Protein AF-0000000081331380 (afdb_homodimer)

Structure (mmCIF, N/CA/C/O backbone):
data_AF-0000000081331380-model_v1
#
loop_
_entity.id
_entity.type
_entity.pdbx_description
1 polymer 'TetR/AcrR family transcriptional regulator'
#
loop_
_atom_site.group_PDB
_atom_site.id
_atom_site.type_symbol
_atom_site.label_atom_id
_atom_site.label_alt_id
_atom_site.label_comp_id
_atom_site.label_asym_id
_atom_site.label_entity_id
_atom_site.label_seq_id
_atom_site.pdbx_PDB_ins_code
_atom_site.Cartn_x
_atom_site.Cartn_y
_atom_site.Cartn_z
_atom_site.occupancy
_atom_site.B_iso_or_equiv
_atom_site.auth_seq_id
_atom_site.auth_comp_id
_atom_site.auth_asym_id
_atom_site.auth_atom_id
_atom_site.pdbx_PDB_model_num
ATOM 1 N N . MET A 1 1 ? 70.5 43.375 11.656 1 28.25 1 MET A N 1
ATOM 2 C CA . MET A 1 1 ? 70.062 42.062 12.07 1 28.25 1 MET A CA 1
ATOM 3 C C . MET A 1 1 ? 68.625 41.875 11.82 1 28.25 1 MET A C 1
ATOM 5 O O . MET A 1 1 ? 68 40.969 12.391 1 28.25 1 MET A O 1
ATOM 9 N N . ALA A 1 2 ? 67.812 42.719 11.156 1 38.34 2 ALA A N 1
ATOM 10 C CA . ALA A 1 2 ? 66.375 42.875 11.289 1 38.34 2 ALA A CA 1
ATOM 11 C C . ALA A 1 2 ? 65.625 41.688 10.633 1 38.34 2 ALA A C 1
ATOM 13 O O . ALA A 1 2 ? 65.688 41.531 9.414 1 38.34 2 ALA A O 1
ATOM 14 N N . THR A 1 3 ? 65.562 40.438 11.336 1 35.47 3 THR A N 1
ATOM 15 C CA . THR A 1 3 ? 64.875 39.156 11.109 1 35.47 3 THR A CA 1
ATOM 16 C C . THR A 1 3 ? 63.375 39.344 10.914 1 35.47 3 THR A C 1
ATOM 18 O O . THR A 1 3 ? 62.656 39.719 11.844 1 35.47 3 THR A O 1
ATOM 21 N N . ASN A 1 4 ? 62.844 39.938 9.828 1 35.03 4 ASN A N 1
ATOM 22 C CA . ASN A 1 4 ? 61.438 40.094 9.477 1 35.03 4 ASN A CA 1
ATOM 23 C C . ASN A 1 4 ? 60.688 38.781 9.508 1 35.03 4 ASN A C 1
ATOM 25 O O . ASN A 1 4 ? 60.844 37.969 8.602 1 35.03 4 ASN A O 1
ATOM 29 N N . SER A 1 5 ? 60.531 38.062 10.688 1 35.53 5 SER A N 1
ATOM 30 C CA . SER A 1 5 ? 59.812 36.812 10.891 1 35.53 5 SER A CA 1
ATOM 31 C C . SER A 1 5 ? 58.344 36.969 10.43 1 35.53 5 SER A C 1
ATOM 33 O O . SER A 1 5 ? 57.562 37.719 11.016 1 35.53 5 SER A O 1
ATOM 35 N N . ARG A 1 6 ? 58 36.844 9.148 1 36.44 6 ARG A N 1
ATOM 36 C CA . ARG A 1 6 ? 56.688 36.75 8.531 1 36.44 6 ARG A CA 1
ATOM 37 C C . ARG A 1 6 ? 55.75 35.906 9.375 1 36.44 6 ARG A C 1
ATOM 39 O O . ARG A 1 6 ? 56.219 35 10.102 1 36.44 6 ARG A O 1
ATOM 46 N N . ALA A 1 7 ? 54.375 36.25 9.359 1 38.44 7 ALA A N 1
ATOM 47 C CA . ALA A 1 7 ? 53.031 36.031 9.844 1 38.44 7 ALA A CA 1
ATOM 48 C C . ALA A 1 7 ? 52.562 34.594 9.609 1 38.44 7 ALA A C 1
ATOM 50 O O . ALA A 1 7 ? 52.562 34.125 8.469 1 38.44 7 ALA A O 1
ATOM 51 N N . ALA A 1 8 ? 52.844 33.625 10.453 1 37.19 8 ALA A N 1
ATOM 52 C CA . ALA A 1 8 ? 52.281 32.281 10.562 1 37.19 8 ALA A CA 1
ATOM 53 C C . ALA A 1 8 ? 50.781 32.312 10.328 1 37.19 8 ALA A C 1
ATOM 55 O O . ALA A 1 8 ? 50 32.875 11.125 1 37.19 8 ALA A O 1
ATOM 56 N N . CYS A 1 9 ? 50.281 32.562 9.07 1 34.78 9 CYS A N 1
ATOM 57 C CA . CYS A 1 9 ? 48.875 32.344 8.68 1 34.78 9 CYS A CA 1
ATOM 58 C C . CYS A 1 9 ? 48.375 31.016 9.258 1 34.78 9 CYS A C 1
ATOM 60 O O . CYS A 1 9 ? 48.844 29.938 8.883 1 34.78 9 CYS A O 1
ATOM 62 N N . THR A 1 10 ? 48.062 30.844 10.523 1 36.84 10 THR A N 1
ATOM 63 C CA . THR A 1 10 ? 47.406 29.734 11.18 1 36.84 10 THR A CA 1
ATOM 64 C C . THR A 1 10 ? 46.25 29.219 10.328 1 36.84 10 THR A C 1
ATOM 66 O O . THR A 1 10 ? 45.312 29.969 10.016 1 36.84 10 THR A O 1
ATOM 69 N N . THR A 1 11 ? 46.406 28.375 9.328 1 38.19 11 THR A N 1
ATOM 70 C CA . THR A 1 11 ? 45.438 27.5 8.648 1 38.19 11 THR A CA 1
ATOM 71 C C . THR A 1 11 ? 44.406 26.984 9.625 1 38.19 11 THR A C 1
ATOM 73 O O . THR A 1 11 ? 44.656 26.047 10.383 1 38.19 11 THR A O 1
ATOM 76 N N . ALA A 1 12 ? 43.781 27.75 10.492 1 40.62 12 ALA A N 1
ATOM 77 C CA . ALA A 1 12 ? 42.688 27.266 11.32 1 40.62 12 ALA A CA 1
ATOM 78 C C . ALA A 1 12 ? 41.781 26.312 10.539 1 40.62 12 ALA A C 1
ATOM 80 O O . ALA A 1 12 ? 41.375 26.625 9.406 1 40.62 12 ALA A O 1
ATOM 81 N N . ARG A 1 13 ? 41.656 24.922 10.742 1 41.34 13 ARG A N 1
ATOM 82 C CA . ARG A 1 13 ? 41.062 23.688 10.234 1 41.34 13 ARG A CA 1
ATOM 83 C C . ARG A 1 13 ? 39.562 23.859 10.008 1 41.34 13 ARG A C 1
ATOM 85 O O . ARG A 1 13 ? 38.781 23.953 10.969 1 41.34 13 ARG A O 1
ATOM 92 N N . LYS A 1 14 ? 38.906 24.453 9.07 1 46.94 14 LYS A N 1
ATOM 93 C CA . LYS A 1 14 ? 37.594 24.5 8.414 1 46.94 14 LYS A CA 1
ATOM 94 C C . LYS A 1 14 ? 36.875 23.172 8.547 1 46.94 14 LYS A C 1
ATOM 96 O O . LYS A 1 14 ? 35.719 23.062 8.141 1 46.94 14 LYS A O 1
ATOM 101 N N . VAL A 1 15 ? 37.344 21.969 8.547 1 48.25 15 VAL A N 1
ATOM 102 C CA . VAL A 1 15 ? 36.781 20.625 8.68 1 48.25 15 VAL A CA 1
ATOM 103 C C . VAL A 1 15 ? 35.844 20.578 9.875 1 48.25 15 VAL A C 1
ATOM 105 O O . VAL A 1 15 ? 34.938 19.75 9.922 1 48.25 15 VAL A O 1
ATOM 108 N N . PRO A 1 16 ? 36.062 21.156 11.086 1 54.44 16 PRO A N 1
ATOM 109 C CA . PRO A 1 16 ? 35.438 20.938 12.391 1 54.44 16 PRO A CA 1
ATOM 110 C C . PRO A 1 16 ? 34 21.406 12.43 1 54.44 16 PRO A C 1
ATOM 112 O O . PRO A 1 16 ? 33.156 20.781 13.078 1 54.44 16 PRO A O 1
ATOM 115 N N . VAL A 1 17 ? 33.719 22.484 11.805 1 56.91 17 VAL A N 1
ATOM 116 C CA . VAL A 1 17 ? 32.375 23.094 11.805 1 56.91 17 VAL A CA 1
ATOM 117 C C . VAL A 1 17 ? 31.422 22.172 11.07 1 56.91 17 VAL A C 1
ATOM 119 O O . VAL A 1 17 ? 30.281 21.969 11.523 1 56.91 17 VAL A O 1
ATOM 122 N N . GLN A 1 18 ? 32 21.531 10.023 1 72 18 GLN A N 1
ATOM 123 C CA . GLN A 1 18 ? 31.141 20.656 9.227 1 72 18 GLN A CA 1
ATOM 124 C C . GLN A 1 18 ? 30.797 19.375 10 1 72 18 GLN A C 1
ATOM 126 O O . GLN A 1 18 ? 29.672 18.906 9.938 1 72 18 GLN A O 1
ATOM 131 N N . GLU A 1 19 ? 31.891 18.969 10.695 1 76.31 19 GLU A N 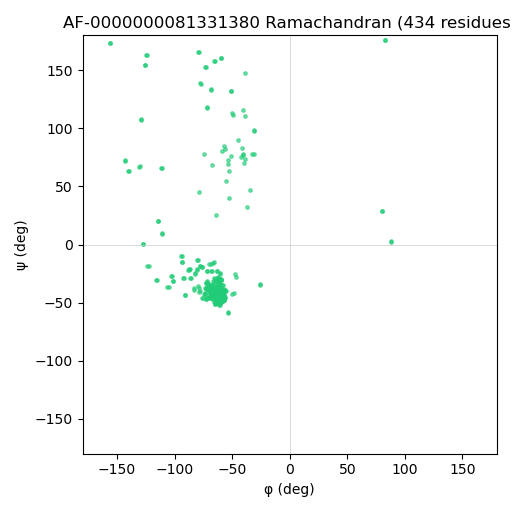1
ATOM 132 C CA . GLU A 1 19 ? 31.656 17.75 11.469 1 76.31 19 GLU A CA 1
ATOM 133 C C . GLU A 1 19 ? 30.688 18.016 12.625 1 76.31 19 GLU A C 1
ATOM 135 O O . GLU A 1 19 ? 29.844 17.172 12.938 1 76.31 19 GLU A O 1
ATOM 140 N N . ARG A 1 20 ? 30.922 19.109 13.32 1 76.31 20 ARG A N 1
ATOM 141 C CA . ARG A 1 20 ? 30.016 19.469 14.406 1 76.31 20 ARG A CA 1
ATOM 142 C C . ARG A 1 20 ? 28.594 19.656 13.898 1 76.31 20 ARG A C 1
ATOM 144 O O . ARG A 1 20 ? 27.641 19.234 14.555 1 76.31 20 ARG A O 1
ATOM 151 N N . SER A 1 21 ? 28.562 20.312 12.805 1 84.75 21 SER A N 1
ATOM 152 C CA . SER A 1 21 ? 27.266 20.531 12.18 1 84.75 21 SER A CA 1
ATOM 153 C C . SER A 1 21 ? 26.594 19.203 11.82 1 84.75 21 SER A C 1
ATOM 155 O O . SER A 1 21 ? 25.406 19.031 12.055 1 84.75 21 SER A O 1
ATOM 157 N N . ARG A 1 22 ? 27.469 18.359 11.406 1 89.44 22 ARG A N 1
ATOM 158 C CA . ARG A 1 22 ? 26.922 17.062 11.031 1 89.44 22 ARG A CA 1
ATOM 159 C C . ARG A 1 22 ? 26.438 16.297 12.258 1 89.44 22 ARG A C 1
ATOM 161 O O . ARG A 1 22 ? 25.375 15.68 12.227 1 89.44 22 ARG A O 1
ATOM 168 N N . ARG A 1 23 ? 27.141 16.375 13.266 1 91.88 23 ARG A N 1
ATOM 169 C CA . ARG A 1 23 ? 26.766 15.695 14.5 1 91.88 23 ARG A CA 1
ATOM 170 C C . ARG A 1 23 ? 25.469 16.297 15.07 1 91.88 23 ARG A C 1
ATOM 172 O O . ARG A 1 23 ? 24.625 15.562 15.578 1 91.88 23 ARG A O 1
ATOM 179 N N . THR A 1 24 ? 25.391 17.594 15 1 94.06 24 THR A N 1
ATOM 180 C CA . THR A 1 24 ? 24.188 18.281 15.492 1 94.06 24 THR A CA 1
ATOM 181 C C . THR A 1 24 ? 22.969 17.859 14.672 1 94.06 24 THR A C 1
ATOM 183 O O . THR A 1 24 ? 21.922 17.531 15.234 1 94.06 24 THR A O 1
ATOM 186 N N . VAL A 1 25 ? 23.141 17.828 13.406 1 95.81 25 VAL A N 1
ATOM 187 C CA . VAL A 1 25 ? 22.062 17.438 12.516 1 95.81 25 VAL A CA 1
ATOM 188 C C . VAL A 1 25 ? 21.641 15.992 12.812 1 95.81 25 VAL A C 1
ATOM 190 O O . VAL A 1 25 ? 20.438 15.703 12.922 1 95.81 25 VAL A O 1
ATOM 193 N N . GLU A 1 26 ? 22.594 15.164 12.992 1 95.81 26 GLU A N 1
ATOM 194 C CA . GLU A 1 26 ? 22.312 13.758 13.281 1 95.81 26 GLU A CA 1
ATOM 195 C C . GLU A 1 26 ? 21.578 13.609 14.609 1 95.81 26 GLU A C 1
ATOM 197 O O . GLU A 1 26 ? 20.641 12.812 14.719 1 95.81 26 GLU A O 1
ATOM 202 N N . ALA A 1 27 ? 21.984 14.344 15.547 1 96.81 27 ALA A N 1
ATOM 203 C CA . ALA A 1 27 ? 21.344 14.305 16.859 1 96.81 27 ALA A CA 1
ATOM 204 C C . ALA A 1 27 ? 19.875 14.75 16.75 1 96.81 27 ALA A C 1
ATOM 206 O O . ALA A 1 27 ? 19 14.164 17.375 1 96.81 27 ALA A O 1
ATOM 207 N N . ILE A 1 28 ? 19.688 15.742 15.961 1 97.44 28 ILE A N 1
ATOM 208 C CA . ILE A 1 28 ? 18.344 16.281 15.781 1 97.44 28 ILE A CA 1
ATOM 209 C C . ILE A 1 28 ? 17.469 15.25 15.062 1 97.44 28 ILE A C 1
ATOM 211 O O . ILE A 1 28 ? 16.344 15 15.469 1 97.44 28 ILE A O 1
ATOM 215 N N . LEU A 1 29 ? 18.016 14.656 14.07 1 97.25 29 LEU A N 1
ATOM 216 C CA . LEU A 1 29 ? 17.25 13.672 13.305 1 97.25 29 LEU A CA 1
ATOM 217 C C . LEU A 1 29 ? 16.938 12.445 14.148 1 97.25 29 LEU A C 1
ATOM 219 O O . LEU A 1 29 ? 15.844 11.891 14.062 1 97.25 29 LEU A O 1
ATOM 223 N N . GLN A 1 30 ? 17.859 12.062 14.961 1 97.38 30 GLN A N 1
ATOM 224 C CA . GLN A 1 30 ? 17.641 10.938 15.859 1 97.38 30 GLN A CA 1
ATOM 225 C C . GLN A 1 30 ? 16.547 11.266 16.891 1 97.38 30 GLN A C 1
ATOM 227 O O . GLN A 1 30 ? 15.672 10.445 17.156 1 97.38 30 GLN A O 1
ATOM 232 N N . ALA A 1 31 ? 16.625 12.414 17.391 1 98.25 31 ALA A N 1
ATOM 233 C CA . ALA A 1 31 ? 15.633 12.867 18.344 1 98.25 31 ALA A CA 1
ATOM 234 C C . ALA A 1 31 ? 14.25 12.945 17.703 1 98.25 31 ALA A C 1
ATOM 236 O O . ALA A 1 31 ? 13.25 12.555 18.312 1 98.25 31 ALA A O 1
ATOM 237 N N . ALA A 1 32 ? 14.234 13.469 16.5 1 97.62 32 ALA A N 1
ATOM 238 C CA . ALA A 1 32 ? 12.977 13.562 15.766 1 97.62 32 ALA A CA 1
ATOM 239 C C . ALA A 1 32 ? 12.344 12.188 15.594 1 97.62 32 ALA A C 1
ATOM 241 O O . ALA A 1 32 ? 11.141 12.016 15.82 1 97.62 32 ALA A O 1
ATOM 242 N N . SER A 1 33 ? 13.117 11.242 15.219 1 96.75 33 SER A N 1
ATOM 243 C CA . SER A 1 33 ? 12.641 9.875 15.062 1 96.75 33 SER A CA 1
ATOM 244 C C . SER A 1 33 ? 12.055 9.344 16.359 1 96.75 33 SER A C 1
ATOM 246 O O . SER A 1 33 ? 10.977 8.734 16.359 1 96.75 33 SER A O 1
ATOM 248 N N . GLN A 1 34 ? 12.719 9.602 17.406 1 97.62 34 GLN A N 1
ATOM 249 C CA . GLN A 1 34 ? 12.289 9.109 18.703 1 97.62 34 GLN A CA 1
ATOM 250 C C . GLN A 1 34 ? 10.984 9.766 19.156 1 97.62 34 GLN A C 1
ATOM 252 O O . GLN A 1 34 ? 10.094 9.094 19.672 1 97.62 34 GLN A O 1
ATOM 257 N N . VAL A 1 35 ? 10.891 11.047 18.938 1 97.88 35 VAL A N 1
ATOM 258 C CA . VAL A 1 35 ? 9.695 11.789 19.328 1 97.88 35 VAL A CA 1
ATOM 259 C C . VAL A 1 35 ? 8.516 11.344 18.469 1 97.88 35 VAL A C 1
ATOM 261 O O . VAL A 1 35 ? 7.406 11.148 18.984 1 97.88 35 VAL A O 1
ATOM 264 N N . LEU A 1 36 ? 8.727 11.125 17.219 1 94.38 36 LEU A N 1
ATOM 265 C CA . LEU A 1 36 ? 7.688 10.664 16.312 1 94.38 36 LEU A CA 1
ATOM 266 C C . LEU A 1 36 ? 7.164 9.297 16.734 1 94.38 36 LEU A C 1
ATOM 268 O O . LEU A 1 36 ? 5.953 9.062 16.734 1 94.38 36 LEU A O 1
ATOM 272 N N . VAL A 1 37 ? 8.047 8.453 17.094 1 94.56 37 VAL A N 1
ATOM 273 C CA . VAL A 1 37 ? 7.656 7.105 17.5 1 94.56 37 VAL A CA 1
ATOM 274 C C . VAL A 1 37 ? 6.879 7.164 18.812 1 94.56 37 VAL A C 1
ATOM 276 O O . VAL A 1 37 ? 5.895 6.445 19 1 94.56 37 VAL A O 1
ATOM 279 N N . ARG A 1 38 ? 7.305 8.031 19.641 1 95.12 38 ARG A N 1
ATOM 280 C CA . ARG A 1 38 ? 6.715 8.109 20.984 1 95.12 38 ARG A CA 1
ATOM 281 C C . ARG A 1 38 ? 5.324 8.727 20.922 1 95.12 38 ARG A C 1
ATOM 283 O O . ARG A 1 38 ? 4.387 8.219 21.547 1 95.12 38 ARG A O 1
ATOM 290 N N . CYS A 1 39 ? 5.156 9.844 20.094 1 93.06 39 CYS A N 1
ATOM 291 C CA . CYS A 1 39 ? 3.9 10.562 20.266 1 93.06 39 CYS A CA 1
ATOM 292 C C . CYS A 1 39 ? 3.189 10.75 18.938 1 93.06 39 CYS A C 1
ATOM 294 O O . CYS A 1 39 ? 2.066 11.25 18.891 1 93.06 39 CYS A O 1
ATOM 296 N N . GLY A 1 40 ? 3.809 10.242 17.906 1 88.56 40 GLY A N 1
ATOM 297 C CA . GLY A 1 40 ? 3.184 10.391 16.594 1 88.56 40 GLY A CA 1
ATOM 298 C C . GLY A 1 40 ? 3.465 11.734 15.953 1 88.56 40 GLY A C 1
ATOM 299 O O . GLY A 1 40 ? 4.051 12.625 16.578 1 88.56 40 GLY A O 1
ATOM 300 N N . TYR A 1 41 ? 3.002 11.922 14.727 1 86.94 41 TYR A N 1
ATOM 301 C CA . TYR A 1 41 ? 3.316 13.102 13.93 1 86.94 41 TYR A CA 1
ATOM 302 C C . TYR A 1 41 ? 2.572 14.328 14.453 1 86.94 41 TYR A C 1
ATOM 304 O O . TYR A 1 41 ? 3.156 15.406 14.586 1 86.94 41 TYR A O 1
ATOM 312 N N . GLU A 1 42 ? 1.344 14.195 14.703 1 83.06 42 GLU A N 1
ATOM 313 C CA . GLU A 1 42 ? 0.503 15.328 15.086 1 83.06 42 GLU A CA 1
ATOM 314 C C . GLU A 1 42 ? 0.975 15.961 16.391 1 83.06 42 GLU A C 1
ATOM 316 O O . GLU A 1 42 ? 1.01 17.18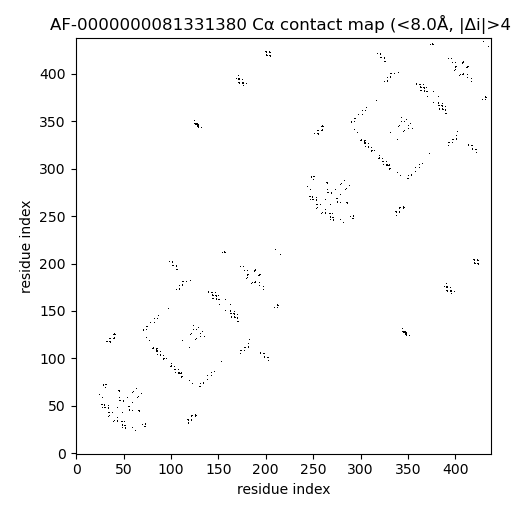8 16.516 1 83.06 42 GLU A O 1
ATOM 321 N N . ARG A 1 43 ? 1.41 15.266 17.297 1 90.81 43 ARG A N 1
ATOM 322 C CA . ARG A 1 43 ? 1.759 15.75 18.625 1 90.81 43 ARG A CA 1
ATOM 323 C C . ARG A 1 43 ? 3.238 16.109 18.719 1 90.81 43 ARG A C 1
ATOM 325 O O . ARG A 1 43 ? 3.672 16.766 19.656 1 90.81 43 ARG A O 1
ATOM 332 N N . ALA A 1 44 ? 3.971 15.648 17.734 1 94.12 44 ALA A N 1
ATOM 333 C CA . ALA A 1 44 ? 5.395 15.977 17.719 1 94.12 44 ALA A CA 1
ATOM 334 C C . ALA A 1 44 ? 5.613 17.469 17.453 1 94.12 44 ALA A C 1
ATOM 336 O O . ALA A 1 44 ? 5.02 18.031 16.547 1 94.12 44 ALA A O 1
ATOM 337 N N . THR A 1 45 ? 6.539 18.109 18.312 1 96.31 45 THR A N 1
ATOM 338 C CA . THR A 1 45 ? 6.859 19.516 18.125 1 96.31 45 THR A CA 1
ATOM 339 C C . THR A 1 45 ? 8.367 19.719 17.984 1 96.31 45 THR A C 1
ATOM 341 O O . THR A 1 45 ? 9.148 18.906 18.484 1 96.31 45 THR A O 1
ATOM 344 N N . THR A 1 46 ? 8.641 20.781 17.312 1 97.12 46 THR A N 1
ATOM 345 C CA . THR A 1 46 ? 10.055 21.125 17.188 1 97.12 46 THR A CA 1
ATOM 346 C C . THR A 1 46 ? 10.672 21.391 18.562 1 97.12 46 THR A C 1
ATOM 348 O O . THR A 1 46 ? 11.852 21.109 18.781 1 97.12 46 THR A O 1
ATOM 351 N N . GLY A 1 47 ? 9.898 21.891 19.438 1 97.62 47 GLY A N 1
ATOM 352 C CA . GLY A 1 47 ? 10.375 22.094 20.797 1 97.62 47 GLY A CA 1
ATOM 353 C C . GLY A 1 47 ? 10.766 20.812 21.5 1 97.62 47 GLY A C 1
ATOM 354 O O . GLY A 1 47 ? 11.844 20.719 22.078 1 97.62 47 GLY A O 1
ATOM 355 N N . ALA A 1 48 ? 9.891 19.844 21.438 1 98 48 ALA A N 1
ATOM 356 C CA . ALA A 1 48 ? 10.156 18.562 22.062 1 98 48 ALA A CA 1
ATOM 357 C C . ALA A 1 48 ? 11.375 17.891 21.438 1 98 48 ALA A C 1
ATOM 359 O O . ALA A 1 48 ? 12.164 17.25 22.125 1 98 48 ALA A O 1
ATOM 360 N N . ILE A 1 49 ? 11.539 18.031 20.156 1 98.44 49 ILE A N 1
ATOM 361 C CA . ILE A 1 49 ? 12.641 17.422 19.422 1 98.44 49 ILE A CA 1
ATOM 362 C C . ILE A 1 49 ? 13.953 18.094 19.812 1 98.44 49 ILE A C 1
ATOM 364 O O . ILE A 1 49 ? 14.953 17.406 20.062 1 98.44 49 ILE A O 1
ATOM 368 N N . ALA A 1 50 ? 13.922 19.422 19.875 1 98.31 50 ALA A N 1
ATOM 369 C CA . ALA A 1 50 ? 15.109 20.156 20.297 1 98.31 50 ALA A CA 1
ATOM 370 C C . ALA A 1 50 ? 15.539 19.75 21.688 1 98.31 50 ALA A C 1
ATOM 372 O O . ALA A 1 50 ? 16.719 19.484 21.938 1 98.31 50 ALA A O 1
ATOM 373 N N . GLU A 1 51 ? 14.617 19.672 22.562 1 98.31 51 GLU A N 1
ATOM 374 C CA . GLU A 1 51 ? 14.891 19.25 23.938 1 98.31 51 GLU A CA 1
ATOM 375 C C . GLU A 1 51 ? 15.5 17.859 23.984 1 98.31 51 GLU A C 1
ATOM 377 O O . GLU A 1 51 ? 16.5 17.641 24.672 1 98.31 51 GLU A O 1
ATOM 382 N N . ARG A 1 52 ? 14.984 16.953 23.266 1 97.94 52 ARG A N 1
ATOM 383 C CA . ARG A 1 52 ? 15.477 15.578 23.219 1 97.94 52 ARG A CA 1
ATOM 384 C C . ARG A 1 52 ? 16.875 15.516 22.625 1 97.94 52 ARG A C 1
ATOM 386 O O . ARG A 1 52 ? 17.703 14.688 23.031 1 97.94 52 ARG A O 1
ATOM 393 N N . ALA A 1 53 ? 17.125 16.344 21.672 1 97.75 53 ALA A N 1
ATOM 394 C CA . ALA A 1 53 ? 18.406 16.375 20.969 1 97.75 53 ALA A CA 1
ATOM 395 C C . ALA A 1 53 ? 19.469 17.078 21.812 1 97.75 53 ALA A C 1
ATOM 397 O O . ALA A 1 53 ? 20.672 16.984 21.516 1 97.75 53 ALA A O 1
ATOM 398 N N . GLY A 1 54 ? 19.016 17.844 22.781 1 97.81 54 GLY A N 1
ATOM 399 C CA . GLY A 1 54 ? 19.938 18.578 23.609 1 97.81 54 GLY A CA 1
ATOM 400 C C . GLY A 1 54 ? 20.453 19.859 22.969 1 97.81 54 GLY A C 1
ATOM 401 O O . GLY A 1 54 ? 21.594 20.25 23.188 1 97.81 54 GLY A O 1
ATOM 402 N N . VAL A 1 55 ? 19.656 20.422 22.125 1 97.31 55 VAL A N 1
ATOM 403 C CA . VAL A 1 55 ? 20.016 21.672 21.469 1 97.31 55 VAL A CA 1
ATOM 404 C C . VAL A 1 55 ? 18.938 22.719 21.719 1 97.31 55 VAL A C 1
ATOM 406 O O . VAL A 1 55 ? 17.828 22.391 22.141 1 97.31 55 VAL A O 1
ATOM 409 N N . SER A 1 56 ? 19.281 23.922 21.5 1 96.88 56 SER A N 1
ATOM 410 C CA . SER A 1 56 ? 18.281 24.984 21.594 1 96.88 56 SER A CA 1
ATOM 411 C C . SER A 1 56 ? 17.328 24.938 20.391 1 96.88 56 SER A C 1
ATOM 413 O O . SER A 1 56 ? 17.688 24.453 19.328 1 96.88 56 SER A O 1
ATOM 415 N N . ILE A 1 57 ? 16.109 25.438 20.641 1 96.38 57 ILE A N 1
ATOM 416 C CA . ILE A 1 57 ? 15.133 25.531 19.562 1 96.38 57 ILE A CA 1
ATOM 417 C C . ILE A 1 57 ? 15.695 26.391 18.438 1 96.38 57 ILE A C 1
ATOM 419 O O . ILE A 1 57 ? 15.43 26.125 17.25 1 96.38 57 ILE A O 1
ATOM 423 N N . GLY A 1 58 ? 16.469 27.406 18.75 1 96.12 58 GLY A N 1
ATOM 424 C CA . GLY A 1 58 ? 17.125 28.25 17.75 1 96.12 58 GLY A CA 1
ATOM 425 C C . GLY A 1 58 ? 18.109 27.484 16.891 1 96.12 58 GLY A C 1
ATOM 426 O O . GLY A 1 58 ? 18.156 27.672 15.68 1 96.12 58 GLY A O 1
ATOM 427 N N . THR A 1 59 ? 18.891 26.672 17.547 1 95.88 59 THR A N 1
ATOM 428 C CA . THR A 1 59 ? 19.844 25.828 16.828 1 95.88 59 THR A CA 1
ATOM 429 C C . THR A 1 59 ? 19.125 24.906 15.859 1 95.88 59 THR A C 1
ATOM 431 O O . THR A 1 59 ? 19.547 24.734 14.711 1 95.88 59 THR A O 1
ATOM 434 N N . LEU A 1 60 ? 18.016 24.234 16.312 1 97.44 60 LEU A N 1
ATOM 435 C CA . LEU A 1 60 ? 17.234 23.359 15.43 1 97.44 60 LEU A CA 1
ATOM 436 C C . LEU A 1 60 ? 16.766 24.109 14.188 1 97.44 60 LEU A C 1
ATOM 438 O O . LEU A 1 60 ? 16.875 23.609 13.07 1 97.44 60 LEU A O 1
ATOM 442 N N . TYR A 1 61 ? 16.359 25.328 14.367 1 96.62 61 TYR A N 1
ATOM 443 C CA . TYR A 1 61 ? 15.773 26.094 13.273 1 96.62 61 TYR A CA 1
ATOM 444 C C . TYR A 1 61 ? 16.844 26.594 12.312 1 96.62 61 TYR A C 1
ATOM 446 O O . TYR A 1 61 ? 16.547 26.984 11.188 1 96.62 61 TYR A O 1
ATOM 454 N N . GLN A 1 62 ? 18.094 26.625 12.781 1 95.69 62 GLN A N 1
ATOM 455 C CA . GLN A 1 62 ? 19.203 26.938 11.875 1 95.69 62 GLN A CA 1
ATOM 456 C C . GLN A 1 62 ? 19.312 25.875 10.773 1 95.69 62 GLN A C 1
ATOM 458 O O . GLN A 1 62 ? 19.734 26.188 9.656 1 95.69 62 GLN A O 1
ATOM 463 N N . TYR A 1 63 ? 18.891 24.703 11.148 1 95.88 63 TYR A N 1
ATOM 464 C CA . TYR A 1 63 ? 19.047 23.609 10.211 1 95.88 63 TYR A CA 1
ATOM 465 C C . TYR A 1 63 ? 17.719 23.234 9.57 1 95.88 63 TYR A C 1
ATOM 467 O O . TYR A 1 63 ? 17.672 22.797 8.414 1 95.88 63 TYR A O 1
ATOM 475 N N . PHE A 1 64 ? 16.641 23.312 10.344 1 96.75 64 PHE A N 1
ATOM 476 C CA . PHE A 1 64 ? 15.312 22.906 9.891 1 96.75 64 PHE A CA 1
ATOM 477 C C . PHE A 1 64 ? 14.305 24.016 10.172 1 96.75 64 PHE A C 1
ATOM 479 O O . PHE A 1 64 ? 13.805 24.141 11.289 1 96.75 64 PHE A O 1
ATOM 486 N N . PRO A 1 65 ? 13.875 24.672 9.133 1 94.94 65 PRO A N 1
ATOM 487 C CA . PRO A 1 65 ? 13.047 25.875 9.32 1 94.94 65 PRO A CA 1
ATOM 488 C C . PRO A 1 65 ? 11.664 25.547 9.883 1 94.94 65 PRO A C 1
ATOM 490 O O . PRO A 1 65 ? 11 26.422 10.438 1 94.94 65 PRO A O 1
ATOM 493 N N . ASN A 1 66 ? 11.25 24.266 9.664 1 93.06 66 ASN A N 1
ATOM 494 C CA . ASN A 1 66 ? 9.945 23.875 10.18 1 93.06 66 ASN A CA 1
ATOM 495 C C . ASN A 1 66 ? 9.859 22.359 10.391 1 93.06 66 ASN A C 1
ATOM 497 O O . ASN A 1 66 ? 10.781 21.625 10.023 1 93.06 66 ASN A O 1
ATOM 501 N N . LYS A 1 67 ? 8.773 21.938 10.969 1 91.44 67 LYS A N 1
ATOM 502 C CA . LYS A 1 67 ? 8.547 20.531 11.273 1 91.44 67 LYS A CA 1
ATOM 503 C C . LYS A 1 67 ? 8.523 19.688 10 1 91.44 67 LYS A C 1
ATOM 505 O O . LYS A 1 67 ? 9.078 18.594 9.969 1 91.44 67 LYS A O 1
ATOM 510 N N . GLU A 1 68 ? 7.969 20.203 8.938 1 87.69 68 GLU A N 1
ATOM 511 C CA . GLU A 1 68 ? 7.832 19.484 7.684 1 87.69 68 GLU A CA 1
ATOM 512 C C . GLU A 1 68 ? 9.195 19.172 7.066 1 87.69 68 GLU A C 1
ATOM 514 O O . GLU A 1 68 ? 9.43 18.062 6.598 1 87.69 68 GLU A O 1
ATOM 519 N N . SER A 1 69 ? 9.984 20.156 7.074 1 90.88 69 SER A N 1
ATOM 520 C CA . SER A 1 69 ? 11.32 19.969 6.516 1 90.88 69 SER A CA 1
ATOM 521 C C . SER A 1 69 ? 12.125 18.984 7.348 1 90.88 69 SER A C 1
ATOM 523 O O . SER A 1 69 ? 12.906 18.188 6.809 1 90.88 69 SER A O 1
ATOM 525 N N . LEU A 1 70 ? 11.945 19.078 8.648 1 93.94 70 LEU A N 1
ATOM 526 C CA . LEU A 1 70 ? 12.617 18.156 9.555 1 93.94 70 LEU A CA 1
ATOM 527 C C . LEU A 1 70 ? 12.148 16.719 9.32 1 93.94 70 LEU A C 1
ATOM 529 O O . LEU A 1 70 ? 12.969 15.812 9.156 1 93.94 70 LEU A O 1
ATOM 533 N N . VAL A 1 71 ? 10.914 16.531 9.203 1 91.5 71 VAL A N 1
ATOM 534 C CA . VAL A 1 71 ? 10.336 15.203 9.031 1 91.5 71 VAL A CA 1
ATOM 535 C C . VAL A 1 71 ? 10.695 14.664 7.648 1 91.5 71 VAL A C 1
ATOM 537 O O . VAL A 1 71 ? 10.945 13.469 7.488 1 91.5 71 VAL A O 1
ATOM 540 N N . ALA A 1 72 ? 10.734 15.531 6.691 1 89.12 72 ALA A N 1
ATOM 541 C CA . ALA A 1 72 ? 11.172 15.125 5.359 1 89.12 72 ALA A CA 1
ATOM 542 C C . ALA A 1 72 ? 12.586 14.539 5.402 1 89.12 72 ALA A C 1
ATOM 544 O O . ALA A 1 72 ? 12.867 13.547 4.727 1 89.12 72 ALA A O 1
ATOM 545 N N . SER A 1 73 ? 13.383 15.125 6.176 1 92.88 73 SER A N 1
ATOM 546 C CA . SER A 1 73 ? 14.75 14.641 6.305 1 92.88 73 SER A CA 1
ATOM 547 C C . SER A 1 73 ? 14.797 13.305 7.035 1 92.88 73 SER A C 1
ATOM 549 O O . SER A 1 73 ? 15.617 12.438 6.711 1 92.88 73 SER A O 1
ATOM 551 N N . VAL A 1 74 ? 13.93 13.125 8.031 1 93.94 74 VAL A N 1
ATOM 552 C CA . VAL A 1 74 ? 13.828 11.844 8.711 1 93.94 74 VAL A CA 1
ATOM 553 C C . VAL A 1 74 ? 13.398 10.758 7.727 1 93.94 74 VAL A C 1
ATOM 555 O O . VAL A 1 74 ? 13.969 9.664 7.711 1 93.94 74 VAL A O 1
ATOM 558 N N . ILE A 1 75 ? 12.508 11.086 6.895 1 91.31 75 ILE A N 1
ATOM 559 C CA . ILE A 1 75 ? 12 10.156 5.883 1 91.31 75 ILE A CA 1
ATOM 560 C C . ILE A 1 75 ? 13.133 9.781 4.922 1 91.31 75 ILE A C 1
ATOM 562 O O . ILE A 1 75 ? 13.336 8.602 4.621 1 91.31 75 ILE A O 1
ATOM 566 N N . GLU A 1 76 ? 13.805 10.805 4.48 1 90.75 76 GLU A N 1
ATOM 567 C CA . GLU A 1 76 ? 14.906 10.57 3.553 1 90.75 76 GLU A CA 1
ATOM 568 C C . GLU A 1 76 ? 15.938 9.617 4.156 1 90.75 76 GLU A C 1
ATOM 570 O O . GLU A 1 76 ? 16.438 8.719 3.477 1 90.75 76 GLU A O 1
ATOM 575 N N . GLY A 1 77 ? 16.281 9.883 5.379 1 92.12 77 GLY A N 1
ATOM 576 C CA . GLY A 1 77 ? 17.219 9 6.055 1 92.12 77 GLY A CA 1
ATOM 577 C C . GLY A 1 77 ? 16.719 7.574 6.188 1 92.12 77 GLY A C 1
ATOM 578 O O . GLY A 1 77 ? 17.453 6.625 5.93 1 92.12 77 GLY A O 1
ATOM 579 N N . HIS A 1 78 ? 15.484 7.465 6.574 1 91.88 78 HIS A N 1
ATOM 580 C CA . HIS A 1 78 ? 14.867 6.152 6.723 1 91.88 78 HIS A CA 1
ATOM 581 C C . HIS A 1 78 ? 14.828 5.406 5.398 1 91.88 78 HIS A C 1
ATOM 583 O O . HIS A 1 78 ? 15.195 4.23 5.332 1 91.88 78 HIS A O 1
ATOM 589 N N . PHE A 1 79 ? 14.484 6.082 4.344 1 90.62 79 PHE A N 1
ATOM 590 C CA . PHE A 1 79 ? 14.375 5.469 3.023 1 90.62 79 PHE A CA 1
ATOM 591 C C . PHE A 1 79 ? 15.742 5.105 2.475 1 90.62 79 PHE A C 1
ATOM 593 O O . PHE A 1 79 ? 15.891 4.102 1.772 1 90.62 79 PHE A O 1
ATOM 600 N N . ARG A 1 80 ? 16.703 5.914 2.814 1 93 80 ARG A N 1
ATOM 601 C CA . ARG A 1 80 ? 18.062 5.578 2.416 1 93 80 ARG A CA 1
ATOM 602 C C . ARG A 1 80 ? 18.531 4.277 3.064 1 93 80 ARG A C 1
ATOM 604 O O . ARG A 1 80 ? 19.219 3.473 2.434 1 93 80 ARG A O 1
ATOM 611 N N . GLU A 1 81 ? 18.188 4.125 4.301 1 94.25 81 GLU A N 1
ATOM 612 C CA . GLU A 1 81 ? 18.547 2.898 5.008 1 94.25 81 GLU A CA 1
ATOM 613 C C . GLU A 1 81 ? 17.844 1.688 4.395 1 94.25 81 GLU A C 1
ATOM 615 O O . GLU A 1 81 ? 18.469 0.635 4.215 1 94.25 81 GLU A O 1
ATOM 620 N N . VAL A 1 82 ? 16.625 1.855 4.074 1 93.19 82 VAL A N 1
ATOM 621 C CA . VAL A 1 82 ? 15.852 0.792 3.447 1 93.19 82 VAL A CA 1
ATOM 622 C C . VAL A 1 82 ? 16.484 0.41 2.111 1 93.19 82 VAL A C 1
ATOM 624 O O . VAL A 1 82 ? 16.719 -0.771 1.841 1 93.19 82 VAL A O 1
ATOM 627 N N . LEU A 1 83 ? 16.766 1.435 1.322 1 94.38 83 LEU A N 1
ATOM 628 C CA . LEU A 1 83 ? 17.359 1.215 0.008 1 94.38 83 LEU A CA 1
ATOM 629 C C . LEU A 1 83 ? 18.703 0.495 0.13 1 94.38 83 LEU A C 1
ATOM 631 O O . LEU A 1 83 ? 19 -0.413 -0.65 1 94.38 83 LEU A O 1
ATOM 635 N N . ALA A 1 84 ? 19.438 0.87 1.138 1 95.75 84 ALA A N 1
ATOM 636 C CA . ALA A 1 84 ? 20.766 0.289 1.326 1 95.75 84 ALA A CA 1
ATOM 637 C C . ALA A 1 84 ? 20.672 -1.201 1.64 1 95.75 84 ALA A C 1
ATOM 639 O O . ALA A 1 84 ? 21.484 -1.996 1.154 1 95.75 84 ALA A O 1
ATOM 640 N N . VAL A 1 85 ? 19.719 -1.571 2.406 1 96.06 85 VAL A N 1
ATOM 641 C CA . VAL A 1 85 ? 19.531 -2.967 2.781 1 96.06 85 VAL A CA 1
ATOM 642 C C . VAL A 1 85 ? 19.203 -3.795 1.543 1 96.06 85 VAL A C 1
ATOM 644 O O . VAL A 1 85 ? 19.797 -4.848 1.312 1 96.06 85 VAL A O 1
ATOM 647 N N . VAL A 1 86 ? 18.328 -3.314 0.739 1 95.38 86 VAL A N 1
ATOM 648 C CA . VAL A 1 86 ? 17.875 -4.043 -0.443 1 95.38 86 VAL A CA 1
ATOM 649 C C . VAL A 1 86 ? 19 -4.086 -1.48 1 95.38 86 VAL A C 1
ATOM 651 O O . VAL A 1 86 ? 19.281 -5.141 -2.055 1 95.38 86 VAL A O 1
ATOM 654 N N . GLU A 1 87 ? 19.594 -2.938 -1.663 1 95.31 87 GLU A N 1
ATOM 655 C CA . GLU A 1 87 ? 20.672 -2.852 -2.635 1 95.31 87 GLU A CA 1
ATOM 656 C C . GLU A 1 87 ? 21.812 -3.816 -2.287 1 95.31 87 GLU A C 1
ATOM 658 O O . GLU A 1 87 ? 22.344 -4.5 -3.164 1 95.31 87 GLU A O 1
ATOM 663 N N . SER A 1 88 ? 22.172 -3.844 -1.041 1 96.69 88 SER A N 1
ATOM 664 C CA . SER A 1 88 ? 23.25 -4.727 -0.588 1 96.69 88 SER A CA 1
ATOM 665 C C . SER A 1 88 ? 22.906 -6.191 -0.844 1 96.69 88 SER A C 1
ATOM 667 O O . SER A 1 88 ? 23.75 -6.961 -1.307 1 96.69 88 SER A O 1
ATOM 669 N N . ALA A 1 89 ? 21.703 -6.578 -0.539 1 96.44 89 ALA A N 1
ATOM 670 C CA . ALA A 1 89 ? 21.25 -7.953 -0.744 1 96.44 89 ALA A CA 1
ATOM 671 C C . ALA A 1 89 ? 21.281 -8.328 -2.223 1 96.44 89 ALA A C 1
ATOM 673 O O . ALA A 1 89 ? 21.75 -9.414 -2.588 1 96.44 89 ALA A O 1
ATOM 674 N N . LEU A 1 90 ? 20.828 -7.441 -3.102 1 94.69 90 LEU A N 1
ATOM 675 C CA . LEU A 1 90 ? 20.781 -7.703 -4.535 1 94.69 90 LEU A CA 1
ATOM 676 C C . LEU A 1 90 ? 22.188 -7.824 -5.113 1 94.69 90 LEU A C 1
ATOM 678 O O . LEU A 1 90 ? 22.438 -8.68 -5.965 1 94.69 90 LEU A O 1
ATOM 682 N N . GLN A 1 91 ? 23.047 -6.992 -4.605 1 94.75 91 GLN A N 1
ATOM 683 C CA . GLN A 1 91 ? 24.438 -7.039 -5.074 1 94.75 91 GLN A CA 1
ATOM 684 C C . GLN A 1 91 ? 25.109 -8.336 -4.648 1 94.75 91 GLN A C 1
ATOM 686 O O . GLN A 1 91 ? 25.828 -8.961 -5.438 1 94.75 91 GLN A O 1
ATOM 691 N N . THR A 1 92 ? 24.875 -8.719 -3.465 1 96.5 92 THR A N 1
ATOM 692 C CA . THR A 1 92 ? 25.484 -9.922 -2.908 1 96.5 92 THR A CA 1
ATOM 693 C C . THR A 1 92 ? 25.031 -11.164 -3.68 1 96.5 92 THR A C 1
ATOM 695 O O . THR A 1 92 ? 25.812 -12.109 -3.854 1 96.5 92 THR A O 1
ATOM 698 N N . HIS A 1 93 ? 23.812 -11.148 -4.188 1 95.75 93 HIS A N 1
ATOM 699 C CA . HIS A 1 93 ? 23.25 -12.352 -4.789 1 95.75 93 HIS A CA 1
ATOM 700 C C . HIS A 1 93 ? 23.031 -12.172 -6.289 1 95.75 93 HIS A C 1
ATOM 702 O O . HIS A 1 93 ? 22.234 -12.883 -6.898 1 95.75 93 HIS A O 1
ATOM 708 N N . CYS A 1 94 ? 23.719 -11.219 -6.867 1 90.75 94 CYS A N 1
ATOM 709 C CA . CYS A 1 94 ? 23.516 -10.852 -8.266 1 90.75 94 CYS A CA 1
ATOM 710 C C . CYS A 1 94 ? 23.812 -12.023 -9.188 1 90.75 94 CYS A C 1
ATOM 712 O O . CYS A 1 94 ? 23.234 -12.125 -10.273 1 90.75 94 CYS A O 1
ATOM 714 N N . ASP A 1 95 ? 24.625 -12.969 -8.805 1 93 95 ASP A N 1
ATOM 715 C CA . ASP A 1 95 ? 25.031 -14.078 -9.664 1 93 95 ASP A CA 1
ATOM 716 C C . ASP A 1 95 ? 24.438 -15.391 -9.172 1 93 95 ASP A C 1
ATOM 718 O O . ASP A 1 95 ? 24.812 -16.469 -9.648 1 93 95 ASP A O 1
ATOM 722 N N . SER A 1 96 ? 23.547 -15.289 -8.242 1 95.5 96 SER A N 1
ATOM 723 C CA . SER A 1 96 ? 22.938 -16.5 -7.699 1 95.5 96 SER A CA 1
ATOM 724 C C . SER A 1 96 ? 21.844 -17.031 -8.625 1 95.5 96 SER A C 1
ATOM 726 O O . SER A 1 96 ? 21.5 -16.391 -9.617 1 95.5 96 SER A O 1
ATOM 728 N N . SER A 1 97 ? 21.438 -18.297 -8.352 1 95.5 97 SER A N 1
ATOM 729 C CA . SER A 1 97 ? 20.297 -18.859 -9.07 1 95.5 97 SER A CA 1
ATOM 730 C C . SER A 1 97 ? 19.031 -18.016 -8.844 1 95.5 97 SER A C 1
ATOM 732 O O . SER A 1 97 ? 18.969 -17.234 -7.891 1 95.5 97 SER A O 1
ATOM 734 N N . LEU A 1 98 ? 18.062 -18.141 -9.695 1 94.25 98 LEU A N 1
ATOM 735 C CA . LEU A 1 98 ? 16.844 -17.344 -9.648 1 94.25 98 LEU A CA 1
ATOM 736 C C . LEU A 1 98 ? 16.141 -17.516 -8.312 1 94.25 98 LEU A C 1
ATOM 738 O O . LEU A 1 98 ? 15.664 -16.531 -7.727 1 94.25 98 LEU A O 1
ATOM 742 N N . ASP A 1 99 ? 16.094 -18.734 -7.816 1 96.25 99 ASP A N 1
ATOM 743 C CA . ASP A 1 99 ? 15.422 -19 -6.551 1 96.25 99 ASP A CA 1
ATOM 744 C C . ASP A 1 99 ? 16.141 -18.312 -5.391 1 96.25 99 ASP A C 1
ATOM 746 O O . ASP A 1 99 ? 15.5 -17.719 -4.516 1 96.25 99 ASP A O 1
ATOM 750 N N . VAL A 1 100 ? 17.438 -18.375 -5.406 1 96.81 100 VAL A N 1
ATOM 751 C CA . VAL A 1 100 ? 18.219 -17.734 -4.352 1 96.81 100 VAL A CA 1
ATOM 752 C C . VAL A 1 100 ? 18.094 -16.219 -4.449 1 96.81 100 VAL A C 1
ATOM 754 O O . VAL A 1 100 ? 17.969 -15.539 -3.434 1 96.81 100 VAL A O 1
ATOM 757 N N . PHE A 1 101 ? 18.078 -15.766 -5.656 1 96.38 101 PHE A N 1
ATOM 758 C CA . PHE A 1 101 ? 17.922 -14.336 -5.898 1 96.38 101 PHE A CA 1
ATOM 759 C C . PHE A 1 101 ? 16.562 -13.852 -5.41 1 96.38 101 PHE A C 1
ATOM 761 O O . PHE A 1 101 ? 16.469 -12.812 -4.762 1 96.38 101 PHE A O 1
ATOM 768 N N . LEU A 1 102 ? 15.555 -14.586 -5.695 1 97.12 102 LEU A N 1
ATOM 769 C CA . LEU A 1 102 ? 14.211 -14.242 -5.254 1 97.12 102 LEU A CA 1
ATOM 770 C C . LEU A 1 102 ? 14.125 -14.227 -3.73 1 97.12 102 LEU A C 1
ATOM 772 O O . LEU A 1 102 ? 13.539 -13.32 -3.145 1 97.12 102 LEU A O 1
ATOM 776 N N . LEU A 1 103 ? 14.695 -15.195 -3.084 1 97.62 103 LEU A N 1
ATOM 777 C CA . LEU A 1 103 ? 14.711 -15.242 -1.627 1 97.62 103 LEU A CA 1
ATOM 778 C C . LEU A 1 103 ? 15.422 -14.023 -1.045 1 97.62 103 LEU A C 1
ATOM 780 O O . LEU A 1 103 ? 15 -13.492 -0.018 1 97.62 103 LEU A O 1
ATOM 784 N N . ALA A 1 104 ? 16.469 -13.625 -1.699 1 97.19 104 ALA A N 1
ATOM 785 C CA . ALA A 1 104 ? 17.203 -12.438 -1.257 1 97.19 104 ALA A CA 1
ATOM 786 C C . ALA A 1 104 ? 16.344 -11.188 -1.327 1 97.19 104 ALA A C 1
ATOM 788 O O . ALA A 1 104 ? 16.391 -10.336 -0.441 1 97.19 104 ALA A O 1
ATOM 789 N N . ILE A 1 105 ? 15.57 -11.047 -2.367 1 96.94 105 ILE A N 1
ATOM 790 C CA . ILE A 1 105 ? 14.648 -9.922 -2.52 1 96.94 105 ILE A CA 1
ATOM 791 C C . ILE A 1 105 ? 13.648 -9.914 -1.366 1 96.94 105 ILE A C 1
ATOM 793 O O . ILE A 1 105 ? 13.469 -8.891 -0.702 1 96.94 105 ILE A O 1
ATOM 797 N N . ILE A 1 106 ? 13.047 -11.039 -1.096 1 97.81 106 ILE A N 1
ATOM 798 C CA . ILE A 1 106 ? 12.023 -11.172 -0.064 1 97.81 106 ILE A CA 1
ATOM 799 C C . ILE A 1 106 ? 12.625 -10.867 1.305 1 97.81 106 ILE A C 1
ATOM 801 O O . ILE A 1 106 ? 12.109 -10.039 2.053 1 97.81 106 ILE A O 1
ATOM 805 N N . ARG A 1 107 ? 13.75 -11.438 1.593 1 97.06 107 ARG A N 1
ATOM 806 C CA . ARG A 1 107 ? 14.383 -11.312 2.9 1 97.06 107 ARG A CA 1
ATOM 807 C C . ARG A 1 107 ? 14.875 -9.883 3.133 1 97.06 107 ARG A C 1
ATOM 809 O O . ARG A 1 107 ? 14.789 -9.367 4.25 1 97.06 107 ARG A O 1
ATOM 816 N N . SER A 1 108 ? 15.406 -9.328 2.131 1 96.44 108 SER A N 1
ATOM 817 C CA . SER A 1 108 ? 15.891 -7.957 2.285 1 96.44 108 SER A CA 1
ATOM 818 C C . SER A 1 108 ? 14.742 -7.004 2.596 1 96.44 108 SER A C 1
ATOM 820 O O . SER A 1 108 ? 14.914 -6.047 3.355 1 96.44 108 SER A O 1
ATOM 822 N N . SER A 1 109 ? 13.617 -7.191 1.975 1 95.31 109 SER A N 1
ATOM 823 C CA . SER A 1 109 ? 12.445 -6.379 2.277 1 95.31 109 SER A CA 1
ATOM 824 C C . SER A 1 109 ? 11.984 -6.59 3.717 1 95.31 109 SER A C 1
ATOM 826 O O . SER A 1 109 ? 11.664 -5.625 4.418 1 95.31 109 SER A O 1
ATOM 828 N N . LEU A 1 110 ? 11.938 -7.84 4.109 1 94.56 110 LEU A N 1
ATOM 829 C CA . LEU A 1 110 ? 11.586 -8.148 5.488 1 94.56 110 LEU A CA 1
ATOM 830 C C . LEU A 1 110 ? 12.555 -7.48 6.461 1 94.56 110 LEU A C 1
ATOM 832 O O . LEU A 1 110 ? 12.125 -6.863 7.441 1 94.56 110 LEU A O 1
ATOM 836 N N . ASP A 1 111 ? 13.812 -7.578 6.156 1 93.88 111 ASP A N 1
ATOM 837 C CA . ASP A 1 111 ? 14.844 -6.988 7 1 93.88 111 ASP A CA 1
ATOM 838 C C . ASP A 1 111 ? 14.719 -5.465 7.043 1 93.88 111 ASP A C 1
ATOM 840 O O . ASP A 1 111 ? 14.883 -4.855 8.102 1 93.88 111 ASP A O 1
ATOM 844 N N . ALA A 1 112 ? 14.461 -4.895 5.895 1 92.06 112 ALA A N 1
ATOM 845 C CA . ALA A 1 112 ? 14.289 -3.445 5.812 1 92.06 112 ALA A CA 1
ATOM 846 C C . ALA A 1 112 ? 13.141 -2.979 6.703 1 92.06 112 ALA A C 1
ATOM 848 O O . ALA A 1 112 ? 13.227 -1.924 7.336 1 92.06 112 ALA A O 1
ATOM 849 N N . HIS A 1 113 ? 12.062 -3.736 6.773 1 89 113 HIS A N 1
ATOM 850 C CA . HIS A 1 113 ? 10.883 -3.346 7.543 1 89 113 HIS A CA 1
ATOM 851 C C . HIS A 1 113 ? 11.078 -3.635 9.031 1 89 113 HIS A C 1
ATOM 853 O O . HIS A 1 113 ? 10.312 -3.141 9.867 1 89 113 HIS A O 1
ATOM 859 N N . ARG A 1 114 ? 12.094 -4.398 9.312 1 86.94 114 ARG A N 1
ATOM 860 C CA . ARG A 1 114 ? 12.406 -4.699 10.711 1 86.94 114 ARG A CA 1
ATOM 861 C C . ARG A 1 114 ? 13.312 -3.629 11.305 1 86.94 114 ARG A C 1
ATOM 863 O O . ARG A 1 114 ? 13.477 -3.561 12.523 1 86.94 114 ARG A O 1
ATOM 870 N N . LEU A 1 115 ? 14.016 -2.865 10.562 1 86.62 115 LEU A N 1
ATOM 871 C CA . LEU A 1 115 ? 14.969 -1.862 11.031 1 86.62 115 LEU A CA 1
ATOM 872 C C . LEU A 1 115 ? 14.305 -0.908 12.023 1 86.62 115 LEU A C 1
ATOM 874 O O . LEU A 1 115 ? 14.758 -0.768 13.156 1 86.62 115 LEU A O 1
ATOM 878 N N . GLN A 1 116 ? 13.312 -0.223 11.734 1 88.44 116 GLN A N 1
ATOM 879 C CA . GLN A 1 116 ? 12.562 0.708 12.57 1 88.44 116 GLN A CA 1
ATOM 880 C C . GLN A 1 116 ? 11.07 0.633 12.266 1 88.44 116 GLN A C 1
ATOM 882 O O . GLN A 1 116 ? 10.484 1.598 11.766 1 88.44 116 GLN A O 1
ATOM 887 N N . PRO A 1 117 ? 10.5 -0.469 12.711 1 87.44 117 PRO A N 1
ATOM 888 C CA . PRO A 1 117 ? 9.117 -0.706 12.297 1 87.44 117 PRO A CA 1
ATOM 889 C C . PRO A 1 117 ? 8.156 0.36 12.82 1 87.44 117 PRO A C 1
ATOM 891 O O . PRO A 1 117 ? 7.219 0.747 12.117 1 87.44 117 PRO A O 1
ATOM 894 N N . GLU A 1 118 ? 8.414 0.802 14.023 1 88.06 118 GLU A N 1
ATOM 895 C CA . GLU A 1 118 ? 7.523 1.813 14.586 1 88.06 118 GLU A CA 1
ATOM 896 C C . GLU A 1 118 ? 7.676 3.145 13.852 1 88.06 118 GLU A C 1
ATOM 898 O O . GLU A 1 118 ? 6.684 3.836 13.602 1 88.06 118 GLU A O 1
ATOM 903 N N . LEU A 1 119 ? 8.898 3.504 13.562 1 90.62 119 LEU A N 1
ATOM 904 C CA . LEU A 1 119 ? 9.125 4.734 12.812 1 90.62 119 LEU A CA 1
ATOM 905 C C . LEU A 1 119 ? 8.508 4.641 11.422 1 90.62 119 LEU A C 1
ATOM 907 O O . LEU A 1 119 ? 7.863 5.586 10.961 1 90.62 119 LEU A O 1
ATOM 911 N N . HIS A 1 120 ? 8.703 3.51 10.805 1 85.88 120 HIS A N 1
ATOM 912 C CA . HIS A 1 120 ? 8.133 3.281 9.477 1 85.88 120 HIS A CA 1
ATOM 913 C C . HIS A 1 120 ? 6.621 3.469 9.492 1 85.88 120 HIS A C 1
ATOM 915 O O . HIS A 1 1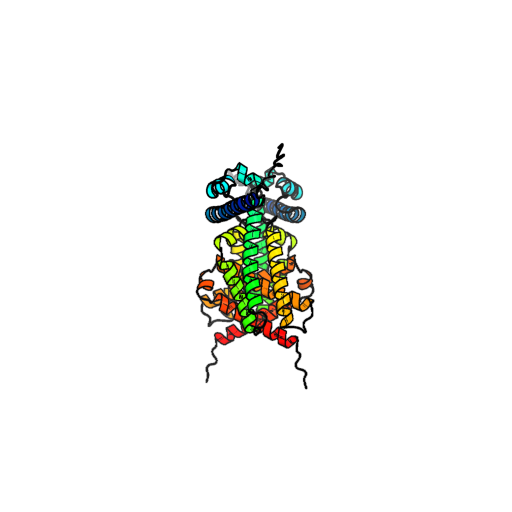20 ? 6.066 4.133 8.609 1 85.88 120 HIS A O 1
ATOM 921 N N . LYS A 1 121 ? 6.051 2.908 10.461 1 82 121 LYS A N 1
ATOM 922 C CA . LYS A 1 121 ? 4.605 3.021 10.617 1 82 121 LYS A CA 1
ATOM 923 C C . LYS A 1 121 ? 4.176 4.48 10.719 1 82 121 LYS A C 1
ATOM 925 O O . LYS A 1 121 ? 3.246 4.91 10.023 1 82 121 LYS A O 1
ATOM 930 N N . VAL A 1 122 ? 4.812 5.262 11.516 1 83.62 122 VAL A N 1
ATOM 931 C CA . VAL A 1 122 ? 4.461 6.664 11.719 1 83.62 122 VAL A CA 1
ATOM 932 C C . VAL A 1 122 ? 4.672 7.441 10.422 1 83.62 122 VAL A C 1
ATOM 934 O O . VAL A 1 122 ? 3.82 8.242 10.023 1 83.62 122 VAL A O 1
ATOM 937 N N . LEU A 1 123 ? 5.789 7.164 9.758 1 83.75 123 LEU A N 1
ATOM 938 C CA . LEU A 1 123 ? 6.141 7.918 8.562 1 83.75 123 LEU A CA 1
ATOM 939 C C . LEU A 1 123 ? 5.168 7.617 7.426 1 83.75 123 LEU A C 1
ATOM 941 O O . LEU A 1 123 ? 4.754 8.523 6.699 1 83.75 123 LEU A O 1
ATOM 945 N N . ILE A 1 124 ? 4.766 6.398 7.312 1 76.94 124 ILE A N 1
ATOM 946 C CA . ILE A 1 124 ? 3.951 5.977 6.176 1 76.94 124 ILE A CA 1
ATOM 947 C C . ILE A 1 124 ? 2.477 6.23 6.48 1 76.94 124 ILE A C 1
ATOM 949 O O . ILE A 1 124 ? 1.704 6.582 5.582 1 76.94 124 ILE A O 1
ATOM 953 N N . GLU A 1 125 ? 2.104 6.195 7.73 1 72.69 125 GLU A N 1
ATOM 954 C CA . GLU A 1 125 ? 0.683 6.211 8.062 1 72.69 125 GLU A CA 1
ATOM 955 C C . GLU A 1 125 ? 0.242 7.59 8.547 1 72.69 125 GLU A C 1
ATOM 957 O O . GLU A 1 125 ? -0.942 7.926 8.477 1 72.69 125 GLU A O 1
ATOM 962 N N . GLN A 1 126 ? 1.146 8.344 9.109 1 69.62 126 GLN A N 1
ATOM 963 C CA . GLN A 1 126 ? 0.688 9.523 9.836 1 69.62 126 GLN A CA 1
ATOM 964 C C . GLN A 1 126 ? 1.183 10.805 9.172 1 69.62 126 GLN A C 1
ATOM 966 O O . GLN A 1 126 ? 0.577 11.867 9.336 1 69.62 126 GLN A O 1
ATOM 971 N N . VAL A 1 127 ? 2.309 10.742 8.555 1 66.94 127 VAL A N 1
ATOM 972 C CA . VAL A 1 127 ? 2.857 11.961 7.961 1 66.94 127 VAL A CA 1
ATOM 973 C C . VAL A 1 127 ? 2.041 12.352 6.734 1 66.94 127 VAL A C 1
ATOM 975 O O . VAL A 1 127 ? 1.824 11.531 5.84 1 66.94 127 VAL A O 1
ATOM 978 N N . PRO A 1 128 ? 1.448 13.586 6.875 1 60.69 128 PRO A N 1
ATOM 979 C CA . PRO A 1 128 ? 0.654 14.039 5.73 1 60.69 128 PRO A CA 1
ATOM 980 C C . PRO A 1 128 ? 1.413 13.945 4.406 1 60.69 128 PRO A C 1
ATOM 982 O O . PRO A 1 128 ? 2.633 14.125 4.379 1 60.69 128 PRO A O 1
ATOM 985 N N . ARG A 1 129 ? 0.844 13.398 3.395 1 56.75 129 ARG A N 1
ATOM 986 C CA . ARG A 1 129 ? 1.401 12.93 2.129 1 56.75 129 ARG A CA 1
ATOM 987 C C . ARG A 1 129 ? 1.835 14.102 1.255 1 56.75 129 ARG A C 1
ATOM 989 O O . ARG A 1 129 ? 2.406 13.906 0.181 1 56.75 129 ARG A O 1
ATOM 996 N N . VAL A 1 130 ? 1.5 15.383 1.366 1 52.38 130 VAL A N 1
ATOM 997 C CA . VAL A 1 130 ? 1.825 16.328 0.304 1 52.38 130 VAL A CA 1
ATOM 998 C C . VAL A 1 130 ? 3.283 16.156 -0.114 1 52.38 130 VAL A C 1
ATOM 1000 O O . VAL A 1 130 ? 3.602 16.188 -1.306 1 52.38 130 VAL A O 1
ATOM 1003 N N . GLY A 1 131 ? 4.059 15.672 0.781 1 56.34 131 GLY A N 1
ATOM 1004 C CA . GLY A 1 131 ? 5.441 15.453 0.387 1 56.34 131 GLY A CA 1
ATOM 1005 C C . GLY A 1 131 ? 5.902 14.023 0.601 1 56.34 131 GLY A C 1
ATOM 1006 O O . GLY A 1 131 ? 6.648 13.477 -0.214 1 56.34 131 GLY A O 1
ATOM 1007 N N . LEU A 1 132 ? 5.25 13.445 1.319 1 60.47 132 LEU A N 1
ATOM 1008 C CA . LEU A 1 132 ? 5.688 12.117 1.749 1 60.47 132 LEU A CA 1
ATOM 1009 C C . LEU A 1 132 ? 5.297 11.055 0.724 1 60.47 132 LEU A C 1
ATOM 1011 O O . LEU A 1 132 ? 6.078 10.156 0.431 1 60.47 132 LEU A O 1
ATOM 1015 N N . TYR A 1 133 ? 4.164 11.258 0.189 1 63.59 133 TYR A N 1
ATOM 1016 C CA . TYR A 1 133 ? 3.723 10.289 -0.81 1 63.59 133 TYR A CA 1
ATOM 1017 C C . TYR A 1 133 ? 4.668 10.266 -2.002 1 63.59 133 TYR A C 1
ATOM 1019 O O . TYR A 1 133 ? 5.012 9.195 -2.512 1 63.59 133 TYR A O 1
ATOM 1027 N N . GLU A 1 134 ? 5.145 11.461 -2.244 1 70.62 134 GLU A N 1
ATOM 1028 C CA . GLU A 1 134 ? 6.098 11.562 -3.346 1 70.62 134 GLU A CA 1
ATOM 1029 C C . GLU A 1 134 ? 7.402 10.836 -3.02 1 70.62 134 GLU A C 1
ATOM 1031 O O . GLU A 1 134 ? 7.98 10.172 -3.881 1 70.62 134 GLU A O 1
ATOM 1036 N N . GLN A 1 135 ? 7.738 10.914 -1.773 1 76.44 135 GLN A N 1
ATOM 1037 C CA . GLN A 1 135 ? 8.977 10.258 -1.37 1 76.44 135 GLN A CA 1
ATOM 1038 C C . GLN A 1 135 ? 8.828 8.742 -1.354 1 76.44 135 GLN A C 1
ATOM 1040 O O . GLN A 1 135 ? 9.742 8.016 -1.737 1 76.44 135 GLN A O 1
ATOM 1045 N N . ALA A 1 136 ? 7.695 8.328 -0.936 1 75.88 136 ALA A N 1
ATOM 1046 C CA . ALA A 1 136 ? 7.422 6.895 -0.934 1 75.88 136 ALA A CA 1
ATOM 1047 C C . ALA A 1 136 ? 7.379 6.344 -2.355 1 75.88 136 ALA A C 1
ATOM 1049 O O . ALA A 1 136 ? 7.902 5.262 -2.625 1 75.88 136 ALA A O 1
ATOM 1050 N N . ILE A 1 137 ? 6.844 7.109 -3.236 1 77.44 137 ILE A N 1
ATOM 1051 C CA . ILE A 1 137 ? 6.785 6.73 -4.645 1 77.44 137 ILE A CA 1
ATOM 1052 C C . ILE A 1 137 ? 8.195 6.699 -5.23 1 77.44 137 ILE A C 1
ATOM 1054 O O . ILE A 1 137 ? 8.555 5.777 -5.965 1 77.44 137 ILE A O 1
ATOM 1058 N N . GLU A 1 138 ? 8.906 7.711 -4.809 1 83.25 138 GLU A N 1
ATOM 1059 C CA . GLU A 1 138 ? 10.281 7.777 -5.297 1 83.25 138 GLU A CA 1
ATOM 1060 C C . GLU A 1 138 ? 11.094 6.566 -4.836 1 83.25 138 GLU A C 1
ATOM 1062 O O . GLU A 1 138 ? 11.875 6.008 -5.605 1 83.25 138 GLU A O 1
ATOM 1067 N N . LEU A 1 139 ? 10.891 6.223 -3.602 1 86.69 139 LEU A N 1
ATOM 1068 C CA . LEU A 1 139 ? 11.594 5.055 -3.084 1 86.69 139 LEU A CA 1
ATOM 1069 C C . LEU A 1 139 ? 11.18 3.795 -3.842 1 86.69 139 LEU A C 1
ATOM 1071 O O . LEU A 1 139 ? 12.039 2.994 -4.23 1 86.69 139 LEU A O 1
ATOM 1075 N N . SER A 1 140 ? 9.93 3.627 -4.074 1 87.19 140 SER A N 1
ATOM 1076 C CA . SER A 1 140 ? 9.414 2.465 -4.793 1 87.19 140 SER A CA 1
ATOM 1077 C C . SER A 1 140 ? 9.969 2.41 -6.215 1 87.19 140 SER A C 1
ATOM 1079 O O . SER A 1 140 ? 10.32 1.337 -6.707 1 87.19 140 SER A O 1
ATOM 1081 N N . GLU A 1 141 ? 10.086 3.543 -6.816 1 87.94 141 GLU A N 1
ATOM 1082 C CA . GLU A 1 141 ? 10.633 3.621 -8.164 1 87.94 141 GLU A CA 1
ATOM 1083 C C . GLU A 1 141 ? 12.109 3.23 -8.188 1 87.94 141 GLU A C 1
ATOM 1085 O O . GLU A 1 141 ? 12.555 2.5 -9.07 1 87.94 141 GLU A O 1
ATOM 1090 N N . LYS A 1 142 ? 12.773 3.752 -7.219 1 91.94 142 LYS A N 1
ATOM 1091 C CA . LYS A 1 142 ? 14.188 3.406 -7.133 1 91.94 142 LYS A CA 1
ATOM 1092 C C . LYS A 1 142 ? 14.375 1.908 -6.906 1 91.94 142 LYS A C 1
ATOM 1094 O O . LYS A 1 142 ? 15.242 1.286 -7.52 1 91.94 142 LYS A O 1
ATOM 1099 N N . LEU A 1 143 ? 13.609 1.39 -6.062 1 93.88 143 LEU A N 1
ATOM 1100 C CA . LEU A 1 143 ? 13.688 -0.039 -5.777 1 93.88 143 LEU A CA 1
ATOM 1101 C C . LEU A 1 143 ? 13.297 -0.862 -6.996 1 93.88 143 LEU A C 1
ATOM 1103 O O . LEU A 1 143 ? 13.961 -1.852 -7.32 1 93.88 143 LEU A O 1
ATOM 1107 N N . SER A 1 144 ? 12.25 -0.47 -7.664 1 93.31 144 SER A N 1
ATOM 1108 C CA . SER A 1 144 ? 11.812 -1.147 -8.883 1 93.31 144 SER A CA 1
ATOM 1109 C C . SER A 1 144 ? 12.898 -1.102 -9.953 1 93.31 144 SER A C 1
ATOM 1111 O O . SER A 1 144 ? 13.125 -2.088 -10.656 1 93.31 144 SER A O 1
ATOM 1113 N N . PHE A 1 145 ? 13.555 0.011 -10.047 1 92.69 145 PHE A N 1
ATOM 1114 C CA . PHE A 1 145 ? 14.617 0.164 -11.031 1 92.69 145 PHE A CA 1
ATOM 1115 C C . PHE A 1 145 ? 15.797 -0.742 -10.703 1 92.69 145 PHE A C 1
ATOM 1117 O O . PHE A 1 145 ? 16.359 -1.385 -11.586 1 92.69 145 PHE A O 1
ATOM 1124 N N . LEU A 1 146 ? 16.125 -0.763 -9.484 1 93.5 146 LEU A N 1
ATOM 1125 C CA . LEU A 1 146 ? 17.188 -1.646 -9.039 1 93.5 146 LEU A CA 1
ATOM 1126 C C . LEU A 1 146 ? 16.859 -3.102 -9.352 1 93.5 146 LEU A C 1
ATOM 1128 O O . LEU A 1 146 ? 17.719 -3.846 -9.844 1 93.5 146 LEU A O 1
ATOM 1132 N N . LEU A 1 147 ? 15.68 -3.498 -9.07 1 95.38 147 LEU A N 1
ATOM 1133 C CA . LEU A 1 147 ? 15.234 -4.863 -9.344 1 95.38 147 LEU A CA 1
ATOM 1134 C C . LEU A 1 147 ? 15.266 -5.156 -10.836 1 95.38 147 LEU A C 1
ATOM 1136 O O . LEU A 1 147 ? 15.688 -6.238 -11.258 1 95.38 147 LEU A O 1
ATOM 1140 N N . GLN A 1 148 ? 14.805 -4.188 -11.602 1 94.81 148 GLN A N 1
ATOM 1141 C CA . GLN A 1 148 ? 14.805 -4.344 -13.055 1 94.81 148 GLN A CA 1
ATOM 1142 C C . GLN A 1 148 ? 16.203 -4.625 -13.578 1 94.81 148 GLN A C 1
ATOM 1144 O O . GLN A 1 148 ? 16.391 -5.508 -14.414 1 94.81 148 GLN A O 1
ATOM 1149 N N . GLU A 1 149 ? 17.125 -3.906 -13.062 1 93.5 149 GLU A N 1
ATOM 1150 C CA . GLU A 1 149 ? 18.516 -4.059 -13.492 1 93.5 149 GLU A CA 1
ATOM 1151 C C . GLU A 1 149 ? 19.047 -5.457 -13.18 1 93.5 149 GLU A C 1
ATOM 1153 O O . GLU A 1 149 ? 19.703 -6.074 -14.016 1 93.5 149 GLU A O 1
ATOM 1158 N N . HIS A 1 150 ? 18.734 -5.988 -12.102 1 93.69 150 HIS A N 1
ATOM 1159 C CA . HIS A 1 150 ? 19.219 -7.301 -11.703 1 93.69 150 HIS A CA 1
ATOM 1160 C C . HIS A 1 150 ? 18.453 -8.414 -12.398 1 93.69 150 HIS A C 1
ATOM 1162 O O . HIS A 1 150 ? 19.016 -9.438 -12.773 1 93.69 150 HIS A O 1
ATOM 1168 N N . LEU A 1 151 ? 17.141 -8.203 -12.57 1 94.25 151 LEU A N 1
ATOM 1169 C CA . LEU A 1 151 ? 16.312 -9.188 -13.258 1 94.25 151 LEU A CA 1
ATOM 1170 C C . LEU A 1 151 ? 16.719 -9.328 -14.719 1 94.25 151 LEU A C 1
ATOM 1172 O O . LEU A 1 151 ? 16.594 -10.398 -15.305 1 94.25 151 LEU A O 1
ATOM 1176 N N . ALA A 1 152 ? 17.234 -8.258 -15.289 1 94 152 ALA A N 1
ATOM 1177 C CA . ALA A 1 152 ? 17.688 -8.273 -16.672 1 94 152 ALA A CA 1
ATOM 1178 C C . ALA A 1 152 ? 18.781 -9.312 -16.891 1 94 152 ALA A C 1
ATOM 1180 O O . ALA A 1 152 ? 18.891 -9.906 -17.969 1 94 152 ALA A O 1
ATOM 1181 N N . LYS A 1 153 ? 19.531 -9.555 -15.891 1 91.31 153 LYS A N 1
ATOM 1182 C CA . LYS A 1 153 ? 20.609 -10.547 -15.961 1 91.31 153 LYS A CA 1
ATOM 1183 C C . LYS A 1 153 ? 20.047 -11.961 -16 1 91.31 153 LYS A C 1
ATOM 1185 O O . LYS A 1 153 ? 20.609 -12.844 -16.641 1 91.31 153 LYS A O 1
ATOM 1190 N N . HIS A 1 154 ? 18.922 -12.156 -15.367 1 90 154 HIS A N 1
ATOM 1191 C CA . HIS A 1 154 ? 18.297 -13.477 -15.312 1 90 154 HIS A CA 1
ATOM 1192 C C . HIS A 1 154 ? 17.375 -13.695 -16.5 1 90 154 HIS A C 1
ATOM 1194 O O . HIS A 1 154 ? 17.062 -14.836 -16.844 1 90 154 HIS A O 1
ATOM 1200 N N . PHE A 1 155 ? 16.969 -12.547 -17.062 1 92.5 155 PHE A N 1
ATOM 1201 C CA . PHE A 1 155 ? 16.031 -12.617 -18.188 1 92.5 155 PHE A CA 1
ATOM 1202 C C . PHE A 1 155 ? 16.516 -11.766 -19.359 1 92.5 155 PHE A C 1
ATOM 1204 O O . PHE A 1 155 ? 15.82 -10.852 -19.797 1 92.5 155 PHE A O 1
ATOM 1211 N N . PRO A 1 156 ? 17.578 -12.164 -19.953 1 90.31 156 PRO A N 1
ATOM 1212 C CA . PRO A 1 156 ? 18.172 -11.336 -21 1 90.31 156 PRO A CA 1
ATOM 1213 C C . PRO A 1 156 ? 17.281 -11.234 -22.234 1 90.31 156 PRO A C 1
ATOM 1215 O O . PRO A 1 156 ? 17.438 -10.305 -23.047 1 90.31 156 PRO A O 1
ATOM 1218 N N . GLN A 1 157 ? 16.312 -12.055 -22.422 1 91.69 157 GLN A N 1
ATOM 1219 C CA . GLN A 1 157 ? 15.5 -12.086 -23.625 1 91.69 157 GLN A CA 1
ATOM 1220 C C . GLN A 1 157 ? 14.242 -11.234 -23.469 1 91.69 157 GLN A C 1
ATOM 1222 O O . GLN A 1 157 ? 13.516 -11.008 -24.438 1 91.69 157 GLN A O 1
ATOM 1227 N N . LEU A 1 158 ? 13.984 -10.797 -22.297 1 93.06 158 LEU A N 1
ATOM 1228 C CA . LEU A 1 158 ? 12.773 -10.023 -22.062 1 93.06 158 LEU A CA 1
ATOM 1229 C C . LEU A 1 158 ? 12.945 -8.586 -22.547 1 93.06 158 LEU A C 1
ATOM 1231 O O . LEU A 1 158 ? 14 -7.98 -22.344 1 93.06 158 LEU A O 1
ATOM 1235 N N . ALA A 1 159 ? 11.852 -8.133 -23.172 1 93.12 159 ALA A N 1
ATOM 1236 C CA . ALA A 1 159 ? 11.836 -6.723 -23.562 1 93.12 159 ALA A CA 1
ATOM 1237 C C . ALA A 1 159 ? 11.836 -5.812 -22.344 1 93.12 159 ALA A C 1
ATOM 1239 O O . ALA A 1 159 ? 11.453 -6.238 -21.25 1 93.12 159 ALA A O 1
ATOM 1240 N N . THR A 1 160 ? 12.281 -4.555 -22.547 1 93.62 160 THR A N 1
ATOM 1241 C CA . THR A 1 160 ? 12.367 -3.576 -21.469 1 93.62 160 THR A CA 1
ATOM 1242 C C . THR A 1 160 ? 11.008 -3.389 -20.797 1 93.62 160 THR A C 1
ATOM 1244 O O . THR A 1 160 ? 10.922 -3.309 -19.578 1 93.62 160 THR A O 1
ATOM 1247 N N . SER A 1 161 ? 9.953 -3.391 -21.594 1 92.38 161 SER A N 1
ATOM 1248 C CA . SER A 1 161 ? 8.617 -3.189 -21.062 1 92.38 161 SER A CA 1
ATOM 1249 C C . SER A 1 161 ? 8.18 -4.371 -20.188 1 92.38 161 SER A C 1
ATOM 1251 O O . SER A 1 161 ? 7.508 -4.188 -19.172 1 92.38 161 SER A O 1
ATOM 1253 N N . GLN A 1 162 ? 8.602 -5.551 -20.625 1 93.12 162 GLN A N 1
ATOM 1254 C CA . GLN A 1 162 ? 8.281 -6.75 -19.844 1 93.12 162 GLN A CA 1
ATOM 1255 C C . GLN A 1 162 ? 9.047 -6.781 -18.531 1 93.12 162 GLN A C 1
ATOM 1257 O O . GLN A 1 162 ? 8.5 -7.176 -17.5 1 93.12 162 GLN A O 1
ATOM 1262 N N . LEU A 1 163 ? 10.32 -6.328 -18.625 1 94.94 163 LEU A N 1
ATOM 1263 C CA . LEU A 1 163 ? 11.141 -6.27 -17.422 1 94.94 163 LEU A CA 1
ATOM 1264 C C . LEU A 1 163 ? 10.594 -5.242 -16.438 1 94.94 163 LEU A C 1
ATOM 1266 O O . LEU A 1 163 ? 10.625 -5.461 -15.234 1 94.94 163 LEU A O 1
ATOM 1270 N N . GLN A 1 164 ? 10.094 -4.145 -16.953 1 95 164 GLN A N 1
ATOM 1271 C CA . GLN A 1 164 ? 9.5 -3.109 -16.109 1 95 164 GLN A CA 1
ATOM 1272 C C . GLN A 1 164 ? 8.289 -3.646 -15.352 1 95 164 GLN A C 1
ATOM 1274 O O . GLN A 1 164 ? 8.141 -3.406 -14.156 1 95 164 GLN A O 1
ATOM 1279 N N . MET A 1 165 ? 7.465 -4.363 -16.016 1 94.75 165 MET A N 1
ATOM 1280 C CA . MET A 1 165 ? 6.27 -4.918 -15.391 1 94.75 165 MET A CA 1
ATOM 1281 C C . MET A 1 165 ? 6.641 -5.992 -14.375 1 94.75 165 MET A C 1
ATOM 1283 O O . MET A 1 165 ? 6.066 -6.047 -13.281 1 94.75 165 MET A O 1
ATOM 1287 N N . LEU A 1 166 ? 7.582 -6.82 -14.797 1 95.81 166 LEU A N 1
ATOM 1288 C CA . LEU A 1 166 ? 8.055 -7.867 -13.898 1 95.81 166 LEU A CA 1
ATOM 1289 C C . LEU A 1 166 ? 8.578 -7.27 -12.594 1 95.81 166 LEU A C 1
ATOM 1291 O O . LEU A 1 166 ? 8.203 -7.719 -11.508 1 95.81 166 LEU A O 1
ATOM 1295 N N . ALA A 1 167 ? 9.414 -6.254 -12.688 1 96.56 167 ALA A N 1
ATOM 1296 C CA . ALA A 1 167 ? 9.977 -5.578 -11.516 1 96.56 167 ALA A CA 1
ATOM 1297 C C . ALA A 1 167 ? 8.883 -4.906 -10.695 1 96.56 167 ALA A C 1
ATOM 1299 O O . ALA A 1 167 ? 8.906 -4.949 -9.461 1 96.56 167 ALA A O 1
ATOM 1300 N N . PHE A 1 168 ? 7.957 -4.328 -11.344 1 95.62 168 PHE A N 1
ATOM 1301 C CA . PHE A 1 168 ? 6.824 -3.678 -10.688 1 95.62 168 PHE A CA 1
ATOM 1302 C C . PHE A 1 168 ? 6.039 -4.676 -9.844 1 95.62 168 PHE A C 1
ATOM 1304 O O . PHE A 1 168 ? 5.734 -4.406 -8.68 1 95.62 168 PHE A O 1
ATOM 1311 N N . ILE A 1 169 ? 5.723 -5.789 -10.43 1 97.25 169 ILE A N 1
ATOM 1312 C CA . ILE A 1 169 ? 4.91 -6.809 -9.773 1 97.25 169 ILE A CA 1
ATOM 1313 C C . ILE A 1 169 ? 5.645 -7.344 -8.547 1 97.25 169 ILE A C 1
ATOM 1315 O O . ILE A 1 169 ? 5.074 -7.414 -7.453 1 97.25 169 ILE A O 1
ATOM 1319 N N . ILE A 1 170 ? 6.883 -7.68 -8.719 1 97.56 170 ILE A N 1
ATOM 1320 C CA . ILE A 1 170 ? 7.66 -8.266 -7.629 1 97.56 170 ILE A CA 1
ATOM 1321 C C . ILE A 1 170 ? 7.828 -7.246 -6.508 1 97.56 170 ILE A C 1
ATOM 1323 O O . ILE A 1 170 ? 7.543 -7.539 -5.344 1 97.56 170 ILE A O 1
ATOM 1327 N N . GLU A 1 171 ? 8.25 -6.047 -6.871 1 96.75 171 GLU A N 1
ATOM 1328 C CA . GLU A 1 171 ? 8.492 -5 -5.883 1 96.75 171 GLU A CA 1
ATOM 1329 C C . GLU A 1 171 ? 7.211 -4.656 -5.125 1 96.75 171 GLU A C 1
ATOM 1331 O O . GLU A 1 171 ? 7.207 -4.609 -3.893 1 96.75 171 GLU A O 1
ATOM 1336 N N . THR A 1 172 ? 6.125 -4.398 -5.84 1 95.94 172 THR A N 1
ATOM 1337 C CA . THR A 1 172 ? 4.855 -4.004 -5.242 1 95.94 172 THR A CA 1
ATOM 1338 C C . THR A 1 172 ? 4.332 -5.098 -4.312 1 95.94 172 THR A C 1
ATOM 1340 O O . THR A 1 172 ? 3.904 -4.816 -3.191 1 95.94 172 THR A O 1
ATOM 1343 N N . THR A 1 173 ? 4.383 -6.309 -4.781 1 97.88 173 THR A N 1
ATOM 1344 C CA . THR A 1 173 ? 3.863 -7.438 -4.02 1 97.88 173 THR A CA 1
ATOM 1345 C C . THR A 1 173 ? 4.648 -7.625 -2.725 1 97.88 173 THR A C 1
ATOM 1347 O O . THR A 1 173 ? 4.066 -7.688 -1.64 1 97.88 173 THR A O 1
ATOM 1350 N N . VAL A 1 174 ? 5.953 -7.652 -2.842 1 97.19 174 VAL A N 1
ATOM 1351 C CA . VAL A 1 174 ? 6.793 -7.887 -1.672 1 97.19 174 VAL A CA 1
ATOM 1352 C C . VAL A 1 174 ? 6.648 -6.723 -0.693 1 97.19 174 VAL A C 1
ATOM 1354 O O . VAL A 1 174 ? 6.477 -6.934 0.51 1 97.19 174 VAL A O 1
ATOM 1357 N N . GLU A 1 175 ? 6.688 -5.559 -1.222 1 93.25 175 GLU A N 1
ATOM 1358 C CA . GLU A 1 175 ? 6.566 -4.371 -0.377 1 93.25 175 GLU A CA 1
ATOM 1359 C C . GLU A 1 175 ? 5.227 -4.352 0.354 1 93.25 175 GLU A C 1
ATOM 1361 O O . GLU A 1 175 ? 5.18 -4.133 1.566 1 93.25 175 GLU A O 1
ATOM 1366 N N . ALA A 1 176 ? 4.172 -4.57 -0.337 1 92.88 176 ALA A N 1
ATOM 1367 C CA . ALA A 1 176 ? 2.834 -4.496 0.245 1 92.88 176 ALA A CA 1
ATOM 1368 C C . ALA A 1 176 ? 2.635 -5.578 1.302 1 92.88 176 ALA A C 1
ATOM 1370 O O . ALA A 1 176 ? 2.113 -5.309 2.387 1 92.88 176 ALA A O 1
ATOM 1371 N N . LEU A 1 177 ? 3.031 -6.816 1 1 95.5 177 LEU A N 1
ATOM 1372 C CA . LEU A 1 177 ? 2.879 -7.918 1.945 1 95.5 177 LEU A CA 1
ATOM 1373 C C . LEU A 1 177 ? 3.674 -7.652 3.221 1 95.5 177 LEU A C 1
ATOM 1375 O O . LEU A 1 177 ? 3.148 -7.801 4.324 1 95.5 177 LEU A O 1
ATOM 1379 N N . THR A 1 178 ? 4.906 -7.23 3.057 1 93.75 178 THR A N 1
ATOM 1380 C CA . THR A 1 178 ? 5.777 -7.008 4.207 1 93.75 178 THR A CA 1
ATOM 1381 C C . THR A 1 178 ? 5.293 -5.82 5.035 1 93.75 178 THR A C 1
ATOM 1383 O O . THR A 1 178 ? 5.234 -5.898 6.262 1 93.75 178 THR A O 1
ATOM 1386 N N . HIS A 1 179 ? 4.93 -4.781 4.363 1 88.06 179 HIS A N 1
ATOM 1387 C CA . HIS A 1 179 ? 4.461 -3.584 5.047 1 88.06 179 HIS A CA 1
ATOM 1388 C C . HIS A 1 179 ? 3.213 -3.877 5.875 1 88.06 179 HIS A C 1
ATOM 1390 O O . HIS A 1 179 ? 3.146 -3.518 7.055 1 88.06 179 HIS A O 1
ATOM 1396 N N . ARG A 1 180 ? 2.254 -4.449 5.281 1 88.06 180 ARG A N 1
ATOM 1397 C CA . ARG A 1 180 ? 1.004 -4.727 5.984 1 88.06 180 ARG A CA 1
ATOM 1398 C C . ARG A 1 180 ? 1.22 -5.727 7.113 1 88.06 180 ARG A C 1
ATOM 1400 O O . ARG A 1 180 ? 0.642 -5.586 8.195 1 88.06 180 ARG A O 1
ATOM 1407 N N . ALA A 1 181 ? 2.066 -6.758 6.871 1 89.69 181 ALA A N 1
ATOM 1408 C CA . ALA A 1 181 ? 2.268 -7.809 7.867 1 89.69 181 ALA A CA 1
ATOM 1409 C C . ALA A 1 181 ? 2.988 -7.266 9.094 1 89.69 181 ALA A C 1
ATOM 1411 O O . ALA A 1 181 ? 2.699 -7.68 10.227 1 89.69 181 ALA A O 1
ATOM 1412 N N . VAL A 1 182 ? 3.908 -6.422 8.883 1 83.81 182 VAL A N 1
ATOM 1413 C CA . VAL A 1 182 ? 4.68 -5.883 10 1 83.81 182 VAL A CA 1
ATOM 1414 C C . VAL A 1 182 ? 3.748 -5.148 10.961 1 83.81 182 VAL A C 1
ATOM 1416 O O . VAL A 1 182 ? 3.965 -5.16 12.172 1 83.81 182 VAL A O 1
ATOM 1419 N N . ILE A 1 183 ? 2.688 -4.598 10.422 1 78.75 183 ILE A N 1
ATOM 1420 C CA . ILE A 1 183 ? 1.758 -3.785 11.195 1 78.75 183 ILE A CA 1
ATOM 1421 C C . ILE A 1 183 ? 0.644 -4.668 11.758 1 78.75 183 ILE A C 1
ATOM 1423 O O . ILE A 1 183 ? 0.31 -4.582 12.938 1 78.75 183 ILE A O 1
ATOM 1427 N N . GLU A 1 184 ? 0.164 -5.527 10.945 1 83.06 184 GLU A N 1
ATOM 1428 C CA . GLU A 1 184 ? -1.085 -6.203 11.281 1 83.06 184 GLU A CA 1
ATOM 1429 C C . GLU A 1 184 ? -0.824 -7.613 11.805 1 83.06 184 GLU A C 1
ATOM 1431 O O . GLU A 1 184 ? -1.619 -8.148 12.578 1 83.06 184 GLU A O 1
ATOM 1436 N N . CYS A 1 185 ? 0.243 -8.188 11.297 1 88.19 185 CYS A N 1
ATOM 1437 C CA . CYS A 1 185 ? 0.495 -9.586 11.602 1 88.19 185 CYS A CA 1
ATOM 1438 C C . CYS A 1 185 ? 1.979 -9.836 11.844 1 88.19 185 CYS A C 1
ATOM 1440 O O . CYS A 1 185 ? 2.58 -10.703 11.203 1 88.19 185 CYS A O 1
ATOM 1442 N N . PRO A 1 186 ? 2.506 -9.211 12.891 1 84.62 186 PRO A N 1
ATOM 1443 C CA . PRO A 1 186 ? 3.947 -9.336 13.117 1 84.62 186 PRO A CA 1
ATOM 1444 C C . PRO A 1 186 ? 4.383 -10.773 13.398 1 84.62 186 PRO A C 1
ATOM 1446 O O . PRO A 1 186 ? 5.535 -11.133 13.148 1 84.62 186 PRO A O 1
ATOM 1449 N N . GLN A 1 187 ? 3.48 -11.617 13.859 1 89.5 187 GLN A N 1
ATOM 1450 C CA . GLN A 1 187 ? 3.799 -13.008 14.164 1 89.5 187 GLN A CA 1
ATOM 1451 C C . GLN A 1 187 ? 4.199 -13.766 12.898 1 89.5 187 GLN A C 1
ATOM 1453 O O . GLN A 1 187 ? 4.98 -14.719 12.961 1 89.5 187 GLN A O 1
ATOM 1458 N N . TRP A 1 188 ? 3.691 -13.398 11.719 1 90.88 188 TRP A N 1
ATOM 1459 C CA . TRP A 1 188 ? 4.023 -14.062 10.469 1 90.88 188 TRP A CA 1
ATOM 1460 C C . TRP A 1 188 ? 5.449 -13.742 10.039 1 90.88 188 TRP A C 1
ATOM 1462 O O . TRP A 1 188 ? 6.031 -14.453 9.219 1 90.88 188 TRP A O 1
ATOM 1472 N N . LEU A 1 189 ? 5.992 -12.617 10.531 1 86.81 189 LEU A N 1
ATOM 1473 C CA . LEU A 1 189 ? 7.375 -12.258 10.242 1 86.81 189 LEU A CA 1
ATOM 1474 C C . LEU A 1 189 ? 8.336 -13.07 11.109 1 86.81 189 LEU A C 1
ATOM 1476 O O . LEU A 1 189 ? 9.359 -13.547 10.617 1 86.81 189 LEU A O 1
ATOM 1480 N N . SER A 1 190 ? 7.891 -13.211 12.375 1 87.44 190 SER A N 1
ATOM 1481 C CA . SER A 1 190 ? 8.75 -13.914 13.328 1 87.44 190 SER A CA 1
ATOM 1482 C C . SER A 1 190 ? 8.781 -15.414 13.047 1 87.44 190 SER A C 1
ATOM 1484 O O . SER A 1 190 ? 9.812 -16.062 13.227 1 87.44 190 SER A O 1
ATOM 1486 N N . SER A 1 191 ? 7.727 -16.016 12.57 1 89.94 191 SER A N 1
ATOM 1487 C CA . SER A 1 191 ? 7.641 -17.453 12.328 1 89.94 191 SER A CA 1
ATOM 1488 C C . SER A 1 191 ? 8.312 -17.828 11.008 1 89.94 191 SER A C 1
ATOM 1490 O O . SER A 1 191 ? 8.633 -19 10.789 1 89.94 191 SER A O 1
ATOM 1492 N N . GLY A 1 192 ? 8.461 -16.891 10.109 1 93.5 192 GLY A N 1
ATOM 1493 C CA . GLY A 1 192 ? 8.977 -17.172 8.781 1 93.5 192 GLY A CA 1
ATOM 1494 C C . GLY A 1 192 ? 7.891 -17.562 7.793 1 93.5 192 GLY A C 1
ATOM 1495 O O . GLY A 1 192 ? 8.172 -17.797 6.621 1 93.5 192 GLY A O 1
ATOM 1496 N N . ASP A 1 193 ? 6.652 -17.531 8.258 1 94.88 193 ASP A N 1
ATOM 1497 C CA . ASP A 1 193 ? 5.531 -17.953 7.422 1 94.88 193 ASP A CA 1
ATOM 1498 C C . ASP A 1 193 ? 5.34 -17 6.238 1 94.88 193 ASP A C 1
ATOM 1500 O O . ASP A 1 193 ? 5.062 -17.453 5.121 1 94.88 193 ASP A O 1
ATOM 1504 N N . LEU A 1 194 ? 5.484 -15.711 6.453 1 95.94 194 LEU A N 1
ATOM 1505 C CA . LEU A 1 194 ? 5.281 -14.758 5.371 1 95.94 194 LEU A CA 1
ATOM 1506 C C . LEU A 1 194 ? 6.332 -14.938 4.285 1 95.94 194 LEU A C 1
ATOM 1508 O O . LEU A 1 194 ? 6.016 -14.875 3.092 1 95.94 194 LEU A O 1
ATOM 1512 N N . GLU A 1 195 ? 7.559 -15.141 4.766 1 96.69 195 GLU A N 1
ATOM 1513 C CA . GLU A 1 195 ? 8.633 -15.383 3.811 1 96.69 195 GLU A CA 1
ATOM 1514 C C . GLU A 1 195 ? 8.336 -16.594 2.934 1 96.69 195 GLU A C 1
ATOM 1516 O O . GLU A 1 195 ? 8.492 -16.531 1.713 1 96.69 195 GLU A O 1
ATOM 1521 N N . ALA A 1 196 ? 7.914 -17.688 3.547 1 96.38 196 ALA A N 1
ATOM 1522 C CA . ALA A 1 196 ? 7.598 -18.938 2.836 1 96.38 196 ALA A CA 1
ATOM 1523 C C . ALA A 1 196 ? 6.449 -18.719 1.853 1 96.38 196 ALA A C 1
ATOM 1525 O O . ALA A 1 196 ? 6.504 -19.203 0.717 1 96.38 196 ALA A O 1
ATOM 1526 N N . GLU A 1 197 ? 5.492 -17.969 2.236 1 96.19 197 GLU A N 1
ATOM 1527 C CA . GLU A 1 197 ? 4.324 -17.734 1.391 1 96.19 197 GLU A CA 1
ATOM 1528 C C . GLU A 1 197 ? 4.66 -16.797 0.234 1 96.19 197 GLU A C 1
ATOM 1530 O O . GLU A 1 197 ? 4.188 -17 -0.888 1 96.19 197 GLU A O 1
ATOM 1535 N N . ALA A 1 198 ? 5.434 -15.742 0.545 1 97.88 198 ALA A N 1
ATOM 1536 C CA . ALA A 1 198 ? 5.863 -14.844 -0.522 1 97.88 198 ALA A CA 1
ATOM 1537 C C . ALA A 1 198 ? 6.668 -15.594 -1.58 1 97.88 198 ALA A C 1
ATOM 1539 O O . ALA A 1 198 ? 6.492 -15.367 -2.779 1 97.88 198 ALA A O 1
ATOM 1540 N N . PHE A 1 199 ? 7.484 -16.516 -1.122 1 97.94 199 PHE A N 1
ATOM 1541 C CA . PHE A 1 199 ? 8.266 -17.328 -2.057 1 97.94 199 PHE A CA 1
ATOM 1542 C C . PHE A 1 199 ? 7.355 -18.234 -2.867 1 97.94 199 PHE A C 1
ATOM 1544 O O . PHE A 1 199 ? 7.52 -18.375 -4.082 1 97.94 199 PHE A O 1
ATOM 1551 N N . ALA A 1 200 ? 6.43 -18.906 -2.215 1 97.06 200 ALA A N 1
ATOM 1552 C CA . ALA A 1 200 ? 5.496 -19.812 -2.889 1 97.06 200 ALA A CA 1
ATOM 1553 C C . ALA A 1 200 ? 4.664 -19.062 -3.926 1 97.06 200 ALA A C 1
ATOM 1555 O O . ALA A 1 200 ? 4.297 -19.625 -4.961 1 97.06 200 ALA A O 1
ATOM 1556 N N . LEU A 1 201 ? 4.426 -17.797 -3.652 1 98.12 201 LEU A N 1
ATOM 1557 C CA . LEU A 1 201 ? 3.646 -16.938 -4.539 1 98.12 201 LEU A CA 1
ATOM 1558 C C . LEU A 1 201 ? 4.469 -16.516 -5.754 1 98.12 201 LEU A C 1
ATOM 1560 O O . LEU A 1 201 ? 4.023 -16.672 -6.895 1 98.12 201 LEU A O 1
ATOM 1564 N N . LEU A 1 202 ? 5.695 -16.094 -5.555 1 98.38 202 LEU A N 1
ATOM 1565 C CA . LEU A 1 202 ? 6.457 -15.391 -6.582 1 98.38 202 LEU A CA 1
ATOM 1566 C C . LEU A 1 202 ? 7.293 -16.359 -7.406 1 98.38 202 LEU A C 1
ATOM 1568 O O . LEU A 1 202 ? 7.543 -16.125 -8.586 1 98.38 202 LEU A O 1
ATOM 1572 N N . ALA A 1 203 ? 7.73 -17.516 -6.836 1 97.38 203 ALA A N 1
ATOM 1573 C CA . ALA A 1 203 ? 8.672 -18.422 -7.488 1 97.38 203 ALA A CA 1
ATOM 1574 C C . ALA A 1 203 ? 8.062 -19.031 -8.75 1 97.38 203 ALA A C 1
ATOM 1576 O O . ALA A 1 203 ? 8.664 -18.969 -9.828 1 97.38 203 ALA A O 1
ATOM 1577 N N . PRO A 1 204 ? 6.852 -19.609 -8.648 1 96.25 204 PRO A N 1
ATOM 1578 C CA . PRO A 1 204 ? 6.277 -20.156 -9.883 1 96.25 204 PRO A CA 1
ATOM 1579 C C . PRO A 1 204 ? 6.07 -19.094 -10.961 1 96.25 204 PRO A C 1
ATOM 1581 O O . PRO A 1 204 ? 6.195 -19.391 -12.148 1 96.25 204 PRO A O 1
ATOM 1584 N N . TYR A 1 205 ? 5.738 -17.891 -10.555 1 96.69 205 TYR A N 1
ATOM 1585 C CA . TYR A 1 205 ? 5.535 -16.781 -11.477 1 96.69 205 TYR A CA 1
ATOM 1586 C C . TYR A 1 205 ? 6.82 -16.453 -12.227 1 96.69 205 TYR A C 1
ATOM 1588 O O . TYR A 1 205 ? 6.809 -16.312 -13.453 1 96.69 205 TYR A O 1
ATOM 1596 N N . LEU A 1 206 ? 7.922 -16.391 -11.508 1 94.5 206 LEU A N 1
ATOM 1597 C CA . LEU A 1 206 ? 9.211 -16.109 -12.117 1 94.5 206 LEU A CA 1
ATOM 1598 C C . LEU A 1 206 ? 9.648 -17.25 -13.031 1 94.5 206 LEU A C 1
ATOM 1600 O O . LEU A 1 206 ? 10.18 -17 -14.117 1 94.5 206 LEU A O 1
ATOM 1604 N N . ARG A 1 207 ? 9.398 -18.422 -12.578 1 91.19 207 ARG A N 1
ATOM 1605 C CA . ARG A 1 207 ? 9.781 -19.578 -13.375 1 91.19 207 ARG A CA 1
ATOM 1606 C C . ARG A 1 207 ? 8.992 -19.625 -14.68 1 91.19 207 ARG A C 1
ATOM 1608 O O . ARG A 1 207 ? 9.523 -20 -15.727 1 91.19 207 ARG A O 1
ATOM 1615 N N . HIS A 1 208 ? 7.754 -19.25 -14.555 1 89.38 208 HIS A N 1
ATOM 1616 C CA . HIS A 1 208 ? 6.922 -19.188 -15.758 1 89.38 208 HIS A CA 1
ATOM 1617 C C . HIS A 1 208 ? 7.422 -18.125 -16.719 1 89.38 208 HIS A C 1
ATOM 1619 O O . HIS A 1 208 ? 7.367 -18.297 -17.938 1 89.38 208 HIS A O 1
ATOM 1625 N N . THR A 1 209 ? 7.844 -17.016 -16.203 1 87.56 209 THR A N 1
ATOM 1626 C CA . THR A 1 209 ? 8.367 -15.93 -17.016 1 87.56 209 THR A CA 1
ATOM 1627 C C . THR A 1 209 ? 9.617 -16.375 -17.766 1 87.56 209 THR A C 1
ATOM 1629 O O . THR A 1 209 ? 9.828 -15.977 -18.922 1 87.56 209 THR A O 1
ATOM 1632 N N . VAL A 1 210 ? 10.375 -17.188 -17.172 1 80.81 210 VAL A N 1
ATOM 1633 C CA . VAL A 1 210 ? 11.562 -17.75 -17.812 1 80.81 210 VAL A CA 1
ATOM 1634 C C . VAL A 1 210 ? 11.164 -18.609 -18.984 1 80.81 210 VAL A C 1
ATOM 1636 O O . VAL A 1 210 ? 11.758 -18.531 -20.062 1 80.81 210 VAL A O 1
ATOM 1639 N N . ASN A 1 211 ? 10.094 -19.375 -18.75 1 79.88 211 ASN A N 1
ATOM 1640 C CA . ASN A 1 211 ? 9.648 -20.312 -19.781 1 79.88 211 ASN A CA 1
ATOM 1641 C C . ASN A 1 211 ? 9.023 -19.578 -20.953 1 79.88 211 ASN A C 1
ATOM 1643 O O . ASN A 1 211 ? 9.133 -20.031 -22.094 1 79.88 211 ASN A O 1
ATOM 1647 N N . ARG A 1 212 ? 8.328 -18.547 -20.672 1 76.75 212 ARG A N 1
ATOM 1648 C CA . ARG A 1 212 ? 7.727 -17.734 -21.734 1 76.75 212 ARG A CA 1
ATOM 1649 C C . ARG A 1 212 ? 8.797 -17.062 -22.578 1 76.75 212 ARG A C 1
ATOM 1651 O O . ARG A 1 212 ? 8.578 -16.781 -23.766 1 76.75 212 ARG A O 1
ATOM 1658 N N . SER A 1 213 ? 9.828 -16.766 -21.984 1 69.38 213 SER A N 1
ATOM 1659 C CA . SER A 1 213 ? 10.898 -16.047 -22.672 1 69.38 213 SER A CA 1
ATOM 1660 C C . SER A 1 213 ? 11.773 -16.984 -23.484 1 69.38 213 SER A C 1
ATOM 1662 O O . SER A 1 213 ? 12.508 -16.562 -24.375 1 69.38 213 SER A O 1
ATOM 1664 N N . HIS A 1 214 ? 11.836 -18.281 -23.094 1 64.19 214 HIS A N 1
ATOM 1665 C CA . HIS A 1 214 ? 12.562 -19.281 -23.859 1 64.19 214 HIS A CA 1
ATOM 1666 C C . HIS A 1 214 ? 11.609 -20.297 -24.484 1 64.19 214 HIS A C 1
ATOM 1668 O O . HIS A 1 214 ? 11.445 -21.406 -23.984 1 64.19 214 HIS A O 1
ATOM 1674 N N . PRO A 1 215 ? 10.742 -19.875 -25.438 1 51.62 215 PRO A N 1
ATOM 1675 C CA . PRO A 1 215 ? 9.883 -20.938 -26 1 51.62 215 PRO A CA 1
ATOM 1676 C C . PRO A 1 215 ? 10.672 -22.172 -26.422 1 51.62 215 PRO A C 1
ATOM 1678 O O . PRO A 1 215 ? 11.844 -22.062 -26.797 1 51.62 215 PRO A O 1
ATOM 1681 N N . ARG A 1 216 ? 10.484 -23.312 -25.703 1 47.78 216 ARG A N 1
ATOM 1682 C CA . ARG A 1 216 ? 11.117 -24.531 -26.188 1 47.78 216 ARG A CA 1
ATOM 1683 C C . ARG A 1 216 ? 11.234 -24.531 -27.703 1 47.78 216 ARG A C 1
ATOM 1685 O O . ARG A 1 216 ? 10.242 -24.312 -28.406 1 47.78 216 ARG A O 1
ATOM 1692 N N . ARG A 1 217 ? 12.336 -24.188 -28.188 1 40.56 217 ARG A N 1
ATOM 1693 C CA . ARG A 1 217 ? 12.609 -24.625 -29.547 1 40.56 217 ARG A CA 1
ATOM 1694 C C . ARG A 1 217 ? 12.133 -26.062 -29.766 1 40.56 217 ARG A C 1
ATOM 1696 O O . ARG A 1 217 ? 12.562 -26.984 -29.062 1 40.56 217 ARG A O 1
ATOM 1703 N N . LEU A 1 218 ? 10.844 -26.297 -29.953 1 36.69 218 LEU A N 1
ATOM 1704 C CA . LEU A 1 218 ? 10.586 -27.547 -30.656 1 36.69 218 LEU A CA 1
ATOM 1705 C C . LEU A 1 218 ? 11.719 -27.875 -31.625 1 36.69 218 LEU A C 1
ATOM 1707 O O . LEU A 1 218 ? 11.992 -27.094 -32.531 1 36.69 218 LEU A O 1
ATOM 1711 N N . ARG A 1 219 ? 12.797 -28.375 -31.094 1 31.95 219 ARG A N 1
ATOM 1712 C CA . ARG A 1 219 ? 13.422 -29.25 -32.094 1 31.95 219 ARG A CA 1
ATOM 1713 C C . ARG A 1 219 ? 12.461 -30.344 -32.531 1 31.95 219 ARG A C 1
ATOM 1715 O O . ARG A 1 219 ? 11.711 -30.891 -31.734 1 31.95 219 ARG A O 1
ATOM 1722 N N . MET B 1 1 ? -77.625 13.672 19.547 1 28.88 1 MET B N 1
ATOM 1723 C CA . MET B 1 1 ? -77.125 13.609 18.172 1 28.88 1 MET B CA 1
ATOM 1724 C C . MET B 1 1 ? -75.812 14.312 18.078 1 28.88 1 MET B C 1
ATOM 1726 O O . MET B 1 1 ? -75.375 14.68 16.969 1 28.88 1 MET B O 1
ATOM 1730 N N . ALA B 1 2 ? -75.188 14.742 19.172 1 38.53 2 ALA B N 1
ATOM 1731 C CA . ALA B 1 2 ? -74 15.625 19.312 1 38.53 2 ALA B CA 1
ATOM 1732 C C . ALA B 1 2 ? -72.75 14.961 18.797 1 38.53 2 ALA B C 1
ATOM 1734 O O . ALA B 1 2 ? -72.25 14.023 19.406 1 38.53 2 ALA B O 1
ATOM 1735 N N . THR B 1 3 ? -72.625 14.719 17.328 1 36.34 3 THR B N 1
ATOM 1736 C CA . THR B 1 3 ? -71.625 14.055 16.562 1 36.34 3 THR B CA 1
ATOM 1737 C C . THR B 1 3 ? -70.25 14.734 16.781 1 36.34 3 THR B C 1
ATO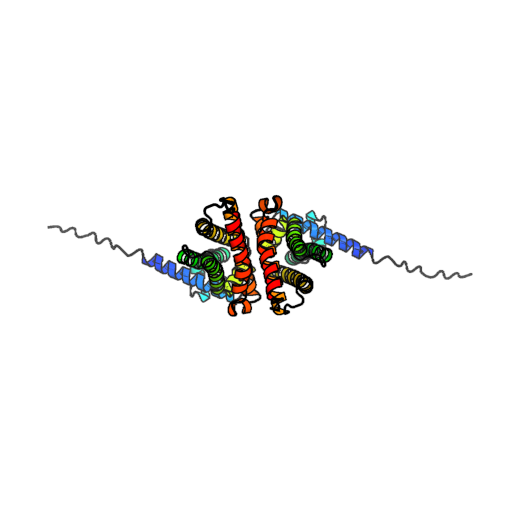M 1739 O O . THR B 1 3 ? -70.062 15.906 16.453 1 36.34 3 THR B O 1
ATOM 1742 N N . ASN B 1 4 ? -69.5 14.469 17.875 1 34.5 4 ASN B N 1
ATOM 1743 C CA . ASN B 1 4 ? -68.188 14.844 18.359 1 34.5 4 ASN B CA 1
ATOM 1744 C C . ASN B 1 4 ? -67.125 14.578 17.328 1 34.5 4 ASN B C 1
ATOM 1746 O O . ASN B 1 4 ? -66.562 13.469 17.266 1 34.5 4 ASN B O 1
ATOM 1750 N N . SER B 1 5 ? -67.312 14.82 15.961 1 36.16 5 SER B N 1
ATOM 1751 C CA . SER B 1 5 ? -66.375 14.367 14.93 1 36.16 5 SER B CA 1
ATOM 1752 C C . SER B 1 5 ? -65 15.047 15.07 1 36.16 5 SER B C 1
ATOM 1754 O O . SER B 1 5 ? -64.688 15.938 14.289 1 36.16 5 SER B O 1
ATOM 1756 N N . ARG B 1 6 ? -64.5 15.539 16.219 1 33.84 6 ARG B N 1
ATOM 1757 C CA . ARG B 1 6 ? -63.375 16.453 16.203 1 33.84 6 ARG B CA 1
ATOM 1758 C C . ARG B 1 6 ? -62.188 15.82 15.516 1 33.84 6 ARG B C 1
ATOM 1760 O O . ARG B 1 6 ? -61.281 16.516 15.039 1 33.84 6 ARG B O 1
ATOM 1767 N N . ALA B 1 7 ? -61.719 14.547 15.797 1 39.03 7 ALA B N 1
ATOM 1768 C CA . ALA B 1 7 ? -60.281 14.445 16.031 1 39.03 7 ALA B CA 1
ATOM 1769 C C . ALA B 1 7 ? -59.5 14.453 14.711 1 39.03 7 ALA B C 1
ATOM 1771 O O . ALA B 1 7 ? -59.438 13.438 14.008 1 39.03 7 ALA B O 1
ATOM 1772 N N . ALA B 1 8 ? -59.719 15.266 13.742 1 38.12 8 ALA B N 1
ATOM 1773 C CA . ALA B 1 8 ? -58.906 15.172 12.516 1 38.12 8 ALA B CA 1
ATOM 1774 C C . ALA B 1 8 ? -57.438 15.258 12.812 1 38.12 8 ALA B C 1
ATOM 1776 O O . ALA B 1 8 ? -56.906 16.344 13.117 1 38.12 8 ALA B O 1
ATOM 1777 N N . CYS B 1 9 ? -56.844 14.375 13.742 1 34.69 9 CYS B N 1
ATOM 1778 C CA . CYS B 1 9 ? -55.375 14.359 13.938 1 34.69 9 CYS B CA 1
ATOM 1779 C C . CYS B 1 9 ? -54.656 14.375 12.602 1 34.69 9 CYS B C 1
ATOM 1781 O O . CYS B 1 9 ? -54.875 13.508 11.758 1 34.69 9 CYS B O 1
ATOM 1783 N N . THR B 1 10 ? -54.281 15.445 11.953 1 36.53 10 THR B N 1
ATOM 1784 C CA . THR B 1 10 ? -53.406 15.75 10.828 1 36.53 10 THR B CA 1
ATOM 1785 C C . THR B 1 10 ? -52.156 14.883 10.875 1 36.53 10 THR B C 1
ATOM 1787 O O . THR B 1 10 ? -51.344 14.992 11.805 1 36.53 10 THR B O 1
ATOM 1790 N N . THR B 1 11 ? -52.156 13.617 10.578 1 38.12 11 THR B N 1
ATOM 1791 C CA . THR B 1 11 ? -51.062 12.719 10.211 1 38.12 11 THR B CA 1
ATOM 1792 C C . THR B 1 11 ? -50.031 13.445 9.336 1 38.12 11 THR B C 1
ATOM 1794 O O . THR B 1 11 ? -50.188 13.492 8.117 1 38.12 11 THR B O 1
ATOM 1797 N N . ALA B 1 12 ? -49.781 14.742 9.484 1 40.66 12 ALA B N 1
ATOM 1798 C CA . ALA B 1 12 ? -48.75 15.352 8.656 1 40.66 12 ALA B CA 1
ATOM 1799 C C . ALA B 1 12 ? -47.531 14.422 8.516 1 40.66 12 ALA B C 1
ATOM 1801 O O . ALA B 1 12 ? -47.094 13.828 9.492 1 40.66 12 ALA B O 1
ATOM 1802 N N . ARG B 1 13 ? -47.062 13.828 7.309 1 41.19 13 ARG B N 1
ATOM 1803 C CA . ARG B 1 13 ? -46.125 12.883 6.707 1 41.19 13 ARG B CA 1
ATOM 1804 C C . ARG B 1 13 ? -44.688 13.18 7.129 1 41.19 13 ARG B C 1
ATOM 1806 O O . ARG B 1 13 ? -44.094 14.172 6.695 1 41.19 13 ARG B O 1
ATOM 1813 N N . LYS B 1 14 ? -44.062 13.016 8.25 1 46.84 14 LYS B N 1
ATOM 1814 C CA . LYS B 1 14 ? -42.75 12.891 8.852 1 46.84 14 LYS B CA 1
ATOM 1815 C C . LYS B 1 14 ? -41.75 12.344 7.84 1 46.84 14 LYS B C 1
ATOM 1817 O O . LYS B 1 14 ? -40.531 12.242 8.133 1 46.84 14 LYS B O 1
ATOM 1822 N N . VAL B 1 15 ? -41.938 11.484 6.875 1 48.28 15 VAL B N 1
ATOM 1823 C CA . VAL B 1 15 ? -41.094 10.867 5.848 1 48.28 15 VAL B CA 1
ATOM 1824 C C . VAL B 1 15 ? -40.312 11.945 5.113 1 48.28 15 VAL B C 1
ATOM 1826 O O . VAL B 1 15 ? -39.219 11.68 4.57 1 48.28 15 VAL B O 1
ATOM 1829 N N . PRO B 1 16 ? -40.812 13.141 4.703 1 54.22 16 PRO B N 1
ATOM 1830 C CA . PRO B 1 16 ? -40.281 14.125 3.748 1 54.22 16 PRO B CA 1
ATOM 1831 C C . PRO B 1 16 ? -39 14.789 4.23 1 54.22 16 PRO B C 1
ATOM 1833 O O . PRO B 1 16 ? -38.094 15.086 3.422 1 54.22 16 PRO B O 1
ATOM 1836 N N . VAL B 1 17 ? -38.906 15.055 5.48 1 56.34 17 VAL B N 1
ATOM 1837 C CA . VAL B 1 17 ? -37.75 15.727 6.07 1 56.34 17 VAL B CA 1
ATOM 1838 C C . VAL B 1 17 ? -36.531 14.836 5.965 1 56.34 17 VAL B C 1
ATOM 1840 O O . VAL B 1 17 ? -35.438 15.312 5.633 1 56.34 17 VAL B O 1
ATOM 1843 N N . GLN B 1 18 ? -36.812 13.539 6.098 1 71.88 18 GLN B N 1
ATOM 1844 C CA . GLN B 1 18 ? -35.719 12.594 6.039 1 71.88 18 GLN B CA 1
ATOM 1845 C C . GLN B 1 18 ? -35.188 12.469 4.617 1 71.88 18 GLN B C 1
ATOM 1847 O O . GLN B 1 18 ? -33.969 12.391 4.414 1 71.88 18 GLN B O 1
ATOM 1852 N N . GLU B 1 19 ? -36.219 12.492 3.727 1 75.94 19 GLU B N 1
ATOM 1853 C CA . GLU B 1 19 ? -35.781 12.375 2.338 1 75.94 19 GLU B CA 1
ATOM 1854 C C . GLU B 1 19 ? -35.031 13.625 1.882 1 75.94 19 GLU B C 1
ATOM 1856 O O . GLU B 1 19 ? -34.062 13.539 1.146 1 75.94 19 GLU B O 1
ATOM 1861 N N . ARG B 1 20 ? -35.594 14.773 2.223 1 76.25 20 ARG B N 1
ATOM 1862 C CA . ARG B 1 20 ? -34.938 16.016 1.88 1 76.25 20 ARG B CA 1
ATOM 1863 C C . ARG B 1 20 ? -33.531 16.094 2.51 1 76.25 20 ARG B C 1
ATOM 1865 O O . ARG B 1 20 ? -32.594 16.531 1.873 1 76.25 20 ARG B O 1
ATOM 1872 N N . SER B 1 21 ? -33.531 15.672 3.727 1 84.62 21 SER B N 1
ATOM 1873 C CA . SER B 1 21 ? -32.281 15.641 4.434 1 84.62 21 SER B CA 1
ATOM 1874 C C . SER B 1 21 ? -31.281 14.703 3.746 1 84.62 21 SER B C 1
ATOM 1876 O O . SER B 1 21 ? -30.109 15.047 3.586 1 84.62 21 SER B O 1
ATOM 1878 N N . ARG B 1 22 ? -31.875 13.68 3.295 1 89.44 22 ARG B N 1
ATOM 1879 C CA . ARG B 1 22 ? -31.016 12.719 2.615 1 89.44 22 ARG B CA 1
ATOM 1880 C C . ARG B 1 22 ? -30.484 13.281 1.298 1 89.44 22 ARG B C 1
ATOM 1882 O O . ARG B 1 22 ? -29.312 13.117 0.968 1 89.44 22 ARG B O 1
ATOM 1889 N N . ARG B 1 23 ? -31.312 13.922 0.62 1 91.88 23 ARG B N 1
ATOM 1890 C CA . ARG B 1 23 ? -30.906 14.523 -0.647 1 91.88 23 ARG B CA 1
ATOM 1891 C C . ARG B 1 23 ? -29.859 15.617 -0.431 1 91.88 23 ARG B C 1
ATOM 1893 O O . ARG B 1 23 ? -28.922 15.742 -1.218 1 91.88 23 ARG B O 1
ATOM 1900 N N . THR B 1 24 ? -30.062 16.391 0.598 1 94.12 24 THR B N 1
ATOM 1901 C CA . THR B 1 24 ? -29.125 17.438 0.92 1 94.12 24 THR B CA 1
ATOM 1902 C C . THR B 1 24 ? -27.75 16.859 1.275 1 94.12 24 THR B C 1
ATOM 1904 O O . THR B 1 24 ? -26.734 17.328 0.779 1 94.12 24 THR B O 1
ATOM 1907 N N . VAL B 1 25 ? -27.781 15.836 2.053 1 95.88 25 VAL B N 1
ATOM 1908 C CA . VAL B 1 25 ? -26.547 15.18 2.457 1 95.88 25 VAL B CA 1
ATOM 1909 C C . VAL B 1 25 ? -25.844 14.609 1.23 1 95.88 25 VAL B C 1
ATOM 1911 O O . VAL B 1 25 ? -24.625 14.789 1.068 1 95.88 25 VAL B O 1
ATOM 1914 N N . GLU B 1 26 ? -26.594 14.016 0.384 1 95.88 26 GLU B N 1
ATOM 1915 C CA . GLU B 1 26 ? -26.031 13.438 -0.827 1 95.88 26 GLU B CA 1
ATOM 1916 C C . GLU B 1 26 ? -25.422 14.516 -1.722 1 95.88 26 GLU B C 1
ATOM 1918 O O . GLU B 1 26 ? -24.344 14.32 -2.289 1 95.88 26 GLU B O 1
ATOM 1923 N N . ALA B 1 27 ? -26.094 15.586 -1.829 1 96.81 27 ALA B N 1
ATOM 1924 C CA . ALA B 1 27 ? -25.594 16.703 -2.633 1 96.81 27 ALA B CA 1
ATOM 1925 C C . ALA B 1 27 ? -24.266 17.234 -2.07 1 96.81 27 ALA B C 1
ATOM 1927 O O . ALA B 1 27 ? -23.344 17.547 -2.824 1 96.81 27 ALA B O 1
ATOM 1928 N N . ILE B 1 28 ? -24.234 17.281 -0.788 1 97.5 28 ILE B N 1
ATOM 1929 C CA . ILE B 1 28 ? -23.031 17.781 -0.123 1 97.5 28 ILE B CA 1
ATOM 1930 C C . ILE B 1 28 ? -21.875 16.812 -0.337 1 97.5 28 ILE B C 1
ATOM 1932 O O . ILE B 1 28 ? -20.766 17.234 -0.661 1 97.5 28 ILE B O 1
ATOM 1936 N N . LEU B 1 29 ? -22.156 15.57 -0.201 1 97.31 29 LEU B N 1
ATOM 1937 C CA . LEU B 1 29 ? -21.109 14.562 -0.358 1 97.31 29 LEU B CA 1
ATOM 1938 C C . LEU B 1 29 ? -20.625 14.516 -1.8 1 97.31 29 LEU B C 1
ATOM 1940 O O . LEU B 1 29 ? -19.422 14.367 -2.043 1 97.31 29 LEU B O 1
ATOM 1944 N N . GLN B 1 30 ? -21.5 14.688 -2.717 1 97.38 30 GLN B N 1
ATOM 1945 C CA . GLN B 1 30 ? -21.125 14.727 -4.125 1 97.38 30 GLN B CA 1
ATOM 1946 C C . GLN B 1 30 ? -20.266 15.953 -4.422 1 97.38 30 GLN B C 1
ATOM 1948 O O . GLN B 1 30 ? -19.25 15.852 -5.117 1 97.38 30 GLN B O 1
ATOM 1953 N N . ALA B 1 31 ? -20.656 17.016 -3.893 1 98.25 31 ALA B N 1
ATOM 1954 C CA . ALA B 1 31 ? -19.891 18.25 -4.059 1 98.25 31 ALA B CA 1
ATOM 1955 C C . ALA B 1 31 ? -18.5 18.125 -3.434 1 98.25 31 ALA B C 1
ATOM 1957 O O . ALA B 1 31 ? -17.516 18.578 -4.012 1 98.25 31 ALA B O 1
ATOM 1958 N N . ALA B 1 32 ? -18.484 17.547 -2.256 1 97.62 32 ALA B N 1
ATOM 1959 C CA . ALA B 1 32 ? -17.219 17.328 -1.574 1 97.62 32 ALA B CA 1
ATOM 1960 C C . ALA B 1 32 ? -16.266 16.5 -2.432 1 97.62 32 ALA B C 1
ATOM 1962 O O . ALA B 1 32 ? -15.094 16.844 -2.578 1 97.62 32 ALA B O 1
ATOM 1963 N N . SER B 1 33 ? -16.766 15.453 -2.982 1 96.81 33 SER B N 1
ATOM 1964 C CA . SER B 1 33 ? -15.961 14.609 -3.859 1 96.81 33 SER B CA 1
ATOM 1965 C C . SER B 1 33 ? -15.406 15.398 -5.039 1 96.81 33 SER B C 1
ATOM 1967 O O . SER B 1 33 ? -14.227 15.273 -5.379 1 96.81 33 SER B O 1
ATOM 1969 N N . GLN B 1 34 ? -16.219 16.203 -5.602 1 97.69 34 GLN B N 1
ATOM 1970 C CA . GLN B 1 34 ? -15.828 16.984 -6.77 1 97.69 34 GLN B CA 1
ATOM 1971 C C . GLN B 1 34 ? -14.766 18.016 -6.414 1 97.69 34 GLN B C 1
ATOM 1973 O O . GLN B 1 34 ? -13.805 18.203 -7.156 1 97.69 34 GLN B O 1
ATOM 1978 N N . VAL B 1 35 ? -14.953 18.656 -5.301 1 97.88 35 VAL B N 1
ATOM 1979 C CA . VAL B 1 35 ? -14.016 19.672 -4.855 1 97.88 35 VAL B CA 1
ATOM 1980 C C . VAL B 1 35 ? -12.672 19.031 -4.508 1 97.88 35 VAL B C 1
ATOM 1982 O O . VAL B 1 35 ? -11.617 19.562 -4.859 1 97.88 35 VAL B O 1
ATOM 1985 N N . LEU B 1 36 ? -12.703 17.906 -3.879 1 94.5 36 LEU B N 1
ATOM 1986 C CA . LEU B 1 36 ? -11.484 17.188 -3.525 1 94.5 36 LEU B CA 1
ATOM 1987 C C . LEU B 1 36 ? -10.711 16.781 -4.773 1 94.5 36 LEU B C 1
ATOM 1989 O O . LEU B 1 36 ? -9.484 16.922 -4.816 1 94.5 36 LEU B O 1
ATOM 1993 N N . VAL B 1 37 ? -11.406 16.328 -5.7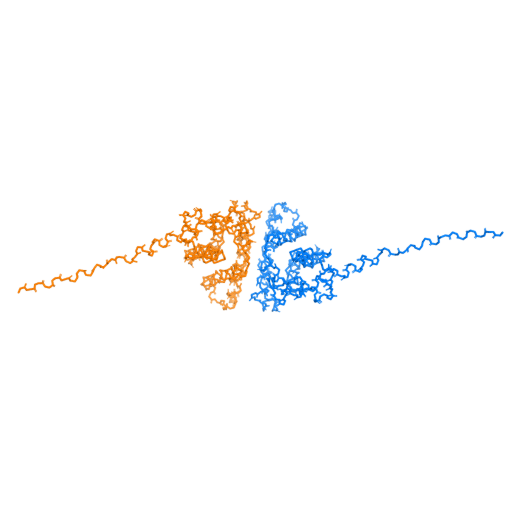38 1 94.56 37 VAL B N 1
ATOM 1994 C CA . VAL B 1 37 ? -10.758 15.898 -6.973 1 94.56 37 VAL B CA 1
ATOM 1995 C C . VAL B 1 37 ? -10.164 17.109 -7.691 1 94.56 37 VAL B C 1
ATOM 1997 O O . VAL B 1 37 ? -9.062 17.016 -8.242 1 94.56 37 VAL B O 1
ATOM 2000 N N . ARG B 1 38 ? -10.859 18.156 -7.629 1 95.19 38 ARG B N 1
ATOM 2001 C CA . ARG B 1 38 ? -10.453 19.359 -8.367 1 95.19 38 ARG B CA 1
ATOM 2002 C C . ARG B 1 38 ? -9.242 20.016 -7.715 1 95.19 38 ARG B C 1
ATOM 2004 O O . ARG B 1 38 ? -8.289 20.391 -8.398 1 95.19 38 ARG B O 1
ATOM 2011 N N . CYS B 1 39 ? -9.25 20.125 -6.316 1 93.12 39 CYS B N 1
ATOM 2012 C CA . CYS B 1 39 ? -8.219 20.984 -5.746 1 93.12 39 CYS B CA 1
ATOM 2013 C C . CYS B 1 39 ? -7.434 20.25 -4.664 1 93.12 39 CYS B C 1
ATOM 2015 O O . CYS B 1 39 ? -6.465 20.781 -4.125 1 93.12 39 CYS B O 1
ATOM 2017 N N . GLY B 1 40 ? -7.801 19.016 -4.441 1 88.62 40 GLY B N 1
ATOM 2018 C CA . GLY B 1 40 ? -7.094 18.266 -3.414 1 88.62 40 GLY B CA 1
ATOM 2019 C C . GLY B 1 40 ? -7.609 18.547 -2.014 1 88.62 40 GLY B C 1
ATOM 2020 O O . GLY B 1 40 ? -8.453 19.422 -1.817 1 88.62 40 GLY B O 1
ATOM 2021 N N . TYR B 1 41 ? -7.066 17.844 -1.031 1 87 41 TYR B N 1
ATOM 2022 C CA . TYR B 1 41 ? -7.559 17.891 0.341 1 87 41 TYR B CA 1
ATOM 2023 C C . TYR B 1 41 ? -7.18 19.219 1.005 1 87 41 TYR B C 1
ATOM 2025 O O . TYR B 1 41 ? -8.008 19.844 1.666 1 87 41 TYR B O 1
ATOM 2033 N N . GLU B 1 42 ? -5.992 19.625 0.878 1 83.06 42 GLU B N 1
ATOM 2034 C CA . GLU B 1 42 ? -5.48 20.797 1.578 1 83.06 42 GLU B CA 1
ATOM 2035 C C . GLU B 1 42 ? -6.223 22.062 1.15 1 83.06 42 GLU B C 1
ATOM 2037 O O . GLU B 1 42 ? -6.559 22.906 1.985 1 83.06 42 GLU B O 1
ATOM 2042 N N . ARG B 1 43 ? -6.586 22.219 -0.006 1 90.75 43 ARG B N 1
ATOM 2043 C CA . ARG B 1 43 ? -7.176 23.438 -0.545 1 90.75 43 ARG B CA 1
ATOM 2044 C C . ARG B 1 43 ? -8.703 23.375 -0.49 1 90.75 43 ARG B C 1
ATOM 2046 O O . ARG B 1 43 ? -9.375 24.391 -0.66 1 90.75 43 ARG B O 1
ATOM 2053 N N . ALA B 1 44 ? -9.203 22.188 -0.281 1 94.12 44 ALA B N 1
ATOM 2054 C CA . ALA B 1 44 ? -10.656 22.047 -0.185 1 94.12 44 ALA B CA 1
ATOM 2055 C C . ALA B 1 44 ? -11.188 22.719 1.083 1 94.12 44 ALA B C 1
ATOM 2057 O O . ALA B 1 44 ? -10.641 22.516 2.172 1 94.12 44 ALA B O 1
ATOM 2058 N N . THR B 1 45 ? -12.312 23.531 0.916 1 96.31 45 THR B N 1
ATOM 2059 C CA . THR B 1 45 ? -12.93 24.188 2.064 1 96.31 45 THR B CA 1
ATOM 2060 C C . THR B 1 45 ? -14.422 23.859 2.139 1 96.31 45 THR B C 1
ATOM 2062 O O . THR B 1 45 ? -15.047 23.562 1.119 1 96.31 45 THR B O 1
ATOM 2065 N N . THR B 1 46 ? -14.867 23.953 3.352 1 97.19 46 THR B N 1
ATOM 2066 C CA . THR B 1 46 ? -16.297 23.734 3.525 1 97.19 46 THR B CA 1
ATOM 2067 C C . THR B 1 46 ? -17.109 24.797 2.779 1 97.19 46 THR B C 1
ATOM 2069 O O . THR B 1 46 ? -18.203 24.516 2.291 1 97.19 46 THR B O 1
ATOM 2072 N N . GLY B 1 47 ? -16.562 25.953 2.656 1 97.69 47 GLY B N 1
ATOM 2073 C CA . GLY B 1 47 ? -17.219 26.984 1.881 1 97.69 47 GLY B CA 1
ATOM 2074 C C . GLY B 1 47 ? -17.359 26.641 0.413 1 97.69 47 GLY B C 1
ATOM 2075 O O . GLY B 1 47 ? -18.453 26.766 -0.155 1 97.69 47 GLY B O 1
ATOM 2076 N N . ALA B 1 48 ? -16.281 26.203 -0.171 1 98 48 ALA B N 1
ATOM 2077 C CA . ALA B 1 48 ? -16.312 25.812 -1.578 1 98 48 ALA B CA 1
ATOM 2078 C C . ALA B 1 48 ? -17.266 24.641 -1.809 1 98 48 ALA B C 1
ATOM 2080 O O . ALA B 1 48 ? -17.953 24.594 -2.83 1 98 48 ALA B O 1
ATOM 2081 N N . ILE B 1 49 ? -17.312 23.734 -0.889 1 98.44 49 ILE B N 1
ATOM 2082 C CA . ILE B 1 49 ? -18.172 22.547 -0.993 1 98.44 49 ILE B CA 1
ATOM 2083 C C . ILE B 1 49 ? -19.641 22.969 -0.892 1 98.44 49 ILE B C 1
ATOM 2085 O O . ILE B 1 49 ? -20.469 22.5 -1.671 1 98.44 49 ILE B O 1
ATOM 2089 N N . ALA B 1 50 ? -19.922 23.828 0.082 1 98.31 50 ALA B N 1
ATOM 2090 C CA . ALA B 1 50 ? -21.281 24.328 0.233 1 98.31 50 ALA B CA 1
ATOM 2091 C C . ALA B 1 50 ? -21.75 25.016 -1.039 1 98.31 50 ALA B C 1
ATOM 2093 O O . ALA B 1 50 ? -22.859 24.781 -1.516 1 98.31 50 ALA B O 1
ATOM 2094 N N . GLU B 1 51 ? -20.938 25.844 -1.555 1 98.31 51 GLU B N 1
ATOM 2095 C CA . GLU B 1 51 ? -21.25 26.562 -2.787 1 98.31 51 GLU B CA 1
ATOM 2096 C C . GLU B 1 51 ? -21.531 25.594 -3.936 1 98.31 51 GLU B C 1
ATOM 2098 O O . GLU B 1 51 ? -22.516 25.734 -4.66 1 98.31 51 GLU B O 1
ATOM 2103 N N . ARG B 1 52 ? -20.734 24.609 -4.09 1 97.94 52 ARG B N 1
ATOM 2104 C CA . ARG B 1 52 ? -20.891 23.625 -5.152 1 97.94 52 ARG B CA 1
ATOM 2105 C C . ARG B 1 52 ? -22.156 22.812 -4.969 1 97.94 52 ARG B C 1
ATOM 2107 O O . ARG B 1 52 ? -22.812 22.422 -5.945 1 97.94 52 ARG B O 1
ATOM 2114 N N . ALA B 1 53 ? -22.484 22.547 -3.752 1 97.75 53 ALA B N 1
ATOM 2115 C CA . ALA B 1 53 ? -23.656 21.734 -3.422 1 97.75 53 ALA B CA 1
ATOM 2116 C C . ALA B 1 53 ? -24.938 22.562 -3.561 1 97.75 53 ALA B C 1
ATOM 2118 O O . ALA B 1 53 ? -26.047 22 -3.566 1 97.75 53 ALA B O 1
ATOM 2119 N N . GLY B 1 54 ? -24.781 23.859 -3.564 1 97.81 54 GLY B N 1
ATOM 2120 C CA . GLY B 1 54 ? -25.938 24.734 -3.66 1 97.81 54 GLY B CA 1
ATOM 2121 C C . GLY B 1 54 ? -26.656 24.906 -2.336 1 97.81 54 GLY B C 1
ATOM 2122 O O . GLY B 1 54 ? -27.875 25.047 -2.303 1 97.81 54 GLY B O 1
ATOM 2123 N N . VAL B 1 55 ? -25.922 24.797 -1.26 1 97.31 55 VAL B N 1
ATOM 2124 C CA . VAL B 1 55 ? -26.5 25 0.067 1 97.31 55 VAL B CA 1
ATOM 2125 C C . VAL B 1 55 ? -25.719 26.078 0.816 1 97.31 55 VAL B C 1
ATOM 2127 O O . VAL B 1 55 ? -24.625 26.453 0.409 1 97.31 55 VAL B O 1
ATOM 2130 N N . SER B 1 56 ? -26.328 26.578 1.826 1 96.88 56 SER B N 1
ATOM 2131 C CA . SER B 1 56 ? -25.609 27.531 2.674 1 96.88 56 SER B CA 1
ATOM 2132 C C . SER B 1 56 ? -24.562 26.828 3.52 1 96.88 56 SER B C 1
ATOM 2134 O O . SER B 1 56 ? -24.672 25.625 3.801 1 96.88 56 SER B O 1
ATOM 2136 N N . ILE B 1 57 ? -23.516 27.594 3.875 1 96.38 57 ILE B N 1
ATOM 2137 C CA . ILE B 1 57 ? -22.484 27.062 4.75 1 96.38 57 ILE B CA 1
ATOM 2138 C C . ILE B 1 57 ? -23.109 26.609 6.07 1 96.38 57 ILE B C 1
ATOM 2140 O O . ILE B 1 57 ? -22.656 25.625 6.664 1 96.38 57 ILE B O 1
ATOM 2144 N N . GLY B 1 58 ? -24.125 27.281 6.551 1 96.12 58 GLY B N 1
ATOM 2145 C CA . GLY B 1 58 ? -24.859 26.906 7.75 1 96.12 58 GLY B CA 1
ATOM 2146 C C . GLY B 1 58 ? -25.547 25.562 7.621 1 96.12 58 GLY B C 1
ATOM 2147 O O . GLY B 1 58 ? -25.5 24.734 8.547 1 96.12 58 GLY B O 1
ATOM 2148 N N . THR B 1 59 ? -26.172 25.375 6.512 1 95.88 59 THR B N 1
ATOM 2149 C CA . THR B 1 59 ? -26.812 24.094 6.23 1 95.88 59 THR B CA 1
ATOM 2150 C C . THR B 1 59 ? -25.797 22.969 6.242 1 95.88 59 THR B C 1
ATOM 2152 O O . THR B 1 59 ? -26.047 21.891 6.812 1 95.88 59 THR B O 1
ATOM 2155 N N . LEU B 1 60 ? -24.625 23.141 5.566 1 97.44 60 LEU B N 1
ATOM 2156 C CA . LEU B 1 60 ? -23.578 22.125 5.559 1 97.44 60 LEU B CA 1
ATOM 2157 C C . LEU B 1 60 ? -23.156 21.766 6.98 1 97.44 60 LEU B C 1
ATOM 2159 O O . LEU B 1 60 ? -23.031 20.578 7.309 1 97.44 60 LEU B O 1
ATOM 2163 N N . TYR B 1 61 ? -23.062 22.75 7.84 1 96.62 61 TYR B N 1
ATOM 2164 C CA . TYR B 1 61 ? -22.562 22.531 9.188 1 96.62 61 TYR B CA 1
ATOM 2165 C C . TYR B 1 61 ? -23.609 21.859 10.07 1 96.62 61 TYR B C 1
ATOM 2167 O O . TYR B 1 61 ? -23.297 21.328 11.125 1 96.62 61 TYR B O 1
ATOM 2175 N N . GLN B 1 62 ? -24.891 21.938 9.648 1 95.62 62 GLN B N 1
ATOM 2176 C CA . GLN B 1 62 ? -25.922 21.188 10.344 1 95.62 62 GLN B CA 1
ATOM 2177 C C . GLN B 1 62 ? -25.672 19.688 10.25 1 95.62 62 GLN B C 1
ATOM 2179 O O . GLN B 1 62 ? -26.031 18.938 11.156 1 95.62 62 GLN B O 1
ATOM 2184 N N . TYR B 1 63 ? -25.016 19.344 9.18 1 95.81 63 TYR B N 1
ATOM 2185 C CA . TYR B 1 63 ? -24.828 17.922 8.93 1 95.81 63 TYR B CA 1
ATOM 2186 C C . TYR B 1 63 ? -23.375 17.516 9.211 1 95.81 63 TYR B C 1
ATOM 2188 O O . TYR B 1 63 ? -23.109 16.391 9.641 1 95.81 63 TYR B O 1
ATOM 2196 N N . PHE B 1 64 ? -22.453 18.406 8.883 1 96.75 64 PHE B N 1
ATOM 2197 C CA . PHE B 1 64 ? -21.031 18.125 9.023 1 96.75 64 PHE B CA 1
ATOM 2198 C C . PHE B 1 64 ? -20.328 19.25 9.781 1 96.75 64 PHE B C 1
ATOM 2200 O O . PHE B 1 64 ? -20 20.281 9.203 1 96.75 64 PHE B O 1
ATOM 2207 N N . PRO B 1 65 ? -19.969 18.969 11 1 95 65 PRO B N 1
ATOM 2208 C CA . PRO B 1 65 ? -19.469 20.031 11.875 1 95 65 PRO B CA 1
ATOM 2209 C C . PRO B 1 65 ? -18.109 20.578 11.414 1 95 65 PRO B C 1
ATOM 2211 O O . PRO B 1 65 ? -17.734 21.688 11.789 1 95 65 PRO B O 1
ATOM 2214 N N . ASN B 1 66 ? -17.391 19.719 10.641 1 93.06 66 ASN B N 1
ATOM 2215 C CA . ASN B 1 66 ? -16.094 20.156 10.141 1 93.06 66 ASN B CA 1
ATOM 2216 C C . ASN B 1 66 ? -15.68 19.406 8.883 1 93.06 66 ASN B C 1
ATOM 2218 O O . ASN B 1 66 ? -16.359 18.469 8.461 1 93.06 66 ASN B O 1
ATOM 2222 N N . LYS B 1 67 ? -14.594 19.844 8.305 1 91.5 67 LYS B N 1
ATOM 2223 C CA . LYS B 1 67 ? -14.086 19.25 7.07 1 91.5 67 LYS B CA 1
ATOM 2224 C C . LYS B 1 67 ? -13.727 17.781 7.266 1 91.5 67 LYS B C 1
ATOM 2226 O O . LYS B 1 67 ? -14.008 16.953 6.395 1 91.5 67 LYS B O 1
ATOM 2231 N N . GLU B 1 68 ? -13.203 17.422 8.406 1 87.62 68 GLU B N 1
ATOM 2232 C CA . GLU B 1 68 ? -12.766 16.062 8.688 1 87.62 68 GLU B CA 1
ATOM 2233 C C . GLU B 1 68 ? -13.945 15.094 8.703 1 87.62 68 GLU B C 1
ATOM 2235 O O . GLU B 1 68 ? -13.875 14 8.141 1 87.62 68 GLU B O 1
ATOM 2240 N N . SER B 1 69 ? -14.945 15.531 9.359 1 90.75 69 SER B N 1
ATOM 2241 C CA . SER B 1 69 ? -16.125 14.68 9.422 1 90.75 69 SER B CA 1
ATOM 2242 C C . SER B 1 69 ? -16.766 14.516 8.047 1 90.75 69 SER B C 1
ATOM 2244 O O . SER B 1 69 ? -17.281 13.445 7.727 1 90.75 69 SER B O 1
ATOM 2246 N N . LEU B 1 70 ? -16.75 15.594 7.305 1 93.94 70 LEU B N 1
ATOM 2247 C CA . LEU B 1 70 ? -17.281 15.555 5.949 1 93.94 70 LEU B CA 1
ATOM 2248 C C . LEU B 1 70 ? -16.469 14.609 5.074 1 93.94 70 LEU B C 1
ATOM 2250 O O . LEU B 1 70 ? -17.047 13.734 4.406 1 93.94 70 LEU B O 1
ATOM 2254 N N . VAL B 1 71 ? -15.227 14.688 5.141 1 91.5 71 VAL B N 1
ATOM 2255 C CA . VAL B 1 71 ? -14.344 13.867 4.316 1 91.5 71 VAL B CA 1
ATOM 2256 C C . VAL B 1 71 ? -14.414 12.414 4.766 1 91.5 71 VAL B C 1
ATOM 2258 O O . VAL B 1 71 ? -14.359 11.492 3.941 1 91.5 71 VAL B O 1
ATOM 2261 N N . ALA B 1 72 ? -14.555 12.219 6.043 1 89 72 ALA B N 1
ATOM 2262 C CA . ALA B 1 72 ? -14.742 10.859 6.551 1 89 72 ALA B CA 1
ATOM 2263 C C . ALA B 1 72 ? -15.969 10.203 5.93 1 89 72 ALA B C 1
ATOM 2265 O O . ALA B 1 72 ? -15.945 9.023 5.59 1 89 72 ALA B O 1
ATOM 2266 N N . SER B 1 73 ? -16.953 10.969 5.777 1 92.81 73 SER B N 1
ATOM 2267 C CA . SER B 1 73 ? -18.172 10.453 5.18 1 92.81 73 SER B CA 1
ATOM 2268 C C . SER B 1 73 ? -17.984 10.164 3.691 1 92.81 73 SER B C 1
ATOM 2270 O O . SER B 1 73 ? -18.547 9.203 3.164 1 92.81 73 SER B O 1
ATOM 2272 N N . VAL B 1 74 ? -17.219 11 3.008 1 93.94 74 VAL B N 1
ATOM 2273 C CA . VAL B 1 74 ? -16.891 10.758 1.608 1 93.94 74 VAL B CA 1
ATOM 2274 C C . VAL B 1 74 ? -16.125 9.445 1.481 1 93.94 74 VAL B C 1
ATOM 2276 O O . VAL B 1 74 ? -16.422 8.625 0.606 1 93.94 74 VAL B O 1
ATOM 2279 N N . ILE B 1 75 ? -15.25 9.219 2.359 1 91.31 75 ILE B N 1
ATOM 2280 C CA . ILE B 1 75 ? -14.445 8 2.375 1 91.31 75 ILE B CA 1
ATOM 2281 C C . ILE B 1 75 ? -15.352 6.789 2.594 1 91.31 75 ILE B C 1
ATOM 2283 O O . ILE B 1 75 ? -15.242 5.789 1.878 1 91.31 75 ILE B O 1
ATOM 2287 N N . GLU B 1 76 ? -16.188 6.926 3.58 1 90.75 76 GLU B N 1
ATOM 2288 C CA . GLU B 1 76 ? -17.094 5.828 3.883 1 90.75 76 GLU B CA 1
ATOM 2289 C C . GLU B 1 76 ? -17.938 5.461 2.666 1 90.75 76 GLU B C 1
ATOM 2291 O O . GLU B 1 76 ? -18.141 4.281 2.371 1 90.75 76 GLU B O 1
ATOM 2296 N N . GLY B 1 77 ? -18.469 6.465 2.033 1 92.12 77 GLY B N 1
ATOM 2297 C CA . GLY B 1 77 ? -19.234 6.215 0.829 1 92.12 77 GLY B CA 1
ATOM 2298 C C . GLY B 1 77 ? -18.438 5.555 -0.274 1 92.12 77 GLY B C 1
ATOM 2299 O O . GLY B 1 77 ? -18.906 4.605 -0.905 1 92.12 77 GLY B O 1
ATOM 2300 N N . HIS B 1 78 ? -17.25 6.059 -0.481 1 91.88 78 HIS B N 1
ATOM 2301 C CA . HIS B 1 78 ? -16.359 5.512 -1.499 1 91.88 78 HIS B CA 1
ATOM 2302 C C . HIS B 1 78 ? -16.016 4.059 -1.198 1 91.88 78 HIS B C 1
ATOM 2304 O O . HIS B 1 78 ? -16.094 3.201 -2.082 1 91.88 78 HIS B O 1
ATOM 2310 N N . PHE B 1 79 ? -15.727 3.766 0.033 1 90.62 79 PHE B N 1
ATOM 2311 C CA . PHE B 1 79 ? -15.328 2.422 0.44 1 90.62 79 PHE B CA 1
ATOM 2312 C C . PHE B 1 79 ? -16.516 1.466 0.37 1 90.62 79 PHE B C 1
ATOM 2314 O O . PHE B 1 79 ? -16.344 0.287 0.048 1 90.62 79 PHE B O 1
ATOM 2321 N N . ARG B 1 80 ? -17.672 1.995 0.658 1 92.94 80 ARG B N 1
ATOM 2322 C CA . ARG B 1 80 ? -18.875 1.175 0.518 1 92.94 80 ARG B CA 1
ATOM 2323 C C . ARG B 1 80 ? -19.078 0.759 -0.935 1 92.94 80 ARG B C 1
ATOM 2325 O O . ARG B 1 80 ? -19.484 -0.373 -1.209 1 92.94 80 ARG B O 1
ATOM 2332 N N . GLU B 1 81 ? -18.859 1.676 -1.814 1 94.38 81 GLU B N 1
ATOM 2333 C CA . GLU B 1 81 ? -19 1.37 -3.234 1 94.38 81 GLU B CA 1
ATOM 2334 C C . GLU B 1 81 ? -17.969 0.323 -3.674 1 94.38 81 GLU B C 1
ATOM 2336 O O . GLU B 1 81 ? -18.312 -0.602 -4.418 1 94.38 81 GLU B O 1
ATOM 2341 N N . VAL B 1 82 ? -16.797 0.462 -3.217 1 93.25 82 VAL B N 1
ATOM 2342 C CA . VAL B 1 82 ? -15.734 -0.485 -3.529 1 93.25 82 VAL B CA 1
ATOM 2343 C C . VAL B 1 82 ? -16.109 -1.874 -3.016 1 93.25 82 VAL B C 1
ATOM 2345 O O . VAL B 1 82 ? -16.031 -2.857 -3.756 1 93.25 82 VAL B O 1
ATOM 2348 N N . LEU B 1 83 ? -16.547 -1.901 -1.756 1 94.38 83 LEU B N 1
ATOM 2349 C CA . LEU B 1 83 ? -16.922 -3.164 -1.133 1 94.38 83 LEU B CA 1
ATOM 2350 C C . LEU B 1 83 ? -18.062 -3.826 -1.897 1 94.38 83 LEU B C 1
ATOM 2352 O O . LEU B 1 83 ? -18.047 -5.043 -2.107 1 94.38 83 LEU B O 1
ATOM 2356 N N . ALA B 1 84 ? -18.969 -3.004 -2.342 1 95.75 84 ALA B N 1
ATOM 2357 C CA . ALA B 1 84 ? -20.141 -3.527 -3.047 1 95.75 84 ALA B CA 1
ATOM 2358 C C . ALA B 1 84 ? -19.734 -4.184 -4.363 1 95.75 84 ALA B C 1
ATOM 2360 O O . ALA B 1 84 ? -20.281 -5.23 -4.734 1 95.75 84 ALA B O 1
ATOM 2361 N N . VAL B 1 85 ? -18.812 -3.619 -5.047 1 96.06 85 VAL B N 1
ATOM 2362 C CA . VAL B 1 85 ? -18.344 -4.148 -6.32 1 96.06 85 VAL B CA 1
ATOM 2363 C C . VAL B 1 85 ? -17.703 -5.516 -6.105 1 96.06 85 VAL B C 1
ATOM 2365 O O . VAL B 1 85 ? -18.016 -6.477 -6.812 1 96.06 85 VAL B O 1
ATOM 2368 N N . VAL B 1 86 ? -16.891 -5.625 -5.129 1 95.44 86 VAL B N 1
ATOM 2369 C CA . VAL B 1 86 ? -16.156 -6.859 -4.863 1 95.44 86 VAL B CA 1
ATOM 2370 C C . VAL B 1 86 ? -17.125 -7.926 -4.344 1 95.44 86 VAL B C 1
ATOM 2372 O O . VAL B 1 86 ? -17.078 -9.07 -4.797 1 95.44 86 VAL B O 1
ATOM 2375 N N . GLU B 1 87 ? -17.938 -7.492 -3.424 1 95.31 87 GLU B N 1
ATOM 2376 C CA . GLU B 1 87 ? -18.906 -8.422 -2.85 1 95.31 87 GLU B CA 1
ATOM 2377 C C . GLU B 1 87 ? -19.812 -9.016 -3.928 1 95.31 87 GLU B C 1
ATOM 2379 O O . GLU B 1 87 ? -20.078 -10.219 -3.934 1 95.31 87 GLU B O 1
ATOM 2384 N N . SER B 1 88 ? -20.297 -8.18 -4.789 1 96.62 88 SER B N 1
ATOM 2385 C CA . SER B 1 88 ? -21.172 -8.625 -5.867 1 96.62 88 SER B CA 1
ATOM 2386 C C . SER B 1 88 ? -20.469 -9.641 -6.766 1 96.62 88 SER B C 1
ATOM 2388 O O . SER B 1 88 ? -21.047 -10.656 -7.137 1 96.62 88 SER B O 1
ATOM 2390 N N . ALA B 1 89 ? -19.25 -9.375 -7.125 1 96.38 89 ALA B N 1
ATOM 2391 C CA . ALA B 1 89 ? -18.484 -10.273 -7.98 1 96.38 89 ALA B CA 1
ATOM 2392 C C . ALA B 1 89 ? -18.266 -11.625 -7.305 1 96.38 89 ALA B C 1
ATOM 2394 O O . ALA B 1 89 ? -18.422 -12.672 -7.934 1 96.38 89 ALA B O 1
ATOM 2395 N N . LEU B 1 90 ? -17.922 -11.633 -6.02 1 94.62 90 LEU B N 1
ATOM 2396 C CA . LEU B 1 90 ? -17.672 -12.859 -5.281 1 94.62 90 LEU B CA 1
ATOM 2397 C C . LEU B 1 90 ? -18.938 -13.695 -5.152 1 94.62 90 LEU B C 1
ATOM 2399 O O . LEU B 1 90 ? -18.891 -14.922 -5.273 1 94.62 90 LEU B O 1
ATOM 2403 N N . GLN B 1 91 ? -20.031 -13.008 -4.945 1 94.62 91 GLN B N 1
ATOM 2404 C CA . GLN B 1 91 ? -21.297 -13.703 -4.832 1 94.62 91 GLN B CA 1
ATOM 2405 C C . GLN B 1 91 ? -21.703 -14.344 -6.16 1 94.62 91 GLN B C 1
ATOM 2407 O O . GLN B 1 91 ? -22.156 -15.484 -6.191 1 94.62 91 GLN B O 1
ATOM 2412 N N . THR B 1 92 ? -21.5 -13.625 -7.191 1 96.44 92 THR B N 1
ATOM 2413 C CA . THR B 1 92 ? -21.875 -14.086 -8.523 1 96.44 92 THR B CA 1
ATOM 2414 C C . THR B 1 92 ? -21.062 -15.32 -8.906 1 96.44 92 THR B C 1
ATOM 2416 O O . THR B 1 92 ? -21.578 -16.219 -9.586 1 96.44 92 THR B O 1
ATOM 2419 N N . HIS B 1 93 ? -19.844 -15.414 -8.43 1 95.69 93 HIS B N 1
ATOM 2420 C CA . HIS B 1 93 ? -18.953 -16.484 -8.891 1 95.69 93 HIS B CA 1
ATOM 2421 C C . HIS B 1 93 ? -18.625 -17.453 -7.762 1 95.69 93 HIS B C 1
ATOM 2423 O O . HIS B 1 93 ? -17.625 -18.156 -7.816 1 95.69 93 HIS B O 1
ATOM 2429 N N . CYS B 1 94 ? -19.438 -17.453 -6.746 1 90.56 94 CYS B N 1
ATOM 2430 C CA . CYS B 1 94 ? -19.172 -18.234 -5.543 1 90.56 94 CYS B CA 1
ATOM 2431 C C . CYS B 1 94 ? -19.094 -19.734 -5.863 1 90.56 94 CYS B C 1
ATOM 2433 O O . CYS B 1 94 ? -18.406 -20.484 -5.18 1 90.56 94 CYS B O 1
ATOM 2435 N N . ASP B 1 95 ? -19.703 -20.203 -6.914 1 92.88 95 ASP B N 1
ATOM 2436 C CA . ASP B 1 95 ? -19.75 -21.625 -7.242 1 92.88 95 ASP B CA 1
ATOM 2437 C C . ASP B 1 95 ? -18.922 -21.922 -8.492 1 92.88 95 ASP B C 1
ATOM 2439 O O . ASP B 1 95 ? -19 -23.031 -9.031 1 92.88 95 ASP B O 1
ATOM 2443 N N . SER B 1 96 ? -18.203 -20.953 -8.914 1 95.44 96 SER B N 1
ATOM 2444 C CA . SER B 1 96 ? -17.391 -21.141 -10.109 1 95.44 96 SER B CA 1
ATOM 2445 C C . SER B 1 96 ? -16.109 -21.906 -9.797 1 95.44 96 SER B C 1
ATOM 2447 O O . SER B 1 96 ? -15.82 -22.188 -8.633 1 95.44 96 SER B O 1
ATOM 2449 N N . SER B 1 97 ? -15.438 -22.391 -10.891 1 95.44 97 SER B N 1
ATOM 2450 C CA . SER B 1 97 ? -14.133 -23.016 -10.711 1 95.44 97 SER B CA 1
ATOM 2451 C C . SER B 1 97 ? -13.141 -22.047 -10.086 1 95.44 97 SER B C 1
ATOM 2453 O O . SER B 1 97 ? -13.352 -20.828 -10.102 1 95.44 97 SER B O 1
ATOM 2455 N N . LEU B 1 98 ? -12.094 -22.547 -9.523 1 94.19 98 LEU B N 1
ATOM 2456 C CA . LEU B 1 98 ? -11.102 -21.734 -8.82 1 94.19 98 LEU B CA 1
ATOM 2457 C C . LEU B 1 98 ? -10.508 -20.672 -9.734 1 94.19 98 LEU B C 1
ATOM 2459 O O . LEU B 1 98 ? -10.352 -19.516 -9.32 1 94.19 98 LEU B O 1
ATOM 2463 N N . ASP B 1 99 ? -10.242 -21.031 -10.977 1 96.19 99 ASP B N 1
ATOM 2464 C CA . ASP B 1 99 ? -9.664 -20.078 -11.922 1 96.19 99 ASP B CA 1
ATOM 2465 C C . ASP B 1 99 ? -10.641 -18.953 -12.227 1 96.19 99 ASP B C 1
ATOM 2467 O O . ASP B 1 99 ? -10.25 -17.781 -12.281 1 96.19 99 ASP B O 1
ATOM 2471 N N . VAL B 1 100 ? -11.875 -19.297 -12.406 1 96.81 100 VAL B N 1
ATOM 2472 C CA . VAL B 1 100 ? -12.898 -18.297 -12.703 1 96.81 100 VAL B CA 1
ATOM 2473 C C . VAL B 1 100 ? -13.117 -17.406 -11.477 1 96.81 100 VAL B C 1
ATOM 2475 O O . VAL B 1 100 ? -13.258 -16.188 -11.609 1 96.81 100 VAL B O 1
ATOM 2478 N N . PHE B 1 101 ? -13.078 -18.031 -10.352 1 96.31 101 PHE B N 1
ATOM 2479 C CA . PHE B 1 101 ? -13.234 -17.297 -9.102 1 96.31 101 PHE B CA 1
ATOM 2480 C C . PHE B 1 101 ? -12.086 -16.328 -8.906 1 96.31 101 PHE B C 1
ATOM 2482 O O . PHE B 1 101 ? -12.305 -15.164 -8.531 1 96.31 101 PHE B O 1
ATOM 2489 N N . LEU B 1 102 ? -10.906 -16.766 -9.156 1 97.06 102 LEU B N 1
ATOM 2490 C CA . LEU B 1 102 ? -9.734 -15.906 -9.031 1 97.06 102 LEU B CA 1
ATOM 2491 C C . LEU B 1 102 ? -9.812 -14.727 -10 1 97.06 102 LEU B C 1
ATOM 2493 O O . LEU B 1 102 ? -9.523 -13.586 -9.633 1 97.06 102 LEU B O 1
ATOM 2497 N N . LEU B 1 103 ? -10.211 -14.961 -11.219 1 97.62 103 LEU B N 1
ATOM 2498 C CA . LEU B 1 103 ? -10.367 -13.898 -12.203 1 97.62 103 LEU B CA 1
ATOM 2499 C C . LEU B 1 103 ? -11.398 -12.875 -11.742 1 97.62 103 LEU B C 1
ATOM 2501 O O . LEU B 1 103 ? -11.227 -11.672 -11.953 1 97.62 103 LEU B O 1
ATOM 2505 N N . ALA B 1 104 ? -12.438 -13.367 -11.125 1 97.19 104 ALA B N 1
ATOM 2506 C CA . ALA B 1 104 ? -13.469 -12.477 -10.609 1 97.19 104 ALA B CA 1
ATOM 2507 C C . ALA B 1 104 ? -12.914 -11.555 -9.523 1 97.19 104 ALA B C 1
ATOM 2509 O O . ALA B 1 104 ? -13.266 -10.375 -9.461 1 97.19 104 ALA B O 1
ATOM 2510 N N . ILE B 1 105 ? -12.094 -12.078 -8.648 1 96.88 105 ILE B N 1
ATOM 2511 C CA . ILE B 1 105 ? -11.453 -11.289 -7.605 1 96.88 105 ILE B CA 1
ATOM 2512 C C . ILE B 1 105 ? -10.609 -10.18 -8.234 1 96.88 105 ILE B C 1
ATOM 2514 O O . ILE B 1 105 ? -10.742 -9.008 -7.879 1 96.88 105 ILE B O 1
ATOM 2518 N N . ILE B 1 106 ? -9.789 -10.539 -9.195 1 97.81 106 ILE B N 1
ATOM 2519 C CA . ILE B 1 106 ? -8.875 -9.602 -9.844 1 97.81 106 ILE B CA 1
ATOM 2520 C C . ILE B 1 106 ? -9.68 -8.523 -10.57 1 97.81 106 ILE B C 1
ATOM 2522 O O . ILE B 1 106 ? -9.445 -7.328 -10.375 1 97.81 106 ILE B O 1
ATOM 2526 N N . ARG B 1 107 ? -10.672 -8.914 -11.312 1 97.12 107 ARG B N 1
ATOM 2527 C CA . ARG B 1 107 ? -11.453 -7.996 -12.133 1 97.12 107 ARG B CA 1
ATOM 2528 C C . ARG B 1 107 ? -12.281 -7.059 -11.258 1 97.12 107 ARG B C 1
ATOM 2530 O O . ARG B 1 107 ? -12.438 -5.879 -11.578 1 97.12 107 ARG B O 1
ATOM 2537 N N . SER B 1 108 ? -12.82 -7.598 -10.242 1 96.44 108 SER B N 1
ATOM 2538 C CA . SER B 1 108 ? -13.617 -6.75 -9.359 1 96.44 108 SER B CA 1
ATOM 2539 C C . SER B 1 108 ? -12.758 -5.66 -8.719 1 96.44 108 SER B C 1
ATOM 2541 O O . SER B 1 108 ? -13.227 -4.539 -8.508 1 96.44 108 SER B O 1
ATOM 2543 N N . SER B 1 109 ? -11.562 -5.98 -8.336 1 95.31 109 SER B N 1
ATOM 2544 C CA . SER B 1 109 ? -10.648 -4.98 -7.797 1 95.31 109 SER B CA 1
ATOM 2545 C C . SER B 1 109 ? -10.305 -3.92 -8.844 1 95.31 109 SER B C 1
ATOM 2547 O O . SER B 1 109 ? -10.297 -2.725 -8.539 1 95.31 109 SER B O 1
ATOM 2549 N N . LEU B 1 110 ? -10.023 -4.387 -10.039 1 94.62 110 LEU B N 1
ATOM 2550 C CA . LEU B 1 110 ? -9.758 -3.455 -11.125 1 94.62 110 LEU B CA 1
ATOM 2551 C C . LEU B 1 110 ? -10.953 -2.533 -11.352 1 94.62 110 LEU B C 1
ATOM 2553 O O . LEU B 1 110 ? -10.789 -1.317 -11.469 1 94.62 110 LEU B O 1
ATOM 2557 N N . ASP B 1 111 ? -12.117 -3.111 -11.367 1 93.94 111 ASP B N 1
ATOM 2558 C CA . ASP B 1 111 ? -13.344 -2.352 -11.578 1 93.94 111 ASP B CA 1
ATOM 2559 C C . ASP B 1 111 ? -13.578 -1.353 -10.445 1 93.94 111 ASP B C 1
ATOM 2561 O O . ASP B 1 111 ? -13.992 -0.218 -10.688 1 93.94 111 ASP B O 1
ATOM 2565 N N . ALA B 1 112 ? -13.336 -1.81 -9.242 1 92.25 112 ALA B N 1
ATOM 2566 C CA . ALA B 1 112 ? -13.484 -0.939 -8.086 1 92.25 112 ALA B CA 1
ATOM 2567 C C . ALA B 1 112 ? -12.578 0.282 -8.188 1 92.25 112 ALA B C 1
ATOM 2569 O O . ALA B 1 112 ? -12.969 1.39 -7.816 1 92.25 112 ALA B O 1
ATOM 2570 N N . HIS B 1 113 ? -11.367 0.114 -8.695 1 89.38 113 HIS B N 1
ATOM 2571 C CA . HIS B 1 113 ? -10.398 1.203 -8.773 1 89.38 113 HIS B CA 1
ATOM 2572 C C . HIS B 1 113 ? -10.68 2.102 -9.977 1 89.38 113 HIS B C 1
ATOM 2574 O O . HIS B 1 113 ? -10.148 3.209 -10.062 1 89.38 113 HIS B O 1
ATOM 2580 N N . ARG B 1 114 ? -11.516 1.609 -10.844 1 87.12 114 ARG B N 1
ATOM 2581 C CA . ARG B 1 114 ? -11.906 2.4 -12.008 1 87.12 114 ARG B CA 1
ATOM 2582 C C . ARG B 1 114 ? -13.094 3.305 -11.688 1 87.12 114 ARG B C 1
ATOM 2584 O O . ARG B 1 114 ? -13.398 4.23 -12.438 1 87.12 114 ARG B O 1
ATOM 2591 N N . LEU B 1 115 ? -13.875 3.055 -10.695 1 86.94 115 LEU B N 1
ATOM 2592 C CA . LEU B 1 115 ? -15.07 3.809 -10.352 1 86.94 115 LEU B CA 1
ATOM 2593 C C . LEU B 1 115 ? -14.758 5.293 -10.203 1 86.94 115 LEU B C 1
ATOM 2595 O O . LEU B 1 115 ? -15.352 6.129 -10.891 1 86.94 115 LEU B O 1
ATOM 2599 N N . GLN B 1 116 ? -13.922 5.727 -9.398 1 88.62 116 GLN B N 1
ATOM 2600 C CA . GLN B 1 116 ? -13.5 7.102 -9.156 1 88.62 116 GLN B CA 1
ATOM 2601 C C . GLN B 1 116 ? -12.008 7.176 -8.852 1 88.62 116 GLN B C 1
ATOM 2603 O O . GLN B 1 116 ? -11.617 7.527 -7.738 1 88.62 116 GLN B O 1
ATOM 2608 N N . PRO B 1 117 ? -11.25 6.961 -9.914 1 87.56 117 PRO B N 1
ATOM 2609 C CA . PRO B 1 117 ? -9.812 6.828 -9.672 1 87.56 117 PRO B CA 1
ATOM 2610 C C . PRO B 1 117 ? -9.188 8.102 -9.102 1 87.56 117 PRO B C 1
ATOM 2612 O O . PRO B 1 117 ? -8.297 8.031 -8.258 1 87.56 117 PRO B O 1
ATOM 2615 N N . GLU B 1 118 ? -9.68 9.219 -9.57 1 88.19 118 GLU B N 1
ATOM 2616 C CA . GLU B 1 118 ? -9.117 10.469 -9.078 1 88.19 118 GLU B CA 1
ATOM 2617 C C . GLU B 1 118 ? -9.492 10.703 -7.613 1 88.19 118 GLU B C 1
ATOM 2619 O O . GLU B 1 118 ? -8.664 11.18 -6.824 1 88.19 118 GLU B O 1
ATOM 2624 N N . LEU B 1 119 ? -10.711 10.422 -7.289 1 90.81 119 LEU B N 1
ATOM 2625 C CA . LEU B 1 119 ? -11.141 10.555 -5.902 1 90.81 119 LEU B CA 1
ATOM 2626 C C . LEU B 1 119 ? -10.367 9.594 -5 1 90.81 119 LEU B C 1
ATOM 2628 O O . LEU B 1 119 ? -9.914 9.977 -3.922 1 90.81 119 LEU B O 1
ATOM 2632 N N . HIS B 1 120 ? -10.234 8.383 -5.469 1 86 120 HIS B N 1
ATOM 2633 C CA . HIS B 1 120 ? -9.484 7.379 -4.723 1 86 120 HIS B CA 1
ATOM 2634 C C . HIS B 1 120 ? -8.07 7.852 -4.426 1 86 120 HIS B C 1
ATOM 2636 O O . HIS B 1 120 ? -7.59 7.723 -3.295 1 86 120 HIS B O 1
ATOM 2642 N N . LYS B 1 121 ? -7.488 8.375 -5.414 1 82.19 121 LYS B N 1
ATOM 2643 C CA . LYS B 1 121 ? -6.129 8.898 -5.273 1 82.19 121 LYS B CA 1
ATOM 2644 C C . LYS B 1 121 ? -6.062 9.969 -4.188 1 82.19 121 LYS B C 1
ATOM 2646 O O . LYS B 1 121 ? -5.191 9.93 -3.32 1 82.19 121 LYS B O 1
ATOM 2651 N N . VAL B 1 122 ? -6.949 10.914 -4.191 1 83.81 122 VAL B N 1
ATOM 2652 C CA . VAL B 1 122 ? -6.957 12.008 -3.229 1 83.81 122 VAL B CA 1
ATOM 2653 C C . VAL B 1 122 ? -7.199 11.461 -1.824 1 83.81 122 VAL B C 1
ATOM 2655 O O . VAL B 1 122 ? -6.523 11.852 -0.872 1 83.81 122 VAL B O 1
ATOM 2658 N N . LEU B 1 123 ? -8.148 10.523 -1.722 1 83.81 123 LEU B N 1
ATOM 2659 C CA . LEU B 1 123 ? -8.531 10 -0.413 1 83.81 123 LEU B CA 1
ATOM 2660 C C . LEU B 1 123 ? -7.395 9.188 0.201 1 83.81 123 LEU B C 1
ATOM 2662 O O . LEU B 1 123 ? -7.121 9.305 1.398 1 83.81 123 LEU B O 1
ATOM 2666 N N . ILE B 1 124 ? -6.715 8.445 -0.6 1 77 124 ILE B N 1
ATOM 2667 C CA . ILE B 1 124 ? -5.703 7.523 -0.095 1 77 124 ILE B CA 1
ATOM 2668 C C . ILE B 1 124 ? -4.371 8.25 0.067 1 77 124 ILE B C 1
ATOM 2670 O O . ILE B 1 124 ? -3.613 7.977 1 1 77 124 ILE B O 1
ATOM 2674 N N . GLU B 1 125 ? -4.129 9.266 -0.74 1 72.75 125 GLU B N 1
ATOM 2675 C CA . GLU B 1 125 ? -2.797 9.852 -0.787 1 72.75 125 GLU B CA 1
ATOM 2676 C C . GLU B 1 125 ? -2.746 11.164 -0.002 1 72.75 125 GLU B C 1
ATOM 2678 O O . GLU B 1 125 ? -1.674 11.594 0.432 1 72.75 125 GLU B O 1
ATOM 2683 N N . GLN B 1 126 ? -3.863 11.836 0.113 1 69.81 126 GLN B N 1
ATOM 2684 C CA . GLN B 1 126 ? -3.773 13.219 0.588 1 69.81 126 GLN B CA 1
ATOM 2685 C C . GLN B 1 126 ? -4.48 13.383 1.93 1 69.81 126 GLN B C 1
ATOM 2687 O O . GLN B 1 126 ? -4.168 14.297 2.693 1 69.81 126 GLN B O 1
ATOM 2692 N N . VAL B 1 127 ? -5.484 12.609 2.152 1 67.19 127 VAL B N 1
ATOM 2693 C CA . VAL B 1 127 ? -6.238 12.781 3.389 1 67.19 127 VAL B CA 1
ATOM 2694 C C . VAL B 1 127 ? -5.41 12.281 4.574 1 67.19 127 VAL B C 1
ATOM 2696 O O . VAL B 1 127 ? -4.922 11.156 4.566 1 67.19 127 VAL B O 1
ATOM 2699 N N . PRO B 1 128 ? -5.129 13.297 5.465 1 60.47 128 PRO B N 1
ATOM 2700 C CA . PRO B 1 128 ? -4.34 12.906 6.637 1 60.47 128 PRO B CA 1
ATOM 2701 C C . PRO B 1 128 ? -4.926 11.695 7.363 1 60.47 128 PRO B C 1
ATOM 2703 O O . PRO B 1 128 ? -6.145 11.508 7.375 1 60.47 128 PRO B O 1
ATOM 2706 N N . ARG B 1 129 ? -4.148 10.703 7.691 1 56.25 129 ARG B N 1
ATOM 2707 C CA . ARG B 1 129 ? -4.441 9.344 8.133 1 56.25 129 ARG B CA 1
ATOM 2708 C C . ARG B 1 129 ? -5.062 9.344 9.523 1 56.25 129 ARG B C 1
ATOM 2710 O O . ARG B 1 129 ? -5.457 8.289 10.023 1 56.25 129 ARG B O 1
ATOM 2717 N N . VAL B 1 130 ? -5.07 10.312 10.445 1 52.25 130 VAL B N 1
ATOM 2718 C CA . VAL B 1 130 ? -5.527 10.008 11.797 1 52.25 130 VAL B CA 1
ATOM 2719 C C . VAL B 1 130 ? -6.832 9.219 11.742 1 52.25 130 VAL B C 1
ATOM 2721 O O . VAL B 1 130 ? -7.023 8.273 12.508 1 52.25 130 VAL B O 1
ATOM 2724 N N . GLY B 1 131 ? -7.582 9.406 10.742 1 56.06 131 GLY B N 1
ATOM 2725 C CA . GLY B 1 131 ? -8.805 8.625 10.672 1 56.06 131 GLY B CA 1
ATOM 2726 C C . GLY B 1 131 ? -8.906 7.793 9.406 1 56.06 131 GLY B C 1
ATOM 2727 O O . GLY B 1 131 ? -9.391 6.66 9.438 1 56.06 131 GLY B O 1
ATOM 2728 N N . LEU B 1 132 ? -8.211 8.133 8.562 1 59.91 132 LEU B N 1
ATOM 2729 C CA . LEU B 1 132 ? -8.359 7.535 7.242 1 59.91 132 LEU B CA 1
ATOM 2730 C C . LEU B 1 132 ? -7.621 6.203 7.16 1 59.91 132 LEU B C 1
ATOM 2732 O O . LEU B 1 132 ? -8.133 5.238 6.586 1 59.91 132 LEU B O 1
ATOM 2736 N N . TYR B 1 133 ? -6.504 6.191 7.762 1 63.34 133 TYR B N 1
ATOM 2737 C CA . TYR B 1 133 ? -5.75 4.945 7.727 1 63.34 133 TYR B CA 1
ATOM 2738 C C . TYR B 1 133 ? -6.531 3.814 8.383 1 63.34 133 TYR B C 1
ATOM 2740 O O . TYR B 1 133 ? -6.559 2.691 7.879 1 63.34 133 TYR B O 1
ATOM 2748 N N . GLU B 1 134 ? -7.246 4.262 9.367 1 70.44 134 GLU B N 1
ATOM 2749 C CA . GLU B 1 134 ? -8.07 3.275 10.062 1 70.44 134 GLU B CA 1
ATOM 2750 C C . GLU B 1 134 ? -9.195 2.771 9.164 1 70.44 134 GLU B C 1
ATOM 2752 O O . GLU B 1 134 ? -9.508 1.579 9.164 1 70.44 134 GLU B O 1
ATOM 2757 N N . GLN B 1 135 ? -9.672 3.678 8.375 1 76.25 135 GLN B N 1
ATOM 2758 C CA . GLN B 1 135 ? -10.766 3.289 7.492 1 76.25 135 GLN B CA 1
ATOM 2759 C C . GLN B 1 135 ? -10.266 2.404 6.355 1 76.25 135 GLN B C 1
ATOM 2761 O O . GLN B 1 135 ? -10.945 1.459 5.949 1 76.25 135 GLN B O 1
ATOM 2766 N N . ALA B 1 136 ? -9.125 2.719 5.891 1 75.75 136 ALA B N 1
ATOM 2767 C CA . ALA B 1 136 ? -8.523 1.9 4.84 1 75.75 136 ALA B CA 1
ATOM 2768 C C . ALA B 1 136 ? -8.203 0.5 5.352 1 75.75 136 ALA B C 1
ATOM 2770 O O . ALA B 1 136 ? -8.422 -0.491 4.652 1 75.75 136 ALA B O 1
ATOM 2771 N N . ILE B 1 137 ? -7.773 0.438 6.559 1 77.5 137 ILE B N 1
ATOM 2772 C CA . ILE B 1 137 ? -7.477 -0.844 7.191 1 77.5 137 ILE B CA 1
ATOM 2773 C C . ILE B 1 137 ? -8.773 -1.628 7.395 1 77.5 137 ILE B C 1
ATOM 2775 O O . ILE B 1 137 ? -8.82 -2.832 7.137 1 77.5 137 ILE B O 1
ATOM 2779 N N . GLU B 1 138 ? -9.742 -0.86 7.797 1 83.19 138 GLU B N 1
ATOM 2780 C CA . GLU B 1 138 ? -11.031 -1.505 8.008 1 83.19 138 GLU B CA 1
ATOM 2781 C C . GLU B 1 138 ? -11.578 -2.086 6.707 1 83.19 138 GLU B C 1
ATOM 2783 O O . GLU B 1 138 ? -12.125 -3.191 6.699 1 83.19 138 GLU B O 1
ATOM 2788 N N . LEU B 1 139 ? -11.445 -1.319 5.672 1 86.56 139 LEU B N 1
ATOM 2789 C CA . LEU B 1 139 ? -11.906 -1.811 4.379 1 86.56 139 LEU B CA 1
ATOM 2790 C C . LEU B 1 139 ? -11.133 -3.061 3.967 1 86.56 139 LEU B C 1
ATOM 2792 O O . LEU B 1 139 ? -11.727 -4.043 3.521 1 86.56 139 LEU B O 1
ATOM 2796 N N . SER B 1 140 ? -9.852 -3.051 4.125 1 87.12 140 SER B N 1
ATOM 2797 C CA . SER B 1 140 ? -9.008 -4.191 3.775 1 87.12 140 SER B CA 1
ATOM 2798 C C . SER B 1 140 ? -9.383 -5.422 4.594 1 87.12 140 SER B C 1
ATOM 2800 O O . SER B 1 140 ? -9.422 -6.535 4.062 1 87.12 140 SER B O 1
ATOM 2802 N N . GLU B 1 141 ? -9.695 -5.203 5.82 1 87.94 141 GLU B N 1
ATOM 2803 C CA . GLU B 1 141 ? -10.102 -6.301 6.695 1 87.94 141 GLU B CA 1
ATOM 2804 C C . GLU B 1 141 ? -11.438 -6.895 6.246 1 87.94 141 GLU B C 1
ATOM 2806 O O . GLU B 1 141 ? -11.602 -8.117 6.223 1 87.94 141 GLU B O 1
ATOM 2811 N N . LYS B 1 142 ? -12.297 -6 5.949 1 91.94 142 LYS B N 1
ATOM 2812 C CA . LYS B 1 142 ? -13.594 -6.473 5.477 1 91.94 142 LYS B CA 1
ATOM 2813 C C . LYS B 1 142 ? -13.453 -7.27 4.18 1 91.94 142 LYS B C 1
ATOM 2815 O O . LYS B 1 142 ? -14.078 -8.312 4.016 1 91.94 142 LYS B O 1
ATOM 2820 N N . LEU B 1 143 ? -12.68 -6.77 3.32 1 93.88 143 LEU B N 1
ATOM 2821 C CA . LEU B 1 143 ? -12.461 -7.453 2.051 1 93.88 143 LEU B CA 1
ATOM 2822 C C . LEU B 1 143 ? -11.758 -8.789 2.266 1 93.88 143 LEU B C 1
ATOM 2824 O O . LEU B 1 143 ? -12.133 -9.797 1.656 1 93.88 143 LEU B O 1
ATOM 2828 N N . SER B 1 144 ? -10.766 -8.812 3.109 1 93.25 144 SER B N 1
ATOM 2829 C CA . SER B 1 144 ? -10.062 -10.047 3.436 1 93.25 144 SER B CA 1
ATOM 2830 C C . SER B 1 144 ? -11.008 -11.078 4.047 1 93.25 144 SER B C 1
ATOM 2832 O O . SER B 1 144 ? -10.922 -12.266 3.734 1 93.25 144 SER B O 1
ATOM 2834 N N . PHE B 1 145 ? -11.883 -10.602 4.871 1 92.62 145 PHE B N 1
ATOM 2835 C CA . PHE B 1 145 ? -12.844 -11.5 5.508 1 92.62 145 PHE B CA 1
ATOM 2836 C C . PHE B 1 145 ? -13.812 -12.078 4.477 1 92.62 145 PHE B C 1
ATOM 2838 O O . PHE B 1 145 ? -14.117 -13.273 4.504 1 92.62 145 PHE B O 1
ATOM 2845 N N . LEU B 1 146 ? -14.242 -11.258 3.645 1 93.44 146 LEU B N 1
ATOM 2846 C CA . LEU B 1 146 ? -15.125 -11.711 2.572 1 93.44 146 LEU B CA 1
ATOM 2847 C C . LEU B 1 146 ? -14.43 -12.766 1.713 1 93.44 146 LEU B C 1
ATOM 2849 O O . LEU B 1 146 ? -15.023 -13.789 1.38 1 93.44 146 LEU B O 1
ATOM 2853 N N . LEU B 1 147 ? -13.227 -12.523 1.36 1 95.31 147 LEU B N 1
ATOM 2854 C CA . LEU B 1 147 ? -12.453 -13.461 0.559 1 95.31 147 LEU B CA 1
ATOM 2855 C C . LEU B 1 147 ? -12.258 -14.781 1.304 1 95.31 147 LEU B C 1
ATOM 2857 O O . LEU B 1 147 ? -12.367 -15.852 0.712 1 95.31 147 LEU B O 1
ATOM 2861 N N . GLN B 1 148 ? -11.953 -14.656 2.574 1 94.75 148 GLN B N 1
ATOM 2862 C CA . GLN B 1 148 ? -11.758 -15.844 3.396 1 94.75 148 GLN B CA 1
ATOM 2863 C C . GLN B 1 148 ? -12.992 -16.734 3.371 1 94.75 148 GLN B C 1
ATOM 2865 O O . GLN B 1 148 ? -12.883 -17.953 3.23 1 94.75 148 GLN B O 1
ATOM 2870 N N . GLU B 1 149 ? -14.102 -16.125 3.482 1 93.5 149 GLU B N 1
ATOM 2871 C CA . GLU B 1 149 ? -15.367 -16.859 3.492 1 93.5 149 GLU B CA 1
ATOM 2872 C C . GLU B 1 149 ? -15.578 -17.609 2.18 1 93.5 149 GLU B C 1
ATOM 2874 O O . GLU B 1 149 ? -15.984 -18.766 2.182 1 93.5 149 GLU B O 1
ATOM 2879 N N . HIS B 1 150 ? -15.273 -17.047 1.117 1 93.56 150 HIS B N 1
ATOM 2880 C CA . HIS B 1 150 ? -15.492 -17.672 -0.185 1 93.56 150 HIS B CA 1
ATOM 2881 C C . HIS B 1 150 ? -14.406 -18.688 -0.49 1 93.56 150 HIS B C 1
ATOM 2883 O O . HIS B 1 150 ? -14.68 -19.734 -1.086 1 93.56 150 HIS B O 1
ATOM 2889 N N . LEU B 1 151 ? -13.18 -18.391 -0.071 1 94.19 151 LEU B N 1
ATOM 2890 C CA . LEU B 1 151 ? -12.07 -19.328 -0.284 1 94.19 151 LEU B CA 1
ATOM 2891 C C . LEU B 1 151 ? -12.273 -20.609 0.516 1 94.19 151 LEU B C 1
ATOM 2893 O O . LEU B 1 151 ? -11.836 -21.672 0.097 1 94.19 151 LEU B O 1
ATOM 2897 N N . ALA B 1 152 ? -12.961 -20.5 1.637 1 93.94 152 ALA B N 1
ATOM 2898 C CA . ALA B 1 152 ? -13.242 -21.656 2.477 1 93.94 152 ALA B CA 1
ATOM 2899 C C . ALA B 1 152 ? -14.039 -22.703 1.71 1 93.94 152 ALA B C 1
ATOM 2901 O O . ALA B 1 152 ? -13.883 -23.906 1.942 1 93.94 152 ALA B O 1
ATOM 2902 N N . LYS B 1 153 ? -14.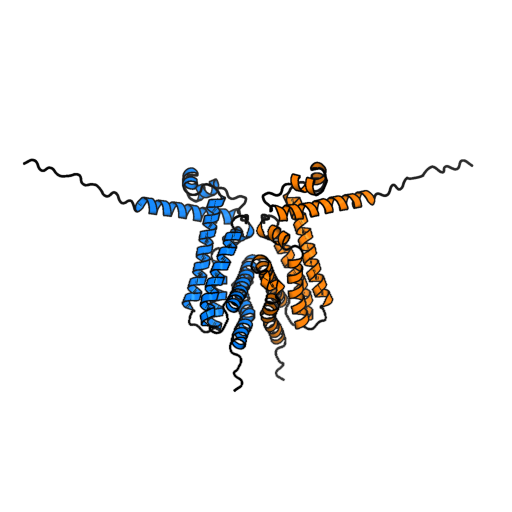812 -22.281 0.797 1 91.19 153 LYS B N 1
ATOM 2903 C CA . LYS B 1 153 ? -15.609 -23.188 -0.019 1 91.19 153 LYS B CA 1
ATOM 2904 C C . LYS B 1 153 ? -14.734 -23.953 -0.999 1 91.19 153 L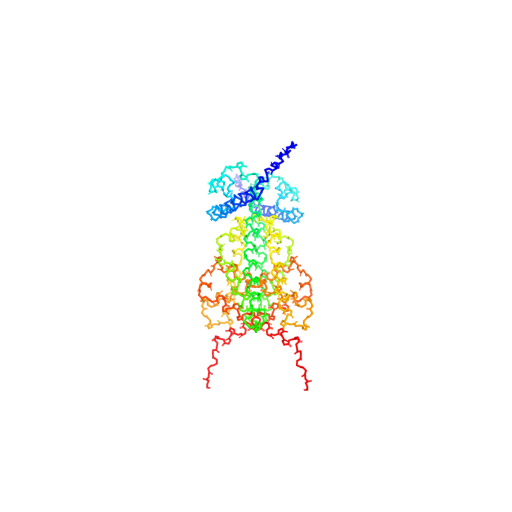YS B C 1
ATOM 2906 O O . LYS B 1 153 ? -15.023 -25.109 -1.312 1 91.19 153 LYS B O 1
ATOM 2911 N N . HIS B 1 154 ? -13.695 -23.344 -1.44 1 89.94 154 HIS B N 1
ATOM 2912 C CA . HIS B 1 154 ? -12.789 -23.953 -2.404 1 89.94 154 HIS B CA 1
ATOM 2913 C C . HIS B 1 154 ? -11.719 -24.781 -1.7 1 89.94 154 HIS B C 1
ATOM 2915 O O . HIS B 1 154 ? -11.117 -25.672 -2.307 1 89.94 154 HIS B O 1
ATOM 2921 N N . PHE B 1 155 ? -11.523 -24.422 -0.424 1 92.44 155 PHE B N 1
ATOM 2922 C CA . PHE B 1 155 ? -10.477 -25.094 0.346 1 92.44 155 PHE B CA 1
ATOM 2923 C C . PHE B 1 155 ? -11.016 -25.562 1.691 1 92.44 155 PHE B C 1
ATOM 2925 O O . PHE B 1 155 ? -10.508 -25.156 2.742 1 92.44 155 PHE B O 1
ATOM 2932 N N . PRO B 1 156 ? -11.898 -26.484 1.657 1 90.19 156 PRO B N 1
ATOM 2933 C CA . PRO B 1 156 ? -12.547 -26.906 2.902 1 90.19 156 PRO B CA 1
ATOM 2934 C C . PRO B 1 156 ? -11.578 -27.578 3.873 1 90.19 156 PRO B C 1
ATOM 2936 O O . PRO B 1 156 ? -11.852 -27.641 5.074 1 90.19 156 PRO B O 1
ATOM 2939 N N . GLN B 1 157 ? -10.43 -27.984 3.48 1 91.69 157 GLN B N 1
ATOM 2940 C CA . GLN B 1 157 ? -9.508 -28.734 4.328 1 91.69 157 GLN B CA 1
ATOM 2941 C C . GLN B 1 157 ? -8.508 -27.797 5 1 91.69 157 GLN B C 1
ATOM 2943 O O . GLN B 1 157 ? -7.742 -28.234 5.875 1 91.69 157 GLN B O 1
ATOM 2948 N N . LEU B 1 158 ? -8.477 -26.594 4.594 1 93.06 158 LEU B N 1
ATOM 2949 C CA . LEU B 1 158 ? -7.504 -25.656 5.16 1 93.06 158 LEU B CA 1
ATOM 2950 C C . LEU B 1 158 ? -7.949 -25.188 6.539 1 93.06 158 LEU B C 1
ATOM 2952 O O . LEU B 1 158 ? -9.133 -24.906 6.754 1 93.06 158 LEU B O 1
ATOM 2956 N N . ALA B 1 159 ? -6.934 -25.141 7.402 1 93.12 159 ALA B N 1
ATOM 2957 C CA . ALA B 1 159 ? -7.199 -24.562 8.719 1 93.12 159 ALA B CA 1
ATOM 2958 C C . ALA B 1 159 ? -7.543 -23.078 8.609 1 93.12 159 ALA B C 1
ATOM 2960 O O . ALA B 1 159 ? -7.203 -22.422 7.621 1 93.12 159 ALA B O 1
ATOM 2961 N N . THR B 1 160 ? -8.242 -22.562 9.656 1 93.56 160 THR B N 1
ATOM 2962 C CA . THR B 1 160 ? -8.672 -21.172 9.688 1 93.56 160 THR B CA 1
ATOM 2963 C C . THR B 1 160 ? -7.473 -20.234 9.547 1 93.56 160 THR B C 1
ATOM 2965 O O . THR B 1 160 ? -7.535 -19.234 8.828 1 93.56 160 THR B O 1
ATOM 2968 N N . SER B 1 161 ? -6.371 -20.594 10.164 1 92.38 161 SER B N 1
ATOM 2969 C CA . SER B 1 161 ? -5.18 -19.75 10.117 1 92.38 161 SER B CA 1
ATOM 2970 C C . SER B 1 161 ? -4.582 -19.719 8.719 1 92.38 161 SER B C 1
ATOM 2972 O O . SER B 1 161 ? -4.082 -18.688 8.273 1 92.38 161 SER B O 1
ATOM 2974 N N . GLN B 1 162 ? -4.664 -20.875 8.055 1 93.12 162 GLN B N 1
ATOM 2975 C CA . GLN B 1 162 ? -4.156 -20.938 6.691 1 93.12 162 GLN B CA 1
ATOM 2976 C C . GLN B 1 162 ? -5.035 -20.141 5.73 1 93.12 162 GLN B C 1
ATOM 2978 O O . GLN B 1 162 ? -4.527 -19.484 4.824 1 93.12 162 GLN B O 1
ATOM 2983 N N . LEU B 1 163 ? -6.363 -20.234 5.996 1 94.88 163 LEU B N 1
ATOM 2984 C CA . LEU B 1 163 ? -7.305 -19.484 5.176 1 94.88 163 LEU B CA 1
ATOM 2985 C C . LEU B 1 163 ? -7.117 -17.984 5.371 1 94.88 163 LEU B C 1
ATOM 2987 O O . LEU B 1 163 ? -7.227 -17.203 4.418 1 94.88 163 LEU B O 1
ATOM 2991 N N . GLN B 1 164 ? -6.836 -17.578 6.586 1 94.94 164 GLN B N 1
ATOM 2992 C CA . GLN B 1 164 ? -6.59 -16.172 6.887 1 94.94 164 GLN B CA 1
ATOM 2993 C C . GLN B 1 164 ? -5.375 -15.648 6.125 1 94.94 164 GLN B C 1
ATOM 2995 O O . GLN B 1 164 ? -5.422 -14.562 5.547 1 94.94 164 GLN B O 1
ATOM 3000 N N . MET B 1 165 ? -4.336 -16.391 6.102 1 94.75 165 MET B N 1
ATOM 3001 C CA . MET B 1 165 ? -3.121 -15.984 5.406 1 94.75 165 MET B CA 1
ATOM 3002 C C . MET B 1 165 ? -3.342 -15.961 3.896 1 94.75 165 MET B C 1
ATOM 3004 O O . MET B 1 165 ? -2.889 -15.039 3.215 1 94.75 165 MET B O 1
ATOM 3008 N N . LEU B 1 166 ? -4.016 -17 3.443 1 95.75 166 LEU B N 1
ATOM 3009 C CA . LEU B 1 166 ? -4.324 -17.078 2.02 1 95.75 166 LEU B CA 1
ATOM 3010 C C . LEU B 1 166 ? -5.109 -15.844 1.57 1 95.75 166 LEU B C 1
ATOM 3012 O O . LEU B 1 166 ? -4.766 -15.219 0.569 1 95.75 166 LEU B O 1
ATOM 3016 N N . ALA B 1 167 ? -6.145 -15.484 2.316 1 96.44 167 ALA B N 1
ATOM 3017 C CA . ALA B 1 167 ? -6.969 -14.32 2.008 1 96.44 167 ALA B CA 1
ATOM 3018 C C . ALA B 1 167 ? -6.156 -13.031 2.1 1 96.44 167 ALA B C 1
ATOM 3020 O O . ALA B 1 167 ? -6.305 -12.141 1.266 1 96.44 167 ALA B O 1
ATOM 3021 N N . PHE B 1 168 ? -5.328 -12.953 3.053 1 95.56 168 PHE B N 1
ATOM 3022 C CA . PHE B 1 168 ? -4.457 -11.805 3.244 1 95.56 168 PHE B CA 1
ATOM 3023 C C . PHE B 1 168 ? -3.555 -11.594 2.035 1 95.56 168 PHE B C 1
ATOM 3025 O O . PHE B 1 168 ? -3.441 -10.484 1.518 1 95.56 168 PHE B O 1
ATOM 3032 N N . ILE B 1 169 ? -2.924 -12.648 1.6 1 97.19 169 ILE B N 1
ATOM 3033 C CA . ILE B 1 169 ? -1.972 -12.594 0.496 1 97.19 169 ILE B CA 1
ATOM 3034 C C . ILE B 1 169 ? -2.689 -12.164 -0.783 1 97.19 169 ILE B C 1
ATOM 3036 O O . ILE B 1 169 ? -2.24 -11.25 -1.479 1 97.19 169 ILE B O 1
ATOM 3040 N N . ILE B 1 170 ? -3.789 -12.781 -1.055 1 97.5 170 ILE B N 1
ATOM 3041 C CA . ILE B 1 170 ? -4.52 -12.5 -2.285 1 97.5 170 ILE B CA 1
ATOM 3042 C C . ILE B 1 170 ? -5.039 -11.07 -2.26 1 97.5 170 ILE B C 1
ATOM 3044 O O . ILE B 1 170 ? -4.824 -10.305 -3.205 1 97.5 170 ILE B O 1
ATOM 3048 N N . GLU B 1 171 ? -5.691 -10.711 -1.166 1 96.75 171 GLU B N 1
ATOM 3049 C CA . GLU B 1 171 ? -6.273 -9.375 -1.043 1 96.75 171 GLU B CA 1
ATOM 3050 C C . GLU B 1 171 ? -5.199 -8.297 -1.136 1 96.75 171 GLU B C 1
ATOM 3052 O O . GLU B 1 171 ? -5.34 -7.336 -1.897 1 96.75 171 GLU B O 1
ATOM 3057 N N . THR B 1 172 ? -4.125 -8.422 -0.366 1 95.88 172 THR B N 1
ATOM 3058 C CA . THR B 1 172 ? -3.053 -7.438 -0.32 1 95.88 172 THR B CA 1
ATOM 3059 C C . THR B 1 172 ? -2.398 -7.285 -1.69 1 95.88 172 THR B C 1
ATOM 3061 O O . THR B 1 172 ? -2.172 -6.168 -2.156 1 95.88 172 THR B O 1
ATOM 3064 N N . THR B 1 173 ? -2.115 -8.398 -2.303 1 97.88 173 THR B N 1
ATOM 3065 C CA . THR B 1 173 ? -1.435 -8.398 -3.592 1 97.88 173 THR B CA 1
ATOM 3066 C C . THR B 1 173 ? -2.291 -7.715 -4.656 1 97.88 173 THR B C 1
ATOM 3068 O O . THR B 1 173 ? -1.831 -6.801 -5.34 1 97.88 173 THR B O 1
ATOM 3071 N N . VAL B 1 174 ? -3.525 -8.117 -4.746 1 97.19 174 VAL B N 1
ATOM 3072 C CA . VAL B 1 174 ? -4.414 -7.574 -5.77 1 97.19 174 VAL B CA 1
ATOM 3073 C C . VAL B 1 174 ? -4.648 -6.086 -5.508 1 97.19 174 VAL B C 1
ATOM 3075 O O . VAL B 1 174 ? -4.562 -5.27 -6.43 1 97.19 174 VAL B O 1
ATOM 3078 N N . GLU B 1 175 ? -4.902 -5.781 -4.293 1 93.25 175 GLU B N 1
ATOM 3079 C CA . GLU B 1 175 ? -5.152 -4.387 -3.934 1 93.25 175 GLU B CA 1
ATOM 3080 C C . GLU B 1 175 ? -3.941 -3.512 -4.246 1 93.25 175 GLU B C 1
ATOM 3082 O O . GLU B 1 175 ? -4.078 -2.451 -4.855 1 93.25 175 GLU B O 1
ATOM 3087 N N . ALA B 1 176 ? -2.799 -3.932 -3.854 1 92.88 176 ALA B N 1
ATOM 3088 C CA . ALA B 1 176 ? -1.585 -3.137 -4.031 1 92.88 176 ALA B CA 1
ATOM 3089 C C . ALA B 1 176 ? -1.258 -2.961 -5.512 1 92.88 176 ALA B C 1
ATOM 3091 O O . ALA B 1 176 ? -0.93 -1.858 -5.953 1 92.88 176 ALA B O 1
ATOM 3092 N N . LEU B 1 177 ? -1.323 -4.039 -6.285 1 95.62 177 LEU B N 1
ATOM 3093 C CA . LEU B 1 177 ? -1.024 -3.971 -7.711 1 95.62 177 LEU B CA 1
ATOM 3094 C C . LEU B 1 177 ? -1.991 -3.031 -8.422 1 95.62 177 LEU B C 1
ATOM 3096 O O . LEU B 1 177 ? -1.567 -2.166 -9.195 1 95.62 177 LEU B O 1
ATOM 3100 N N . THR B 1 178 ? -3.262 -3.174 -8.133 1 93.81 178 THR B N 1
ATOM 3101 C CA . THR B 1 178 ? -4.277 -2.373 -8.812 1 93.81 178 THR B CA 1
ATOM 3102 C C . THR B 1 178 ? -4.176 -0.909 -8.398 1 93.81 178 THR B C 1
ATOM 3104 O O . THR B 1 178 ? -4.238 -0.013 -9.242 1 93.81 178 THR B O 1
ATOM 3107 N N . HIS B 1 179 ? -3.99 -0.686 -7.145 1 88.19 179 HIS B N 1
ATOM 3108 C CA . HIS B 1 179 ? -3.885 0.675 -6.633 1 88.19 179 HIS B CA 1
ATOM 3109 C C . HIS B 1 179 ? -2.701 1.408 -7.254 1 88.19 179 HIS B C 1
ATOM 3111 O O . HIS B 1 179 ? -2.846 2.533 -7.738 1 88.19 179 HIS B O 1
ATOM 3117 N N . ARG B 1 180 ? -1.573 0.82 -7.195 1 88.19 180 ARG B N 1
ATOM 3118 C CA . ARG B 1 180 ? -0.375 1.467 -7.719 1 88.19 180 ARG B CA 1
ATOM 3119 C C . ARG B 1 180 ? -0.473 1.656 -9.227 1 88.19 180 ARG B C 1
ATOM 3121 O O . ARG B 1 180 ? -0.061 2.689 -9.758 1 88.19 180 ARG B O 1
ATOM 3128 N N . ALA B 1 181 ? -1.03 0.653 -9.938 1 89.81 181 ALA B N 1
ATOM 3129 C CA . ALA B 1 181 ? -1.089 0.709 -11.398 1 89.81 181 ALA B CA 1
ATOM 3130 C C . ALA B 1 181 ? -2.045 1.803 -11.867 1 89.81 181 ALA B C 1
ATOM 3132 O O . ALA B 1 181 ? -1.792 2.469 -12.875 1 89.81 181 ALA B O 1
ATOM 3133 N N . VAL B 1 182 ? -3.104 1.95 -11.195 1 84 182 VAL B N 1
ATOM 3134 C CA . VAL B 1 182 ? -4.094 2.943 -11.594 1 84 182 VAL B CA 1
ATOM 3135 C C . VAL B 1 182 ? -3.475 4.336 -11.555 1 84 182 VAL B C 1
ATOM 3137 O O . VAL B 1 182 ? -3.816 5.199 -12.375 1 84 182 VAL B O 1
ATOM 3140 N N . ILE B 1 183 ? -2.523 4.504 -10.68 1 78.94 183 ILE B N 1
ATOM 3141 C CA . ILE B 1 183 ? -1.897 5.805 -10.469 1 78.94 183 ILE B CA 1
ATOM 3142 C C . ILE B 1 183 ? -0.679 5.945 -11.375 1 78.94 183 ILE B C 1
ATOM 3144 O O . ILE B 1 183 ? -0.504 6.973 -12.039 1 78.94 183 ILE B O 1
ATOM 3148 N N . GLU B 1 184 ? 0.081 4.922 -11.453 1 83.25 184 GLU B N 1
ATOM 3149 C CA . GLU B 1 184 ? 1.408 5.051 -12.047 1 83.25 184 GLU B CA 1
ATOM 3150 C C . GLU B 1 184 ? 1.426 4.52 -13.484 1 83.25 184 GLU B C 1
ATOM 3152 O O . GLU B 1 184 ? 2.234 4.961 -14.305 1 83.25 184 GLU B O 1
ATOM 3157 N N . CYS B 1 185 ? 0.588 3.531 -13.695 1 88.31 185 CYS B N 1
ATOM 3158 C CA . CYS B 1 185 ? 0.634 2.844 -14.984 1 88.31 185 CYS B CA 1
ATOM 3159 C C . CYS B 1 185 ? -0.77 2.525 -15.484 1 88.31 185 CYS B C 1
ATOM 3161 O O . CYS B 1 185 ? -1.08 1.372 -15.781 1 88.31 185 CYS B O 1
ATOM 3163 N N . PRO B 1 186 ? -1.544 3.58 -15.742 1 85 186 PRO B N 1
ATOM 3164 C CA . PRO B 1 186 ? -2.936 3.338 -16.125 1 85 186 PRO B CA 1
ATOM 3165 C C . PRO B 1 186 ? -3.061 2.57 -17.438 1 85 186 PRO B C 1
ATOM 3167 O O . PRO B 1 186 ? -4.062 1.89 -17.672 1 85 186 PRO B O 1
ATOM 3170 N N . GLN B 1 187 ? -2.057 2.604 -18.297 1 89.69 187 GLN B N 1
ATOM 3171 C CA . GLN B 1 187 ? -2.078 1.899 -19.562 1 89.69 187 GLN B CA 1
ATOM 3172 C C . GLN B 1 187 ? -2.15 0.389 -19.359 1 89.69 187 GLN B C 1
ATOM 3174 O O . GLN B 1 187 ? -2.691 -0.332 -20.203 1 89.69 187 GLN B O 1
ATOM 3179 N N . TRP B 1 188 ? -1.62 -0.154 -18.266 1 91 188 TRP B N 1
ATOM 3180 C CA . TRP B 1 188 ? -1.645 -1.587 -17.984 1 91 188 TRP B CA 1
ATOM 3181 C C . TRP B 1 188 ? -3.051 -2.047 -17.609 1 91 188 TRP B C 1
ATOM 3183 O O . TRP B 1 188 ? -3.359 -3.238 -17.688 1 91 188 TRP B O 1
ATOM 3193 N N . LEU B 1 189 ? -3.895 -1.113 -17.141 1 86.94 189 LEU B N 1
ATOM 3194 C CA . LEU B 1 189 ? -5.281 -1.438 -16.828 1 86.94 189 LEU B CA 1
ATOM 3195 C C . LEU B 1 189 ? -6.121 -1.502 -18.109 1 86.94 189 LEU B C 1
ATOM 3197 O O . LEU B 1 189 ? -6.945 -2.406 -18.266 1 86.94 189 LEU B O 1
ATOM 3201 N N . SER B 1 190 ? -5.801 -0.521 -18.984 1 87.44 190 SER B N 1
ATOM 3202 C CA . SER B 1 190 ? -6.574 -0.434 -20.219 1 87.44 190 SER B CA 1
ATOM 3203 C C . SER B 1 190 ? -6.219 -1.571 -21.172 1 87.44 190 SER B C 1
ATOM 3205 O O . SER B 1 190 ? -7.086 -2.08 -21.891 1 87.44 190 SER B O 1
ATOM 3207 N N . SER B 1 191 ? -5.012 -2.053 -21.219 1 89.88 191 SER B N 1
ATOM 3208 C CA . SER B 1 191 ? -4.566 -3.096 -22.141 1 89.88 191 SER B CA 1
ATOM 3209 C C . SER B 1 191 ? -4.973 -4.48 -21.641 1 89.88 191 SER B C 1
ATOM 3211 O O . SER B 1 191 ? -4.992 -5.441 -22.406 1 89.88 191 SER B O 1
ATOM 3213 N N . GLY B 1 192 ? -5.242 -4.621 -20.375 1 93.44 192 GLY B N 1
ATOM 3214 C CA . GLY B 1 192 ? -5.52 -5.922 -19.781 1 93.44 192 GLY B CA 1
ATOM 3215 C C . GLY B 1 192 ? -4.27 -6.648 -19.312 1 93.44 192 GLY B C 1
ATOM 3216 O O . GLY B 1 192 ? -4.355 -7.75 -18.781 1 93.44 192 GLY B O 1
ATOM 3217 N N . ASP B 1 193 ? -3.133 -5.988 -19.469 1 94.94 193 ASP B N 1
ATOM 3218 C CA . ASP B 1 193 ? -1.859 -6.613 -19.125 1 94.94 193 ASP B CA 1
ATOM 3219 C C . ASP B 1 193 ? -1.76 -6.879 -17.625 1 94.94 193 ASP B C 1
ATOM 3221 O O . ASP B 1 193 ? -1.266 -7.93 -17.203 1 94.94 193 ASP B O 1
ATOM 3225 N N . LEU B 1 194 ? -2.223 -5.957 -16.797 1 96 194 LEU B N 1
ATOM 3226 C CA . LEU B 1 194 ? -2.129 -6.141 -15.352 1 96 194 LEU B CA 1
ATOM 3227 C C . LEU B 1 194 ? -2.986 -7.316 -14.898 1 96 194 LEU B C 1
ATOM 3229 O O . LEU B 1 194 ? -2.566 -8.102 -14.047 1 96 194 LEU B O 1
ATOM 3233 N N . GLU B 1 195 ? -4.168 -7.363 -15.5 1 96.69 195 GLU B N 1
ATOM 3234 C CA . GLU B 1 195 ? -5.055 -8.477 -15.18 1 96.69 195 GLU B CA 1
ATOM 3235 C C . GLU B 1 195 ? -4.391 -9.812 -15.492 1 96.69 195 GLU B C 1
ATOM 3237 O O . GLU B 1 195 ? -4.422 -10.742 -14.68 1 96.69 195 GLU B O 1
ATOM 3242 N N . ALA B 1 196 ? -3.797 -9.938 -16.672 1 96.38 196 ALA B N 1
ATOM 3243 C CA . ALA B 1 196 ? -3.129 -11.156 -17.109 1 96.38 196 ALA B CA 1
ATOM 3244 C C . ALA B 1 196 ? -1.96 -11.5 -16.203 1 96.38 196 ALA B C 1
ATOM 3246 O O . ALA B 1 196 ? -1.777 -12.664 -15.828 1 96.38 196 ALA B O 1
ATOM 3247 N N . GLU B 1 197 ? -1.246 -10.531 -15.773 1 96.19 197 GLU B N 1
ATOM 3248 C CA . GLU B 1 197 ? -0.08 -10.75 -14.922 1 96.19 197 GLU B CA 1
ATOM 3249 C C . GLU B 1 197 ? -0.494 -11.125 -13.508 1 96.19 197 GLU B C 1
ATOM 3251 O O . GLU B 1 197 ? 0.129 -11.984 -12.875 1 96.19 197 GLU B O 1
ATOM 3256 N N . ALA B 1 198 ? -1.524 -10.422 -12.992 1 97.88 198 ALA B N 1
ATOM 3257 C CA . ALA B 1 198 ? -2.033 -10.773 -11.664 1 97.88 198 ALA B CA 1
ATOM 3258 C C . ALA B 1 198 ? -2.521 -12.219 -11.633 1 97.88 198 ALA B C 1
ATOM 3260 O O . ALA B 1 198 ? -2.277 -12.938 -10.664 1 97.88 198 ALA B O 1
ATOM 3261 N N . PHE B 1 199 ? -3.145 -12.633 -12.727 1 97.94 199 PHE B N 1
ATOM 3262 C CA . PHE B 1 199 ? -3.607 -14.008 -12.812 1 97.94 199 PHE B CA 1
ATOM 3263 C C . PHE B 1 199 ? -2.43 -14.977 -12.875 1 97.94 199 PHE B C 1
ATOM 3265 O O . PHE B 1 199 ? -2.422 -16 -12.195 1 97.94 199 PHE B O 1
ATOM 3272 N N . ALA B 1 200 ? -1.452 -14.688 -13.703 1 97.12 200 ALA B N 1
ATOM 3273 C CA . ALA B 1 200 ? -0.268 -15.531 -13.836 1 97.12 200 ALA B CA 1
ATOM 3274 C C . ALA B 1 200 ? 0.474 -15.656 -12.508 1 97.12 200 ALA B C 1
ATOM 3276 O O . ALA B 1 200 ? 1.073 -16.688 -12.227 1 97.12 200 ALA B O 1
ATOM 3277 N N . LEU B 1 201 ? 0.385 -14.609 -11.703 1 98.12 201 LEU B N 1
ATOM 3278 C CA . LEU B 1 201 ? 1.033 -14.578 -10.398 1 98.12 201 LEU B CA 1
ATOM 3279 C C . LEU B 1 201 ? 0.271 -15.43 -9.391 1 98.12 201 LEU B C 1
ATOM 3281 O O . LEU B 1 201 ? 0.859 -16.281 -8.727 1 98.12 201 LEU B O 1
ATOM 3285 N N . LEU B 1 202 ? -1.035 -15.297 -9.336 1 98.38 202 LEU B N 1
ATOM 3286 C CA . LEU B 1 202 ? -1.823 -15.82 -8.219 1 98.38 202 LEU B CA 1
ATOM 3287 C C . LEU B 1 202 ? -2.314 -17.234 -8.516 1 98.38 202 LEU B C 1
ATOM 3289 O O . LEU B 1 202 ? -2.482 -18.031 -7.594 1 98.38 202 LEU B O 1
ATOM 3293 N N . ALA B 1 203 ? -2.533 -17.609 -9.797 1 97.38 203 ALA B N 1
ATOM 3294 C CA . ALA B 1 203 ? -3.162 -18.875 -10.156 1 97.38 203 ALA B CA 1
ATOM 3295 C C . ALA B 1 203 ? -2.297 -20.062 -9.734 1 97.38 203 ALA B C 1
ATOM 3297 O O . ALA B 1 203 ? -2.775 -20.969 -9.055 1 97.38 203 ALA B O 1
ATOM 3298 N N . PRO B 1 204 ? -1.001 -20.062 -10.109 1 96.25 204 PRO B N 1
ATOM 3299 C CA . PRO B 1 204 ? -0.183 -21.188 -9.664 1 96.25 204 PRO B CA 1
ATOM 3300 C C . PRO B 1 204 ? -0.114 -21.297 -8.141 1 96.25 204 PRO B C 1
ATOM 3302 O O . PRO B 1 204 ? -0.041 -22.406 -7.602 1 96.25 204 PRO B O 1
ATOM 3305 N N . TYR B 1 205 ? -0.116 -20.188 -7.461 1 96.62 205 TYR B N 1
ATOM 3306 C CA . TYR B 1 205 ? -0.077 -20.156 -6.004 1 96.62 205 TYR B CA 1
ATOM 3307 C C . TYR B 1 205 ? -1.315 -20.812 -5.41 1 96.62 205 TYR B C 1
ATOM 3309 O O . TYR B 1 205 ? -1.21 -21.641 -4.508 1 96.62 205 TYR B O 1
ATOM 3317 N N . LEU B 1 206 ? -2.48 -20.484 -5.938 1 94.5 206 LEU B N 1
ATOM 3318 C CA . LEU B 1 206 ? -3.732 -21.062 -5.465 1 94.5 206 LEU B CA 1
ATOM 3319 C C . LEU B 1 206 ? -3.793 -22.562 -5.773 1 94.5 206 LEU B C 1
ATOM 3321 O O . LEU B 1 206 ? -4.238 -23.344 -4.941 1 94.5 206 LEU B O 1
ATOM 3325 N N . ARG B 1 207 ? -3.32 -22.875 -6.938 1 91.25 207 ARG B N 1
ATOM 3326 C CA . ARG B 1 207 ? -3.336 -24.281 -7.336 1 91.25 207 ARG B CA 1
ATOM 3327 C C . ARG B 1 207 ? -2.422 -25.109 -6.441 1 91.25 207 ARG B C 1
ATOM 3329 O O . ARG B 1 207 ? -2.742 -26.25 -6.113 1 91.25 207 ARG B O 1
ATOM 3336 N N . HIS B 1 208 ? -1.334 -24.5 -6.094 1 89.5 208 HIS B N 1
ATOM 3337 C CA . HIS B 1 208 ? -0.415 -25.188 -5.188 1 89.5 208 HIS B CA 1
ATOM 3338 C C . HIS B 1 208 ? -1.039 -25.375 -3.811 1 89.5 208 HIS B C 1
ATOM 3340 O O . HIS B 1 208 ? -0.81 -26.391 -3.154 1 89.5 208 HIS B O 1
ATOM 3346 N N . THR B 1 209 ? -1.764 -24.391 -3.361 1 87.75 209 THR B N 1
ATOM 3347 C CA . THR B 1 209 ? -2.434 -24.469 -2.068 1 87.75 209 THR B CA 1
ATOM 3348 C C . THR B 1 209 ? -3.457 -25.594 -2.055 1 87.75 209 THR B C 1
ATOM 3350 O O . THR B 1 209 ? -3.631 -26.266 -1.039 1 87.75 209 THR B O 1
ATOM 3353 N N . VAL B 1 210 ? -4.062 -25.812 -3.152 1 81 210 VAL B N 1
ATOM 3354 C CA . VAL B 1 210 ? -5.016 -26.906 -3.293 1 81 210 VAL B CA 1
ATOM 3355 C C . VAL B 1 210 ? -4.297 -28.25 -3.137 1 81 210 VAL B C 1
ATOM 3357 O O . VAL B 1 210 ? -4.777 -29.141 -2.438 1 81 210 VAL B O 1
ATOM 3360 N N . ASN B 1 211 ? -3.104 -28.281 -3.754 1 79.88 211 ASN B N 1
ATOM 3361 C CA . ASN B 1 211 ? -2.346 -29.531 -3.736 1 79.88 211 ASN B CA 1
ATOM 3362 C C . ASN B 1 211 ? -1.784 -29.828 -2.348 1 79.88 211 ASN B C 1
ATOM 3364 O O . ASN B 1 211 ? -1.67 -30.984 -1.953 1 79.88 211 ASN B O 1
ATOM 3368 N N . ARG B 1 212 ? -1.395 -28.828 -1.665 1 76.75 212 ARG B N 1
ATOM 3369 C CA . ARG B 1 212 ? -0.89 -28.984 -0.305 1 76.75 212 ARG B CA 1
ATOM 3370 C C . ARG B 1 212 ? -1.993 -29.453 0.636 1 76.75 212 ARG B C 1
ATOM 3372 O O . ARG B 1 212 ? -1.722 -30.141 1.633 1 76.75 212 ARG B O 1
ATOM 3379 N N . SER B 1 213 ? -3.125 -29.062 0.355 1 69.25 213 SER B N 1
ATOM 3380 C CA . SER B 1 213 ? -4.254 -29.391 1.223 1 69.25 213 SER B CA 1
ATOM 3381 C C . SER B 1 213 ? -4.789 -30.781 0.939 1 69.25 213 SER B C 1
ATOM 3383 O O . SER B 1 213 ? -5.504 -31.359 1.762 1 69.25 213 SER B O 1
ATOM 3385 N N . HIS B 1 214 ? -4.582 -31.297 -0.279 1 64.62 214 HIS B N 1
ATOM 3386 C CA . HIS B 1 214 ? -4.969 -32.656 -0.632 1 64.62 214 HIS B CA 1
ATOM 3387 C C . HIS B 1 214 ? -3.742 -33.531 -0.848 1 64.62 214 HIS B C 1
ATOM 3389 O O . HIS B 1 214 ? -3.342 -33.781 -1.988 1 64.62 214 HIS B O 1
ATOM 3395 N N . PRO B 1 215 ? -2.924 -33.812 0.178 1 51.72 215 PRO B N 1
ATOM 3396 C CA . PRO B 1 215 ? -1.802 -34.688 -0.142 1 51.72 215 PRO B CA 1
ATOM 3397 C C . PRO B 1 215 ? -2.236 -35.969 -0.887 1 51.72 215 PRO B C 1
ATOM 3399 O O . PRO B 1 215 ? -3.365 -36.438 -0.711 1 51.72 215 PRO B O 1
ATOM 3402 N N . ARG B 1 216 ? -1.821 -36.094 -2.186 1 48 216 ARG B N 1
ATOM 3403 C CA . ARG B 1 216 ? -2.1 -37.344 -2.873 1 48 216 ARG B CA 1
ATOM 3404 C C . ARG B 1 216 ? -2.104 -38.5 -1.896 1 48 216 ARG B C 1
ATOM 3406 O O . ARG B 1 216 ? -1.155 -38.688 -1.128 1 48 216 ARG B O 1
ATOM 3413 N N . ARG B 1 217 ? -3.219 -38.875 -1.505 1 40.75 217 ARG B N 1
ATOM 3414 C CA . ARG B 1 217 ? -3.273 -40.25 -0.981 1 40.75 217 ARG B CA 1
ATOM 3415 C C . ARG B 1 217 ? -2.436 -41.188 -1.833 1 40.75 217 ARG B C 1
ATOM 3417 O O . ARG B 1 217 ? -2.703 -41.375 -3.023 1 40.75 217 ARG B O 1
ATOM 3424 N N . LEU B 1 218 ? -1.116 -41.188 -1.713 1 36.88 218 LEU B N 1
ATOM 3425 C CA . LEU B 1 218 ? -0.503 -42.438 -2.158 1 36.88 218 LEU B CA 1
ATOM 3426 C C . LEU B 1 218 ? -1.424 -43.625 -1.888 1 36.88 218 LEU B C 1
ATOM 3428 O O . LEU B 1 218 ? -1.768 -43.906 -0.735 1 36.88 218 LEU B O 1
ATOM 3432 N N . ARG B 1 219 ? -2.42 -43.781 -2.732 1 32.09 219 ARG B N 1
ATOM 3433 C CA . ARG B 1 219 ? -2.727 -45.188 -2.82 1 32.09 219 ARG B CA 1
ATOM 3434 C C . ARG B 1 219 ? -1.504 -46 -3.266 1 32.09 219 ARG B C 1
ATOM 3436 O O . ARG B 1 219 ? -0.743 -45.531 -4.125 1 32.09 219 ARG B O 1
#

Organism: NCBI:txid2813360

Nearest PDB structures (foldseek):
  5wm9-assembly1_A  TM=7.144E-01  e=3.885E-06  Mycobacterium tuberculosis H37Rv
  6ho0-assembly1_A-2  TM=7.241E-01  e=5.776E-05  Mycobacterium tuberculosis H37Rv
  6ho6-assembly1_A  TM=7.195E-01  e=7.957E-05  Mycobacterium tuberculosis CDC1551
  5nim-assembly1_A  TM=6.750E-01  e=6.330E-05  Mycobacterium tuberculosis
  5f27-assembly1_A-2  TM=7.062E-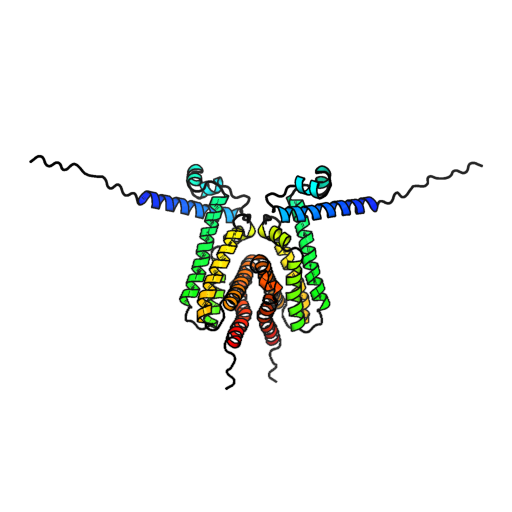01  e=1.654E-04  Mycobacterium tuberculosis CDC1551

Radius of gyration: 28.17 Å; Cα contacts (8 Å, |Δi|>4): 378; chains: 2; bounding box: 147×88×56 Å

Foldseek 3Di:
DPCPPDDPPPPPDPPVVVVVLVLLLVLLLVLQLVQCLVPFLVPDALCSSCVSSVHDSVSSCVPPVGSLSSLVVNLVVLLVQLLVLQLVLCVVCLPPDPLSNLLSNLVSLLVSCVPCVSSVCRLVPPPDVPPSVVVVVVSLVVQLVSQLVSVCVVQVQDDSVRSSVLSNVSSVVSNVLSNCCVPPPVVCSVVCVSSVVSSVVCVVVSVVVNCVSCPPPPD/DPPPVPDPPCPPPPPVVVVVLVLLLVLLLVLQLVQCLVPFLVPDALCSSCVSSVHDSVSSCVPPVGSLSSLVVNLVVLLVQLLVLQLVLCVVCLPPDPLSNLLSNLVSLLVSCVPCVSSVCRLVPPPDVPPSVVVVVVSLVVQLVSQLVSVCVVQVQDDSVRSSVLSNVSSVVSNVLSNVCVPPPVVCSVVCVSSVVSSVVCVVVSVVVNCVSCPPPPD

Secondary structure (DSSP, 8-state):
-------------SHHHHHHHHHHHHHHHHHHHHHHHHHHHHH--HHHHHHHHTS-HHHHHHH-SSHHHHHHHHHHHHHHHHHHHHHHHHHHTTTS-HHHHHHHHHHHHHHHHHHSHHHHHHHHHTS-HHHHHHHHHHHHHHHHHHHHHHHHHH-TTS-HHHHHHHHHHHHHHHHHHHHHHHHH-HHHHHSSHHHHHHHHHHHHHHHHHHHHHS-----/-------------SHHHHHHHHHHHHHHHHHHHHHHHHHHHHH--HHHHHHHHTS-HHHHHHH-SSHHHHHHHHHHHHHHHHHHHHHHHHHHTTTS-HHHHHHHHHHHHHHHHHHSHHHHHHHHHTS-HHHHHHHHHHHHHHHHHHHHHHHHHH-TTS-HHHHHHHHHHHHHHHHHHHHHHHHH-HHHHHSSHHHHHHHHHHHHHHHHHHHHHS-----

InterPro domains:
  IPR001647 DNA-binding HTH domain, TetR-type [PF00440] (28-73)
  IPR001647 DNA-binding HTH domain, TetR-type [PR00455] (28-41)
  IPR001647 DNA-binding HTH domain, TetR-type [PR00455] (49-72)
  IPR001647 DNA-binding HTH domain, TetR-type [PS50977] (22-82)
  IPR009057 Homedomain-like superfamily [SSF46689] (15-93)
  IPR023772 DNA-binding HTH domain, TetR-type, conserved site [PS01081] (40-71)
  IPR041669 Tetracyclin repressor SlmA-like, C-terminal domain [PF17918] (97-206)
  IPR050109 HTH-type, TetR-like transcriptional regulator [PTHR30055] (12-143)

Solvent-accessible surface area (backbone atoms only — not comparable to full-atom values): 23772 Å² total; per-residue (Å²): 129,90,76,80,79,78,82,81,76,74,78,75,76,74,66,56,62,56,49,50,50,46,51,51,50,50,38,38,45,53,22,40,50,52,42,30,54,72,57,28,58,86,69,47,45,64,61,61,21,17,58,67,39,71,46,50,57,67,60,47,41,74,78,31,83,40,64,66,59,44,50,50,50,44,48,51,53,53,49,49,53,35,50,49,42,38,50,52,38,48,60,74,33,65,84,48,55,70,69,58,33,50,49,37,55,52,50,23,52,48,51,38,54,59,71,48,47,62,47,50,47,38,57,71,49,45,44,56,19,92,57,45,48,56,49,54,49,49,50,52,49,52,50,25,51,55,44,29,61,57,46,40,74,78,38,72,74,54,51,70,70,54,38,50,49,52,20,45,51,54,46,45,38,50,50,44,52,46,56,51,30,63,73,75,38,47,66,37,65,75,72,41,52,48,60,54,49,54,45,55,33,49,48,61,33,52,53,47,53,52,46,68,60,49,65,76,72,79,122,131,88,76,79,78,67,83,74,75,80,76,74,78,76,66,56,62,55,51,52,48,46,51,51,50,49,36,38,46,52,21,40,48,50,41,32,53,72,58,28,57,87,69,47,46,62,62,59,23,17,58,69,39,70,47,51,56,65,60,46,42,75,76,29,85,41,66,64,60,43,50,50,49,44,48,50,54,52,50,48,52,36,48,48,43,38,50,52,39,49,63,74,34,64,84,49,56,68,68,58,33,50,49,37,55,54,49,24,50,48,50,39,54,60,72,48,47,61,46,50,48,40,56,72,48,42,44,57,20,92,57,44,48,55,50,54,50,49,50,51,49,52,51,26,50,53,45,28,61,57,47,41,73,79,38,74,74,54,52,70,69,56,39,50,50,52,19,45,52,52,46,46,39,50,49,44,52,44,56,51,30,62,73,76,37,48,67,38,66,75,71,42,52,47,60,54,49,52,46,56,33,48,49,60,32,53,53,47,52,51,47,68,59,50,63,75,70,78,121

pLDDT: mean 85.68, std 17.41, range [28.25, 98.44]

Sequence (438 aa):
MATNSRAACTTARKVPVQERSRRTVEAILQAASQVLVRCGYERATTGAIAERAGVSIGTLYQYFPNKESLVASVIEGHFREVLAVVESALQTHCDSSLDVFLLAIIRSSLDAHRLQPELHKVLIEQVPRVGLYEQAIELSEKLSFLLQEHLAKHFPQLATSQLQMLAFIIETTVEALTHRAVIECPQWLSSGDLEAEAFALLAPYLRHTVNRSHPRRLRMATNSRAACTTARKVPVQERSRRTVEAILQAASQVLVRCGYERATTGAIAERAGVSIGTLYQYFPNKESLVASVIEGHFREVLAVVESALQTHCDSSLDVFLLAIIRSSLDAHRLQPELHKVLIEQVPRVGLYEQAIELSEKLSFLLQEHLAKHFPQLATSQLQMLAFIIETTVEALTHRAVIECPQWLSSGDLEAEAFALLAPYLRHTVNRSHPRRLR